Protein AF-A0A316NWY6-F1 (afdb_monomer)

Sequence (429 aa):
MKNTVKSVIVLVLIFAVMMLGITGVNAYTAPIIAANGSAAVYEPLLEVMPDAQDFELLYDAADPAASTLTDVPETVQGLYRETSGLGYVIRLSTTKGYTGEPIELTMAVDSEGKISGIKLNTFSDSKHFGEDYPDSYLGQDSALGGVSLVAGVTYSSKAFKEAVEDGFAVLTANSLVSAGVKSDSQILLELLPSLFPGMANTEGVAQYTERELSGGSIAAALDSANGVGAAYIASIGENSYLVLVNDSLSARAYDVNGADVTESVDAAILKEAATDAAANIEDSSAKEIKKLSKLAGDGAECTPIALDGLYGTVSHAYSISVGGSTYYGFAARPLGYGNMPMLLYYVLDESGAIVSMTADELILMGDYFNAYELNESDYKAGFAGITGDSWNGDQALISGATISSEAVSAATADVFLAFGAIDQNGGEG

Secondary structure (DSSP, 8-state):
-HHHHHHHHHHHHHHHHHHHHHHHHHHHHHHHHHHHHHHHHHHHHHHH-TT---EEEEEETT-GGG----S--TTEEEEEEESSSSEEEEEEEE--STTSS-EEEEEEEETTS-EEEEEEEE---SS---TTTGGGGTT--TT-TT-PPPTT-HHHHHHHHHHHHHHHHHHHHTTSSPPPPPPHHHHHHHHHHHH-GGGB-TTS-B-EEEEE--SSSEEEEEEETTSSEEEEEEEETTEEEEEEEETT--EEEE-TT--B-TTTS-HHHHHHHHHHHHHHS---HHHHHHHHHHHH-TTPEEEEE--TT--SSEEEEEEEEETTEEEEEEEE--B-GGGPBPPEEEEEETTS-EEEEEES-SSTTGGG--S-B--HHHHHHTTTT--TTT--SGGG--BT-HHHHHHHHHHHHHHHHHHHHHHHTTT--

Structure (mmCIF, N/CA/C/O backbone):
data_AF-A0A316NWY6-F1
#
_entry.id   AF-A0A316NWY6-F1
#
loop_
_atom_site.group_PDB
_atom_site.id
_atom_site.type_symbol
_atom_site.label_atom_id
_atom_site.label_alt_id
_atom_site.label_comp_id
_atom_site.label_asym_id
_atom_site.label_entity_id
_atom_site.label_seq_id
_atom_site.pdbx_PDB_ins_code
_atom_site.Cartn_x
_atom_site.Cartn_y
_atom_site.Cartn_z
_atom_site.occupancy
_atom_site.B_iso_or_equiv
_atom_site.auth_seq_id
_atom_site.auth_comp_id
_atom_site.auth_asym_id
_atom_site.auth_atom_id
_atom_site.pdbx_PDB_model_num
ATOM 1 N N . MET A 1 1 ? 15.880 -6.694 -93.848 1.00 54.97 1 MET A N 1
ATOM 2 C CA . MET A 1 1 ? 16.723 -7.343 -92.812 1.00 54.97 1 MET A CA 1
ATOM 3 C C . MET A 1 1 ? 17.705 -6.387 -92.127 1.00 54.97 1 MET A C 1
ATOM 5 O O . MET A 1 1 ? 17.645 -6.303 -90.911 1.00 54.97 1 MET A O 1
ATOM 9 N N . LYS A 1 2 ? 18.554 -5.618 -92.837 1.00 56.41 2 LYS A N 1
ATOM 10 C CA . LYS A 1 2 ? 19.553 -4.714 -92.207 1.00 56.41 2 LYS A CA 1
ATOM 11 C C . LYS A 1 2 ? 18.978 -3.659 -91.234 1.00 56.41 2 LYS A C 1
ATOM 13 O O . LYS A 1 2 ? 19.558 -3.450 -90.175 1.00 56.41 2 LYS A O 1
ATOM 18 N N . ASN A 1 3 ? 17.834 -3.043 -91.550 1.00 60.91 3 ASN A N 1
ATOM 19 C CA . ASN A 1 3 ? 17.220 -2.027 -90.676 1.00 60.91 3 ASN A CA 1
ATOM 20 C C . ASN A 1 3 ? 16.578 -2.629 -89.414 1.00 60.91 3 ASN A C 1
ATOM 22 O O . ASN A 1 3 ? 16.706 -2.055 -88.341 1.00 60.91 3 ASN A O 1
ATOM 26 N N . THR A 1 4 ? 15.973 -3.816 -89.516 1.00 67.12 4 THR A N 1
ATOM 27 C CA . THR A 1 4 ? 15.369 -4.526 -88.375 1.00 67.12 4 THR A CA 1
ATOM 28 C C . THR A 1 4 ? 16.424 -4.955 -87.353 1.00 67.12 4 THR A C 1
ATOM 30 O O . THR A 1 4 ? 16.241 -4.747 -86.161 1.00 67.12 4 THR A O 1
ATOM 33 N N . VAL A 1 5 ? 17.569 -5.476 -87.813 1.00 73.62 5 VAL A N 1
ATOM 34 C CA . VAL A 1 5 ? 18.687 -5.872 -86.935 1.00 73.62 5 VAL A CA 1
ATOM 35 C C . VAL A 1 5 ? 19.286 -4.658 -86.216 1.00 73.62 5 VAL A C 1
ATOM 37 O O . VAL A 1 5 ? 19.575 -4.734 -85.026 1.00 73.62 5 VAL A O 1
ATOM 40 N N . LYS A 1 6 ? 19.406 -3.510 -86.898 1.00 71.75 6 LYS A N 1
ATOM 41 C CA . LYS A 1 6 ? 19.885 -2.264 -86.281 1.00 71.75 6 LYS A CA 1
ATOM 42 C C . LYS A 1 6 ? 18.932 -1.763 -85.190 1.00 71.75 6 LYS A C 1
ATOM 44 O O . LYS A 1 6 ? 19.401 -1.393 -84.121 1.00 71.75 6 LYS A O 1
ATOM 49 N N . SER A 1 7 ? 17.620 -1.793 -85.425 1.00 77.56 7 SER A N 1
ATOM 50 C CA . SER A 1 7 ? 16.623 -1.401 -84.418 1.00 77.56 7 SER A CA 1
ATOM 51 C C . SER A 1 7 ? 16.632 -2.315 -83.192 1.00 77.56 7 SER A C 1
ATOM 53 O O . SER A 1 7 ? 16.554 -1.813 -82.077 1.00 77.56 7 SER A O 1
ATOM 55 N N . VAL A 1 8 ? 16.792 -3.631 -83.377 1.00 82.31 8 VAL A N 1
ATOM 56 C CA . VAL A 1 8 ? 16.903 -4.586 -82.259 1.00 82.31 8 VAL A CA 1
ATOM 57 C C . VAL A 1 8 ? 18.170 -4.328 -81.440 1.00 82.31 8 VAL A C 1
ATOM 59 O O . VAL A 1 8 ? 18.102 -4.268 -80.217 1.00 82.31 8 VAL A O 1
ATOM 62 N N . ILE A 1 9 ? 19.312 -4.101 -82.095 1.00 83.50 9 ILE A N 1
ATOM 63 C CA . ILE A 1 9 ? 20.578 -3.805 -81.406 1.00 83.50 9 ILE A CA 1
ATOM 64 C C . ILE A 1 9 ? 20.498 -2.483 -80.633 1.00 83.50 9 ILE A C 1
ATOM 66 O O . ILE A 1 9 ? 20.939 -2.416 -79.489 1.00 83.50 9 ILE A O 1
ATOM 70 N N . VAL A 1 10 ? 19.912 -1.442 -81.232 1.00 84.81 10 VAL A N 1
ATOM 71 C CA . VAL A 1 10 ? 19.721 -0.145 -80.565 1.00 84.81 10 VAL A CA 1
ATOM 72 C C . VAL A 1 10 ? 18.808 -0.293 -79.347 1.00 84.81 10 VAL A C 1
ATOM 74 O O . VAL A 1 10 ? 19.115 0.262 -78.298 1.00 84.81 10 VAL A O 1
ATOM 77 N N . LEU A 1 11 ? 17.737 -1.083 -79.449 1.00 82.06 11 LEU A N 1
ATOM 78 C CA . LEU A 1 11 ? 16.833 -1.336 -78.330 1.00 82.06 11 LEU A CA 1
ATOM 79 C C . LEU A 1 11 ? 17.550 -2.055 -77.176 1.00 82.06 11 LEU A C 1
ATOM 81 O O . LEU A 1 11 ? 17.463 -1.610 -76.036 1.00 82.06 11 LEU A O 1
ATOM 85 N N . VAL A 1 12 ? 18.309 -3.117 -77.469 1.00 85.50 12 VAL A N 1
ATOM 86 C CA . VAL A 1 12 ? 19.085 -3.858 -76.457 1.00 85.50 12 VAL A CA 1
ATOM 87 C C . VAL A 1 12 ? 20.119 -2.958 -75.777 1.00 85.50 12 VAL A C 1
ATOM 89 O O . VAL A 1 12 ? 20.268 -3.015 -74.560 1.00 85.50 12 VAL A O 1
ATOM 92 N N . LEU A 1 13 ? 20.791 -2.085 -76.534 1.00 85.88 13 LEU A N 1
ATOM 93 C CA . LEU A 1 13 ? 21.739 -1.116 -75.980 1.00 85.88 13 LEU A CA 1
ATOM 94 C C . LEU A 1 13 ? 21.062 -0.102 -75.056 1.00 85.88 13 LEU A C 1
ATOM 96 O O . LEU A 1 13 ? 21.588 0.184 -73.986 1.00 85.88 13 LEU A O 1
ATOM 100 N N . ILE A 1 14 ? 19.889 0.408 -75.433 1.00 84.19 14 ILE A N 1
ATOM 101 C CA . ILE A 1 14 ? 19.126 1.332 -74.586 1.00 84.19 14 ILE A CA 1
ATOM 102 C C . ILE A 1 14 ? 18.707 0.637 -73.286 1.00 84.19 14 ILE A C 1
ATOM 104 O O . ILE A 1 14 ? 18.904 1.199 -72.211 1.00 84.19 14 ILE A O 1
ATOM 108 N N . PHE A 1 15 ? 18.203 -0.600 -73.356 1.00 83.75 15 PHE A N 1
ATOM 109 C CA . PHE A 1 15 ? 17.851 -1.370 -72.158 1.00 83.75 15 PHE A CA 1
ATOM 110 C C . PHE A 1 15 ? 19.061 -1.660 -71.268 1.00 83.75 15 PHE A C 1
ATOM 112 O O . PHE A 1 15 ? 18.954 -1.534 -70.051 1.00 83.75 15 PHE A O 1
ATOM 119 N N . ALA A 1 16 ? 20.212 -1.999 -71.850 1.00 82.88 16 ALA A N 1
ATOM 120 C CA . ALA A 1 16 ? 21.441 -2.226 -71.095 1.00 82.88 16 ALA A CA 1
ATOM 121 C C . ALA A 1 16 ? 21.913 -0.953 -70.373 1.00 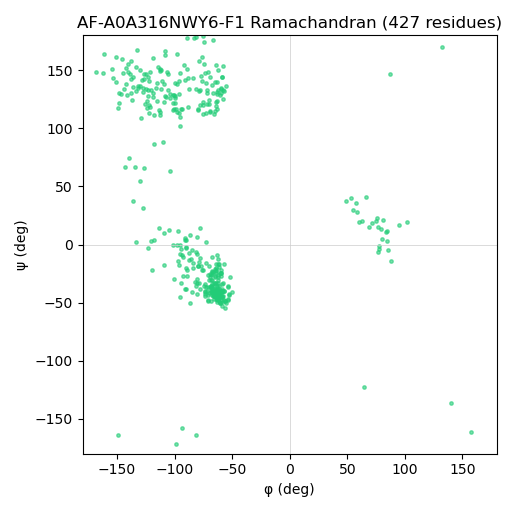82.88 16 ALA A C 1
ATOM 123 O O . ALA A 1 16 ? 22.272 -1.012 -69.200 1.00 82.88 16 ALA A O 1
ATOM 124 N N . VAL A 1 17 ? 21.860 0.204 -71.042 1.00 86.38 17 VAL A N 1
ATOM 125 C CA . VAL A 1 17 ? 22.231 1.496 -70.444 1.00 86.38 17 VAL A CA 1
ATOM 126 C C . VAL A 1 17 ? 21.245 1.905 -69.350 1.00 86.38 17 VAL A C 1
ATOM 128 O O . VAL A 1 17 ? 21.678 2.357 -68.294 1.00 86.38 17 VAL A O 1
ATOM 131 N N . MET A 1 18 ? 19.939 1.706 -69.552 1.00 80.44 18 MET A N 1
ATOM 132 C CA . MET A 1 18 ? 18.942 2.008 -68.519 1.00 80.44 18 MET A CA 1
ATOM 133 C C . MET A 1 18 ? 19.062 1.077 -67.308 1.00 80.44 18 MET A C 1
ATOM 135 O O . MET A 1 18 ? 18.989 1.558 -66.182 1.00 80.44 18 MET A O 1
ATOM 139 N N . MET A 1 19 ? 19.317 -0.222 -67.507 1.00 77.62 19 MET A N 1
ATOM 140 C CA . MET A 1 19 ? 19.584 -1.146 -66.397 1.00 77.62 19 MET A CA 1
ATOM 141 C C . MET A 1 19 ? 20.855 -0.772 -65.635 1.00 77.62 19 MET A C 1
ATOM 143 O O . MET A 1 19 ? 20.833 -0.745 -64.411 1.00 77.62 19 MET A O 1
ATOM 147 N N . LEU A 1 20 ? 21.947 -0.440 -66.329 1.00 81.56 20 LEU A N 1
ATOM 148 C CA . LEU A 1 20 ? 23.177 0.016 -65.674 1.00 81.56 20 LEU A CA 1
ATOM 149 C C . LEU A 1 20 ? 22.967 1.335 -64.921 1.00 81.56 20 LEU A C 1
ATOM 151 O O . LEU A 1 20 ? 23.479 1.486 -63.817 1.00 81.56 20 LEU A O 1
ATOM 155 N N . GLY A 1 21 ? 22.182 2.257 -65.484 1.00 78.56 21 GLY A N 1
ATOM 156 C CA . GLY A 1 21 ? 21.809 3.510 -64.833 1.00 78.56 21 GLY A CA 1
ATOM 157 C C . GLY A 1 21 ? 20.992 3.286 -63.561 1.00 78.56 21 GLY A C 1
ATOM 158 O O . GLY A 1 21 ? 21.350 3.816 -62.517 1.00 78.56 21 GLY A O 1
ATOM 159 N N . ILE A 1 22 ? 19.943 2.459 -63.614 1.00 76.12 22 ILE A N 1
ATOM 160 C CA . ILE A 1 22 ? 19.086 2.164 -62.452 1.00 76.12 22 ILE A CA 1
ATOM 161 C C . ILE A 1 22 ? 19.861 1.392 -61.380 1.00 76.12 22 ILE A C 1
ATOM 163 O O . ILE A 1 22 ? 19.783 1.746 -60.208 1.00 76.12 22 ILE A O 1
ATOM 167 N N . THR A 1 23 ? 20.649 0.384 -61.760 1.00 80.25 23 THR A N 1
ATOM 168 C CA . THR A 1 23 ? 21.478 -0.378 -60.814 1.00 80.25 23 THR A CA 1
ATOM 169 C C . THR A 1 23 ? 22.559 0.498 -60.188 1.00 80.25 23 THR A C 1
ATOM 171 O O . THR A 1 23 ? 22.791 0.400 -58.988 1.00 80.25 23 THR A O 1
ATOM 174 N N . GLY A 1 24 ? 23.194 1.380 -60.966 1.00 78.56 24 GLY A N 1
ATOM 175 C CA . GLY A 1 24 ? 24.198 2.320 -60.466 1.00 78.56 24 GLY A CA 1
ATOM 176 C C . GLY A 1 24 ? 23.607 3.368 -59.523 1.00 78.56 24 GLY A C 1
ATOM 177 O O . GLY A 1 24 ? 24.180 3.625 -58.468 1.00 78.56 24 GLY A O 1
ATOM 178 N N . VAL A 1 25 ? 22.435 3.919 -59.861 1.00 76.56 25 VAL A N 1
ATOM 179 C CA . VAL A 1 25 ? 21.692 4.817 -58.968 1.00 76.56 25 VAL A CA 1
ATOM 180 C C . VAL A 1 25 ? 21.329 4.076 -57.686 1.00 76.56 25 VAL A C 1
ATOM 182 O O . VAL A 1 25 ? 21.694 4.552 -56.624 1.00 76.56 25 VAL A O 1
ATOM 185 N N . ASN A 1 26 ? 20.732 2.883 -57.766 1.00 73.25 26 ASN A N 1
ATOM 186 C CA . ASN A 1 26 ? 20.335 2.112 -56.586 1.00 73.25 26 ASN A CA 1
ATOM 187 C C . ASN A 1 26 ? 21.532 1.727 -55.698 1.00 73.25 26 ASN A C 1
ATOM 189 O O . ASN A 1 26 ? 21.465 1.881 -54.486 1.00 73.25 26 ASN A O 1
ATOM 193 N N . ALA A 1 27 ? 22.654 1.295 -56.281 1.00 77.56 27 ALA A N 1
ATOM 194 C CA . ALA A 1 27 ? 23.864 0.949 -55.531 1.00 77.56 27 ALA A CA 1
ATOM 195 C C . ALA A 1 27 ? 24.493 2.154 -54.806 1.00 77.56 27 ALA A C 1
ATOM 197 O O . ALA A 1 27 ? 25.144 1.973 -53.782 1.00 77.56 27 ALA A O 1
ATOM 198 N N . TYR A 1 28 ? 24.295 3.373 -55.321 1.00 74.06 28 TYR A N 1
ATOM 199 C CA . TYR A 1 28 ? 24.797 4.602 -54.704 1.00 74.06 28 TYR A CA 1
ATOM 200 C C . TYR A 1 28 ? 23.794 5.226 -53.725 1.00 74.06 28 TYR A C 1
ATOM 202 O O . TYR A 1 28 ? 24.182 5.725 -52.672 1.00 74.06 28 TYR A O 1
ATOM 210 N N . THR A 1 29 ? 22.496 5.191 -54.038 1.00 60.62 29 THR A N 1
ATOM 211 C CA . THR A 1 29 ? 21.452 5.796 -53.203 1.00 60.62 29 THR A CA 1
ATOM 212 C C . THR A 1 29 ? 21.023 4.898 -52.053 1.00 60.62 29 THR A C 1
ATOM 214 O O . THR A 1 29 ? 20.701 5.431 -51.003 1.00 60.62 29 THR A O 1
ATOM 217 N N . ALA A 1 30 ? 21.042 3.567 -52.194 1.00 63.09 30 ALA A N 1
ATOM 218 C CA . ALA A 1 30 ? 20.675 2.643 -51.117 1.00 63.09 30 ALA A CA 1
ATOM 219 C C . ALA A 1 30 ? 21.491 2.843 -49.822 1.00 63.09 30 ALA A C 1
ATOM 221 O O . ALA A 1 30 ? 20.861 2.978 -48.776 1.00 63.09 30 ALA A O 1
ATOM 222 N N . PRO A 1 31 ? 22.839 2.945 -49.840 1.00 59.12 31 PRO A N 1
ATOM 223 C CA . PRO A 1 31 ? 23.600 3.207 -48.615 1.00 59.12 31 PRO A CA 1
ATOM 224 C C . PRO A 1 31 ? 23.349 4.610 -48.037 1.00 59.12 31 PRO A C 1
ATOM 226 O O . PRO A 1 31 ? 23.366 4.771 -46.825 1.00 59.12 31 PRO A O 1
ATOM 229 N N . ILE A 1 32 ? 23.060 5.617 -48.871 1.00 62.12 32 ILE A N 1
ATOM 230 C CA . ILE A 1 32 ? 22.737 6.983 -48.414 1.00 62.12 32 ILE A CA 1
ATOM 231 C C . ILE A 1 32 ? 21.331 7.046 -47.802 1.00 62.12 32 ILE A C 1
ATOM 233 O O . ILE A 1 32 ? 21.125 7.715 -46.799 1.00 62.12 32 ILE A O 1
ATOM 237 N N . ILE A 1 33 ? 20.357 6.345 -48.386 1.00 54.56 33 ILE A N 1
ATOM 238 C CA . ILE A 1 33 ? 18.996 6.225 -47.849 1.00 54.56 33 ILE A CA 1
ATOM 239 C C . ILE A 1 33 ? 19.017 5.416 -46.551 1.00 54.56 33 ILE A C 1
ATOM 241 O O . ILE A 1 33 ? 18.323 5.791 -45.615 1.00 54.56 33 ILE A O 1
ATOM 245 N N . ALA A 1 34 ? 19.842 4.368 -46.466 1.00 57.78 34 ALA A N 1
ATOM 246 C CA . ALA A 1 34 ? 20.061 3.630 -45.226 1.00 57.78 34 ALA A CA 1
ATOM 247 C C . ALA A 1 34 ? 20.680 4.527 -44.140 1.00 57.78 34 ALA A C 1
ATOM 249 O O . ALA A 1 34 ? 20.140 4.584 -43.044 1.00 57.78 34 ALA A O 1
ATOM 250 N N . ALA A 1 35 ? 21.729 5.294 -44.466 1.00 54.06 35 ALA A N 1
ATOM 251 C CA . ALA A 1 35 ? 22.383 6.216 -43.531 1.00 54.06 35 ALA A CA 1
ATOM 252 C C . ALA A 1 35 ? 21.496 7.407 -43.106 1.00 54.06 35 ALA A C 1
ATOM 254 O O . ALA A 1 35 ? 21.550 7.860 -41.966 1.00 54.06 35 ALA A O 1
ATOM 255 N N . ASN A 1 36 ? 20.658 7.928 -44.007 1.00 51.84 36 ASN A N 1
ATOM 256 C CA . ASN A 1 36 ? 19.719 9.007 -43.684 1.00 51.84 36 ASN A CA 1
ATOM 257 C C . ASN A 1 36 ? 18.475 8.489 -42.943 1.00 51.84 36 ASN A C 1
ATOM 259 O O . ASN A 1 36 ? 17.921 9.197 -42.109 1.00 51.84 36 ASN A O 1
ATOM 263 N N . GLY A 1 37 ? 18.030 7.265 -43.244 1.00 51.06 37 GLY A N 1
ATOM 264 C CA . GLY A 1 37 ? 16.947 6.591 -42.530 1.00 51.06 37 GLY A CA 1
ATOM 265 C C . GLY A 1 37 ? 17.348 6.201 -41.108 1.00 51.06 37 GLY A C 1
ATOM 266 O O . GLY A 1 37 ? 16.543 6.355 -40.197 1.00 51.06 37 GLY A O 1
ATOM 267 N N . SER A 1 38 ? 18.602 5.787 -40.898 1.00 53.91 38 SER A N 1
ATOM 268 C CA . SER A 1 38 ? 19.147 5.512 -39.566 1.00 53.91 38 SER A CA 1
ATOM 269 C C . SER A 1 38 ? 19.300 6.785 -38.728 1.00 53.91 38 SER A C 1
ATOM 271 O O . SER A 1 38 ? 19.002 6.763 -37.542 1.00 53.91 38 SER A O 1
ATOM 273 N N . ALA A 1 39 ? 19.653 7.925 -39.335 1.00 53.34 39 ALA A N 1
ATOM 274 C CA . ALA A 1 39 ? 19.775 9.200 -38.619 1.00 53.34 39 ALA A CA 1
ATOM 275 C C . ALA A 1 39 ? 18.460 9.657 -37.948 1.00 53.34 39 ALA A C 1
ATOM 277 O O . ALA A 1 39 ? 18.490 10.095 -36.803 1.00 53.34 39 ALA A O 1
ATOM 278 N N . ALA A 1 40 ? 17.308 9.500 -38.614 1.00 59.00 40 ALA A N 1
ATOM 279 C CA . ALA A 1 40 ? 16.003 9.848 -38.035 1.00 59.00 40 ALA A CA 1
ATOM 280 C C . ALA A 1 40 ? 15.552 8.883 -36.919 1.00 59.00 40 ALA A C 1
ATOM 282 O O . ALA A 1 40 ? 14.780 9.264 -36.044 1.00 59.00 40 ALA A O 1
ATOM 283 N N . VAL A 1 41 ? 16.025 7.632 -36.948 1.00 61.09 41 VAL A N 1
ATOM 284 C CA . VAL A 1 41 ? 15.749 6.624 -35.909 1.00 61.09 41 VAL A CA 1
ATOM 285 C C . VAL A 1 41 ? 16.664 6.813 -34.694 1.00 61.09 41 VAL A C 1
ATOM 287 O O . VAL A 1 41 ? 16.254 6.516 -33.576 1.00 61.09 41 VAL A O 1
ATOM 290 N N . TYR A 1 42 ? 17.879 7.329 -34.898 1.00 73.19 42 TYR A N 1
ATOM 291 C CA . TYR A 1 42 ? 18.880 7.506 -33.844 1.00 73.19 42 TYR A CA 1
ATOM 292 C C . TYR A 1 42 ? 18.819 8.859 -33.142 1.00 73.19 42 TYR A C 1
ATOM 294 O O . TYR A 1 42 ? 19.299 8.955 -32.017 1.00 73.19 42 TYR A O 1
ATOM 302 N N . GLU A 1 43 ? 18.212 9.883 -33.747 1.00 79.12 43 GLU A N 1
ATOM 303 C CA . GLU A 1 43 ? 18.072 11.205 -33.121 1.00 79.12 43 GLU A CA 1
ATOM 304 C C . GLU A 1 43 ? 17.414 11.127 -31.725 1.00 79.12 43 GLU A C 1
ATOM 306 O O . GLU A 1 43 ? 18.035 11.608 -30.778 1.00 79.12 43 GLU A O 1
ATOM 311 N N . PRO A 1 44 ? 16.285 10.414 -31.514 1.00 82.50 44 PRO A N 1
ATOM 312 C CA . PRO A 1 44 ? 15.713 10.248 -30.173 1.00 82.50 44 PRO A CA 1
ATOM 313 C C . PRO A 1 44 ? 16.570 9.397 -29.220 1.00 82.50 44 PRO A C 1
ATOM 315 O O . PRO A 1 44 ? 16.429 9.506 -28.005 1.00 82.50 44 PRO A O 1
ATOM 318 N N . LEU A 1 45 ? 17.440 8.523 -29.745 1.00 90.69 45 LEU A N 1
ATOM 319 C CA . LEU A 1 45 ? 18.338 7.699 -28.924 1.00 90.69 45 LEU A CA 1
ATOM 320 C C . LEU A 1 45 ? 19.531 8.524 -28.421 1.00 90.69 45 LEU A C 1
ATOM 322 O O . LEU A 1 45 ? 19.938 8.391 -27.270 1.00 90.69 45 LEU A O 1
ATOM 326 N N . LEU A 1 46 ? 20.058 9.414 -29.266 1.00 90.00 46 LEU A N 1
ATOM 327 C CA . LEU A 1 46 ? 21.153 10.326 -28.926 1.00 90.00 46 LEU A CA 1
ATOM 328 C C . LEU A 1 46 ? 20.741 11.384 -27.898 1.00 90.00 46 LEU A C 1
ATOM 330 O O . LEU A 1 46 ? 21.586 11.874 -27.160 1.00 90.00 46 LEU A O 1
ATOM 334 N N . GLU A 1 47 ? 19.456 11.725 -27.806 1.00 91.25 47 GLU A N 1
ATOM 335 C CA . GLU A 1 47 ? 18.972 12.654 -26.778 1.00 91.25 47 GLU A CA 1
ATOM 336 C C . GLU A 1 47 ? 19.131 12.108 -25.355 1.00 91.25 47 GLU A C 1
ATOM 338 O O . GLU A 1 47 ? 19.389 12.881 -24.436 1.00 91.25 47 GLU A O 1
ATOM 343 N N . VAL A 1 48 ? 19.004 10.790 -25.173 1.00 94.12 48 VAL A N 1
ATOM 344 C CA . VAL A 1 48 ? 19.203 10.130 -23.872 1.00 94.12 48 VAL A CA 1
ATOM 345 C C . VAL A 1 48 ? 20.606 9.541 -23.710 1.00 94.12 48 VAL A C 1
ATOM 347 O O . VAL A 1 48 ? 21.004 9.220 -22.596 1.00 94.12 48 VAL A O 1
ATOM 350 N N . MET A 1 49 ? 21.372 9.411 -24.797 1.00 93.75 49 MET A N 1
ATOM 351 C CA . MET A 1 49 ? 22.754 8.928 -24.780 1.00 93.75 49 MET A CA 1
ATOM 352 C C . MET A 1 49 ? 23.625 9.750 -25.752 1.00 93.75 49 MET A C 1
ATOM 354 O O . MET A 1 49 ? 23.982 9.267 -26.830 1.00 93.75 49 MET A O 1
ATOM 358 N N . PRO A 1 50 ? 23.977 11.001 -25.395 1.00 89.56 50 PRO A N 1
ATOM 359 C CA . PRO A 1 50 ? 24.624 11.946 -26.314 1.00 89.56 50 PRO A CA 1
ATOM 360 C C . PRO A 1 50 ? 26.045 11.547 -26.727 1.00 89.56 50 PRO A C 1
ATOM 362 O O . PRO A 1 50 ? 26.516 11.973 -27.780 1.00 89.56 50 PRO A O 1
ATOM 365 N N . ASP A 1 51 ? 26.713 10.719 -25.921 1.00 87.69 51 ASP A N 1
ATOM 366 C CA . ASP A 1 51 ? 28.079 10.251 -26.172 1.00 87.69 51 ASP A CA 1
ATOM 367 C C . ASP A 1 51 ? 28.141 8.945 -26.996 1.00 87.69 51 ASP A C 1
ATOM 369 O O . ASP A 1 51 ? 29.231 8.412 -27.220 1.00 87.69 51 ASP A O 1
ATOM 373 N N . ALA A 1 52 ? 26.998 8.415 -27.456 1.00 86.69 52 ALA A N 1
ATOM 374 C CA . ALA A 1 52 ? 26.939 7.186 -28.250 1.00 86.69 52 ALA A CA 1
ATOM 375 C C . ALA A 1 52 ? 27.663 7.312 -29.598 1.00 86.69 52 ALA A C 1
ATOM 377 O O . ALA A 1 52 ? 27.554 8.324 -30.295 1.00 86.69 52 ALA A O 1
ATOM 378 N N . GLN A 1 53 ? 28.374 6.251 -29.996 1.00 84.50 53 GLN A N 1
ATOM 379 C CA . GLN A 1 53 ? 29.032 6.198 -31.304 1.00 84.50 53 GLN A CA 1
ATOM 380 C C . GLN A 1 53 ? 28.084 5.692 -32.389 1.00 84.50 53 GLN A C 1
ATOM 382 O O . GLN A 1 53 ? 27.979 6.304 -33.451 1.00 84.50 53 GLN A O 1
ATOM 387 N N . ASP A 1 54 ? 27.419 4.568 -32.125 1.00 86.00 54 ASP A N 1
ATOM 388 C CA . ASP A 1 54 ? 26.435 3.948 -33.016 1.00 86.00 54 ASP A CA 1
ATOM 389 C C . ASP A 1 54 ? 25.565 2.964 -32.221 1.00 86.00 54 ASP A C 1
ATOM 391 O O . ASP A 1 54 ? 25.953 2.535 -31.126 1.00 86.00 54 ASP A O 1
ATOM 395 N N . PHE A 1 55 ? 24.429 2.569 -32.792 1.00 87.69 55 PHE A N 1
ATOM 396 C CA . PHE A 1 55 ? 23.462 1.665 -32.178 1.00 87.69 55 PHE A CA 1
ATOM 397 C C . PHE A 1 55 ? 23.214 0.415 -33.025 1.00 87.69 55 PHE A C 1
ATOM 399 O O . PHE A 1 55 ? 23.069 0.464 -34.245 1.00 87.69 55 PHE A O 1
ATOM 406 N N . GLU A 1 56 ? 23.082 -0.718 -32.347 1.00 90.81 56 GLU A N 1
ATOM 407 C CA . GLU A 1 56 ? 22.638 -1.988 -32.901 1.00 90.81 56 GLU A CA 1
ATOM 408 C C . GLU A 1 56 ? 21.237 -2.316 -32.380 1.00 90.81 56 GLU A C 1
ATOM 410 O O . GLU A 1 56 ? 21.019 -2.420 -31.174 1.00 90.81 56 GLU A O 1
ATOM 415 N N . LEU A 1 57 ? 20.283 -2.508 -33.289 1.00 92.12 57 LEU A N 1
ATOM 416 C CA . LEU A 1 57 ? 18.924 -2.921 -32.948 1.00 92.12 57 LEU A CA 1
ATOM 417 C C . LEU A 1 57 ? 18.914 -4.375 -32.450 1.00 92.12 57 LEU A C 1
ATOM 419 O O . LEU A 1 57 ? 19.284 -5.287 -33.189 1.00 92.12 57 LEU A O 1
ATOM 423 N N . LEU A 1 58 ? 18.451 -4.589 -31.219 1.00 94.50 58 LEU A N 1
ATOM 424 C CA . LEU A 1 58 ? 18.271 -5.914 -30.618 1.00 94.50 58 LEU A CA 1
ATOM 425 C C . LEU A 1 58 ? 16.813 -6.388 -30.660 1.00 94.50 58 LEU A C 1
ATOM 427 O O . LEU A 1 58 ? 16.560 -7.593 -30.706 1.00 94.50 58 LEU A O 1
ATOM 431 N N . TYR A 1 59 ? 15.855 -5.460 -30.631 1.00 96.31 59 TYR A N 1
ATOM 432 C CA . TYR A 1 59 ? 14.426 -5.769 -30.687 1.00 96.31 59 TYR A CA 1
ATOM 433 C C . TYR A 1 59 ? 13.620 -4.614 -31.275 1.00 96.31 59 TYR A C 1
ATOM 435 O O . TYR A 1 59 ? 13.902 -3.454 -30.974 1.00 96.31 59 TYR A O 1
ATOM 443 N N . ASP A 1 60 ? 12.595 -4.954 -32.054 1.00 94.25 60 ASP A N 1
ATOM 444 C CA . ASP A 1 60 ? 11.589 -4.046 -32.606 1.00 94.25 60 ASP A CA 1
ATOM 445 C C . ASP A 1 60 ? 10.210 -4.703 -32.463 1.00 94.25 60 ASP A C 1
ATOM 447 O O . ASP A 1 60 ? 9.998 -5.817 -32.948 1.00 94.25 60 ASP A O 1
ATOM 451 N N . ALA A 1 61 ? 9.267 -4.019 -31.812 1.00 93.06 61 ALA A N 1
ATOM 452 C CA . ALA A 1 61 ? 7.908 -4.527 -31.630 1.00 93.06 61 ALA A CA 1
ATOM 453 C C . ALA A 1 61 ? 7.146 -4.706 -32.957 1.00 93.06 61 ALA A C 1
ATOM 455 O O . ALA A 1 61 ? 6.181 -5.471 -33.011 1.00 93.06 61 ALA A O 1
ATOM 456 N N . ALA A 1 62 ? 7.572 -4.042 -34.038 1.00 92.31 62 ALA A N 1
ATOM 457 C CA . ALA A 1 62 ? 7.003 -4.239 -35.368 1.00 92.31 62 ALA A CA 1
ATOM 458 C C . ALA A 1 62 ? 7.460 -5.552 -36.036 1.00 92.31 62 ALA A C 1
ATOM 460 O O . ALA A 1 62 ? 6.766 -6.047 -36.928 1.00 92.31 62 ALA A O 1
ATOM 461 N N . ASP A 1 63 ? 8.594 -6.123 -35.612 1.00 92.19 63 ASP A N 1
ATOM 462 C CA . ASP A 1 63 ? 9.124 -7.401 -36.107 1.00 92.19 63 ASP A CA 1
ATOM 463 C C . ASP A 1 63 ? 9.786 -8.226 -34.980 1.00 92.19 63 ASP A C 1
ATOM 465 O O . ASP A 1 63 ? 10.999 -8.469 -34.986 1.00 92.19 63 ASP A O 1
ATOM 469 N N . PRO A 1 64 ? 9.002 -8.700 -33.993 1.00 88.56 64 PRO A N 1
ATOM 470 C CA . PRO A 1 64 ? 9.545 -9.411 -32.837 1.00 88.56 64 PRO A CA 1
ATOM 471 C C . PRO A 1 64 ? 10.210 -10.740 -33.225 1.00 88.56 64 PRO A C 1
ATOM 473 O O . PRO A 1 64 ? 11.107 -11.212 -32.532 1.00 88.56 64 PRO A O 1
ATOM 476 N N . ALA A 1 65 ? 9.812 -11.340 -34.354 1.00 90.06 65 ALA A N 1
ATOM 477 C CA . ALA A 1 65 ? 10.351 -12.611 -34.836 1.00 90.06 65 ALA A CA 1
ATOM 478 C C . ALA A 1 65 ? 11.807 -12.512 -35.327 1.00 90.06 65 ALA A C 1
ATOM 480 O O . ALA A 1 65 ? 12.478 -13.540 -35.446 1.00 90.06 65 ALA A O 1
ATOM 481 N N . ALA A 1 66 ? 12.293 -11.303 -35.620 1.00 89.06 66 ALA A N 1
ATOM 482 C CA . ALA A 1 66 ? 13.687 -11.057 -35.977 1.00 89.06 66 ALA A CA 1
ATOM 483 C C . ALA A 1 66 ? 14.624 -11.018 -34.756 1.00 89.06 66 ALA A C 1
ATOM 485 O O . ALA A 1 66 ? 15.842 -11.112 -34.919 1.00 89.06 66 ALA A O 1
ATOM 486 N N . SER A 1 67 ? 14.075 -10.891 -33.544 1.00 93.75 67 SER A N 1
ATOM 487 C CA . SER A 1 67 ? 14.843 -10.832 -32.304 1.00 93.75 67 SER A CA 1
ATOM 488 C C . SER A 1 67 ? 15.080 -12.219 -31.704 1.00 93.75 67 SER A C 1
ATOM 490 O O . SER A 1 67 ? 14.279 -13.140 -31.855 1.00 93.75 67 SER A O 1
ATOM 492 N N . THR A 1 68 ? 16.191 -12.365 -30.983 1.00 93.81 68 THR A N 1
ATOM 493 C CA . THR A 1 68 ? 16.468 -13.542 -30.145 1.00 93.81 68 THR A CA 1
ATOM 494 C C . THR A 1 68 ? 16.138 -13.312 -28.674 1.00 93.81 68 THR A C 1
ATOM 496 O O . THR A 1 68 ? 16.392 -14.205 -27.867 1.00 93.81 68 THR A O 1
ATOM 499 N N . LEU A 1 69 ? 15.653 -12.120 -28.309 1.00 94.88 69 LEU A N 1
ATOM 500 C CA . LEU A 1 69 ? 15.298 -11.815 -26.929 1.00 94.88 69 LEU A CA 1
ATOM 501 C C . LEU A 1 69 ? 14.063 -12.609 -26.507 1.00 94.88 69 LEU A C 1
ATOM 503 O O . LEU A 1 69 ? 13.138 -12.818 -27.293 1.00 94.88 69 LEU A O 1
ATOM 507 N N . THR A 1 70 ? 14.047 -13.030 -25.250 1.00 93.38 70 THR A N 1
ATOM 508 C CA . THR A 1 70 ? 12.891 -13.666 -24.617 1.00 93.38 70 THR A CA 1
ATOM 509 C C . THR A 1 70 ? 12.256 -12.722 -23.608 1.00 93.38 70 THR A C 1
ATOM 511 O O . THR A 1 70 ? 12.872 -11.738 -23.199 1.00 93.38 70 THR A O 1
ATOM 514 N N . ASP A 1 71 ? 11.015 -13.025 -23.224 1.00 93.81 71 ASP A N 1
ATOM 515 C CA . ASP A 1 71 ? 10.308 -12.345 -22.131 1.00 93.81 71 ASP A CA 1
ATOM 516 C C . ASP A 1 71 ? 10.265 -10.816 -22.283 1.00 93.81 71 ASP A C 1
ATOM 518 O O . ASP A 1 71 ? 10.432 -10.078 -21.318 1.00 93.81 71 ASP A O 1
ATOM 522 N N . VAL A 1 72 ? 10.065 -10.338 -23.516 1.00 96.38 72 VAL A N 1
ATOM 523 C CA . VAL A 1 72 ? 9.976 -8.908 -23.829 1.00 96.38 72 VAL A CA 1
ATOM 524 C C . VAL A 1 72 ? 8.572 -8.394 -23.470 1.00 96.38 72 VAL A C 1
ATOM 526 O O . VAL A 1 72 ? 7.606 -8.854 -24.087 1.00 96.38 72 VAL A O 1
ATOM 529 N N . PRO A 1 73 ? 8.422 -7.463 -22.506 1.00 96.56 73 PRO A N 1
ATOM 530 C CA . PRO A 1 73 ? 7.120 -6.889 -22.166 1.00 96.56 73 PRO A CA 1
ATOM 531 C C . PRO A 1 73 ? 6.492 -6.118 -23.333 1.00 96.56 73 PRO A C 1
ATOM 533 O O . PRO A 1 73 ? 7.201 -5.509 -24.134 1.00 96.56 73 PRO A O 1
ATOM 536 N N . GLU A 1 74 ? 5.155 -6.076 -23.398 1.00 95.88 74 GLU A N 1
ATOM 537 C CA . GLU A 1 74 ? 4.412 -5.362 -24.457 1.00 95.88 74 GLU A CA 1
ATOM 538 C C . GLU A 1 74 ? 4.713 -3.859 -24.502 1.00 95.88 74 GLU A C 1
ATOM 540 O O . GLU A 1 74 ? 4.565 -3.221 -25.545 1.00 95.88 74 GLU A O 1
ATOM 545 N N . THR A 1 75 ? 5.149 -3.287 -23.379 1.00 96.88 75 THR A N 1
ATOM 546 C CA . THR A 1 75 ? 5.530 -1.878 -23.287 1.00 96.88 75 THR A CA 1
ATOM 547 C C . THR A 1 75 ? 6.813 -1.570 -24.056 1.00 96.88 75 THR A C 1
ATOM 549 O O . THR A 1 75 ? 6.977 -0.445 -24.532 1.00 96.88 75 THR A O 1
ATOM 552 N N . VAL A 1 76 ? 7.700 -2.549 -24.266 1.00 97.62 76 VAL A N 1
ATOM 553 C CA . VAL A 1 76 ? 8.955 -2.371 -25.005 1.00 97.62 76 VAL A CA 1
ATOM 554 C C . VAL A 1 76 ? 8.679 -2.295 -26.502 1.00 97.62 76 VAL A C 1
ATOM 556 O O . VAL A 1 76 ? 8.311 -3.275 -27.140 1.00 97.62 76 VAL A O 1
ATOM 559 N N . GLN A 1 77 ? 8.903 -1.116 -27.078 1.00 97.00 77 GLN A N 1
ATOM 560 C CA . GLN A 1 77 ? 8.724 -0.850 -28.509 1.00 97.00 77 GLN A CA 1
ATOM 561 C C . GLN A 1 77 ? 10.014 -1.056 -29.305 1.00 97.00 77 GLN A C 1
ATOM 563 O O . GLN A 1 77 ? 9.975 -1.376 -30.491 1.00 97.00 77 GLN A O 1
ATOM 568 N N . GLY A 1 78 ? 11.169 -0.889 -28.662 1.00 95.75 78 GLY A N 1
ATOM 569 C CA . GLY A 1 78 ? 12.455 -1.203 -29.268 1.00 95.75 78 GLY A CA 1
ATOM 570 C C . GLY A 1 78 ? 13.596 -1.203 -28.262 1.00 95.75 78 GLY A C 1
ATOM 571 O O . GLY A 1 78 ? 13.571 -0.435 -27.300 1.00 95.75 78 GLY A O 1
ATOM 572 N N . LEU A 1 79 ? 14.598 -2.046 -28.506 1.00 96.94 79 LEU A N 1
ATOM 573 C CA . LEU A 1 79 ? 15.814 -2.152 -27.700 1.00 96.94 79 LEU A CA 1
ATOM 574 C C . LEU A 1 79 ? 17.044 -2.024 -28.594 1.00 96.94 79 LEU A C 1
ATOM 576 O O . LEU A 1 79 ? 17.163 -2.731 -29.595 1.00 96.94 79 LEU A O 1
ATOM 580 N N . TYR A 1 80 ? 17.974 -1.166 -28.192 1.00 95.44 80 TYR A N 1
ATOM 581 C CA . TYR A 1 80 ? 19.190 -0.848 -28.927 1.00 95.44 80 TYR A CA 1
ATOM 582 C C . TYR A 1 80 ? 20.401 -1.023 -28.014 1.00 95.44 80 TYR A C 1
ATOM 584 O O . TYR A 1 80 ? 20.394 -0.560 -26.876 1.00 95.44 80 TYR A O 1
ATOM 592 N N . ARG A 1 81 ? 21.452 -1.668 -28.514 1.00 94.88 81 ARG A N 1
ATOM 593 C CA . ARG A 1 81 ? 22.767 -1.740 -27.873 1.00 94.88 81 ARG A CA 1
ATOM 594 C C . ARG A 1 81 ? 23.671 -0.667 -28.455 1.00 94.88 81 ARG A C 1
ATOM 596 O O . ARG A 1 81 ? 23.809 -0.583 -29.670 1.00 94.88 81 ARG A O 1
ATOM 603 N N . GLU A 1 82 ? 24.317 0.116 -27.607 1.00 93.56 82 GLU A N 1
ATOM 604 C CA . GLU A 1 82 ? 25.361 1.038 -28.048 1.00 93.56 82 GLU A CA 1
ATOM 605 C C . GLU A 1 82 ? 26.664 0.267 -28.346 1.00 93.56 82 GLU A C 1
ATOM 607 O O . GLU A 1 82 ? 27.013 -0.699 -27.661 1.00 93.56 82 GLU A O 1
ATOM 612 N N . THR A 1 83 ? 27.374 0.655 -29.407 1.00 89.88 83 THR A N 1
ATOM 613 C CA . THR A 1 83 ? 28.496 -0.122 -29.973 1.00 89.88 83 THR A CA 1
ATOM 614 C C . THR A 1 83 ? 29.857 0.096 -29.304 1.00 89.88 83 THR A C 1
ATOM 616 O O . THR A 1 83 ? 30.738 -0.759 -29.432 1.00 89.88 83 THR A O 1
ATOM 619 N N . SER A 1 84 ? 30.056 1.199 -28.582 1.00 87.31 84 SER A N 1
ATOM 620 C CA . SER A 1 84 ? 31.277 1.487 -27.817 1.00 87.31 84 SER A CA 1
ATOM 621 C C . SER A 1 84 ? 31.272 0.920 -26.393 1.00 87.31 84 SER A C 1
ATOM 623 O O . SER A 1 84 ? 32.310 0.925 -25.726 1.00 87.31 84 SER A O 1
ATOM 625 N N . GLY A 1 85 ? 30.135 0.371 -25.960 1.00 87.31 85 GLY A N 1
ATOM 626 C CA . GLY A 1 85 ? 29.952 -0.246 -24.649 1.00 87.31 85 GLY A CA 1
ATOM 627 C C . GLY A 1 85 ? 29.362 0.692 -23.598 1.00 87.31 85 GLY A C 1
ATOM 628 O O . GLY A 1 85 ? 29.458 0.375 -22.415 1.00 87.31 85 GLY A O 1
ATOM 629 N N . LEU A 1 86 ? 28.754 1.815 -23.998 1.00 89.44 86 LEU A N 1
ATOM 630 C CA . LEU A 1 86 ? 28.103 2.736 -23.060 1.00 89.44 86 LEU A CA 1
ATOM 631 C C . LEU A 1 86 ? 26.844 2.146 -22.425 1.00 89.44 86 LEU A C 1
ATOM 633 O O . LEU A 1 86 ? 26.510 2.532 -21.312 1.00 89.44 86 LEU A O 1
ATOM 637 N N . GLY A 1 87 ? 26.177 1.203 -23.096 1.00 95.19 87 GLY A N 1
ATOM 638 C CA . GLY A 1 87 ? 25.019 0.497 -22.558 1.00 95.19 87 GLY A CA 1
ATOM 639 C C . GLY A 1 87 ? 23.927 0.273 -23.598 1.00 95.19 87 GLY A C 1
ATOM 640 O O . GLY A 1 87 ? 24.205 -0.128 -24.732 1.00 95.19 87 GLY A O 1
ATOM 641 N N . TYR A 1 88 ? 22.680 0.512 -23.200 1.00 97.56 88 TYR A N 1
ATOM 642 C CA . TYR A 1 88 ? 21.484 0.217 -23.983 1.00 97.56 88 TYR A CA 1
ATOM 643 C C . TYR A 1 88 ? 20.513 1.396 -23.988 1.00 97.56 88 TYR A C 1
ATOM 645 O O . TYR A 1 88 ? 20.454 2.165 -23.033 1.00 97.56 88 TYR A O 1
ATOM 653 N N . VAL A 1 89 ? 19.712 1.508 -25.045 1.00 97.62 89 VAL A N 1
ATOM 654 C CA . VAL A 1 89 ? 18.594 2.453 -25.131 1.00 97.62 89 VAL A CA 1
ATOM 655 C C . VAL A 1 89 ? 17.311 1.685 -25.417 1.00 97.62 89 VAL A C 1
ATOM 657 O O . VAL A 1 89 ? 17.271 0.826 -26.299 1.00 97.62 89 VAL A O 1
ATOM 660 N N . ILE A 1 90 ? 16.257 1.995 -24.671 1.00 97.69 90 ILE A N 1
ATOM 661 C CA . ILE A 1 90 ? 14.950 1.350 -24.736 1.00 97.69 90 ILE A CA 1
ATOM 662 C C . ILE A 1 90 ? 13.899 2.400 -25.074 1.00 97.69 90 ILE A C 1
ATOM 664 O O . ILE A 1 90 ? 13.850 3.471 -24.469 1.00 97.69 90 ILE A O 1
ATOM 668 N N . ARG A 1 91 ? 13.039 2.081 -26.039 1.00 97.00 91 ARG A N 1
ATOM 669 C CA . ARG A 1 91 ? 11.824 2.842 -26.339 1.00 97.00 91 ARG A CA 1
ATOM 670 C C . ARG A 1 91 ? 10.636 2.119 -25.728 1.00 97.00 91 ARG A C 1
ATOM 672 O O . ARG A 1 91 ? 10.456 0.928 -25.979 1.00 97.00 91 ARG A O 1
ATOM 679 N N . LEU A 1 92 ? 9.832 2.842 -24.963 1.00 97.50 92 LEU A N 1
ATOM 680 C CA . LEU A 1 92 ? 8.714 2.308 -24.195 1.00 97.50 92 LEU A CA 1
ATOM 681 C C . LEU A 1 92 ? 7.423 3.046 -24.557 1.00 97.50 92 LEU A C 1
ATOM 683 O O . LEU A 1 92 ? 7.445 4.245 -24.846 1.00 97.50 92 LEU A O 1
ATOM 687 N N . SER A 1 93 ? 6.301 2.332 -24.524 1.00 96.88 93 SER A N 1
ATOM 688 C CA . SER A 1 93 ? 4.959 2.888 -24.692 1.00 96.88 93 SER A CA 1
ATOM 689 C C . SER A 1 93 ? 3.970 2.151 -23.797 1.00 96.88 93 SER A C 1
ATOM 691 O O . SER A 1 93 ? 3.978 0.924 -23.739 1.00 96.88 93 SER A O 1
ATOM 693 N N . THR A 1 94 ? 3.117 2.884 -23.089 1.00 95.38 94 THR A N 1
ATOM 694 C CA . THR A 1 94 ? 2.060 2.311 -22.247 1.00 95.38 94 THR A CA 1
ATOM 695 C C . THR A 1 94 ? 0.767 3.095 -22.402 1.00 95.38 94 THR A C 1
ATOM 697 O O . THR A 1 94 ? 0.778 4.318 -22.497 1.00 95.38 94 THR A O 1
ATOM 700 N N . THR A 1 95 ? -0.366 2.397 -22.395 1.00 93.94 95 THR A N 1
ATOM 701 C CA . THR A 1 95 ? -1.712 2.994 -22.408 1.00 93.94 95 THR A CA 1
ATOM 702 C C . THR A 1 95 ? -2.383 2.911 -21.038 1.00 93.94 95 THR A C 1
ATOM 704 O O . THR A 1 95 ? -3.587 3.113 -20.923 1.00 93.94 95 THR A O 1
ATOM 707 N N . LYS A 1 96 ? -1.632 2.580 -19.979 1.00 89.44 96 LYS A N 1
ATOM 708 C CA . LYS A 1 96 ? -2.153 2.493 -18.602 1.00 89.44 96 LYS A CA 1
ATOM 709 C C . LYS A 1 96 ? -2.267 3.859 -17.900 1.00 89.44 96 LYS A C 1
ATOM 711 O O . LYS A 1 96 ? -2.536 3.907 -16.703 1.00 89.44 96 LYS A O 1
ATOM 716 N N . GLY A 1 97 ? -2.026 4.957 -18.621 1.00 85.50 97 GLY A N 1
ATOM 717 C CA . GLY A 1 97 ? -2.217 6.323 -18.128 1.00 85.50 97 GLY A CA 1
ATOM 718 C C . GLY A 1 97 ? -3.686 6.661 -17.864 1.00 85.50 97 GLY A C 1
ATOM 719 O O . GLY A 1 97 ? -4.590 5.880 -18.160 1.00 85.50 97 GLY A O 1
ATOM 720 N N . TYR A 1 98 ? -3.942 7.855 -17.330 1.00 80.44 98 TYR A N 1
ATOM 721 C CA . TYR A 1 98 ? -5.282 8.270 -16.901 1.00 80.44 98 TYR A CA 1
ATOM 722 C C . TYR A 1 98 ? -6.299 8.316 -18.054 1.00 80.44 98 TYR A C 1
ATOM 724 O O . TYR A 1 98 ? -7.461 7.955 -17.874 1.00 80.44 98 TYR A O 1
ATOM 732 N N . THR A 1 99 ? -5.882 8.774 -19.236 1.00 85.31 99 THR A N 1
ATOM 733 C CA . THR A 1 99 ? -6.763 8.906 -20.411 1.00 85.31 99 THR A CA 1
ATOM 734 C C . THR A 1 99 ? -6.846 7.643 -21.264 1.00 85.31 99 THR A C 1
ATOM 736 O O . THR A 1 99 ? -7.722 7.555 -22.122 1.00 85.31 99 THR A O 1
ATOM 739 N N . GLY A 1 100 ? -5.954 6.674 -21.046 1.00 86.00 100 GLY A N 1
ATOM 740 C CA . GLY A 1 100 ? -5.781 5.519 -21.928 1.00 86.00 100 GLY A CA 1
ATOM 741 C C . GLY A 1 100 ? -4.997 5.813 -23.214 1.00 86.00 100 GLY A C 1
ATOM 742 O O . GLY A 1 100 ? -4.727 4.891 -23.981 1.00 86.00 100 GLY A O 1
ATOM 743 N N . GLU A 1 101 ? -4.616 7.070 -23.461 1.00 92.12 101 GLU A N 1
ATOM 744 C CA . GLU A 1 101 ? -3.748 7.435 -24.581 1.00 92.12 101 GLU A CA 1
ATOM 745 C C . GLU A 1 101 ? -2.287 7.032 -24.304 1.00 92.12 101 GLU A C 1
ATOM 747 O O . GLU A 1 101 ? -1.886 6.924 -23.139 1.00 92.12 101 GLU A O 1
ATOM 752 N N . PRO A 1 102 ? -1.464 6.817 -25.349 1.00 92.56 102 PRO A N 1
ATOM 753 C CA . PRO A 1 102 ? -0.075 6.411 -25.171 1.00 92.56 102 PRO A CA 1
ATOM 754 C C . PRO A 1 102 ? 0.758 7.427 -24.377 1.00 92.56 102 PRO A C 1
ATOM 756 O O . PRO A 1 102 ? 0.835 8.609 -24.725 1.00 92.56 102 PRO A O 1
ATOM 759 N N . ILE A 1 103 ? 1.437 6.927 -23.347 1.00 95.00 103 ILE A N 1
ATOM 760 C CA . ILE A 1 103 ? 2.588 7.561 -22.704 1.00 95.00 103 ILE A CA 1
ATOM 761 C C . ILE A 1 103 ? 3.832 6.914 -23.308 1.00 95.00 103 ILE A C 1
ATOM 763 O O . ILE A 1 103 ? 4.068 5.721 -23.109 1.00 95.00 103 ILE A O 1
ATOM 767 N N . GLU A 1 104 ? 4.618 7.691 -24.050 1.00 95.44 104 GLU A N 1
ATOM 768 C CA . GLU A 1 104 ? 5.833 7.209 -24.712 1.00 95.44 104 GLU A CA 1
ATOM 769 C C . GLU A 1 104 ? 7.065 7.832 -24.072 1.00 95.44 104 GLU A C 1
ATOM 771 O O . GLU A 1 104 ? 7.130 9.050 -23.894 1.00 95.44 104 GLU A O 1
ATOM 776 N N . LEU A 1 105 ? 8.074 7.013 -23.792 1.00 95.56 105 LEU A N 1
ATOM 777 C CA . LEU A 1 105 ? 9.348 7.462 -23.244 1.00 95.56 105 LEU A CA 1
ATOM 778 C C . LEU A 1 105 ? 10.522 6.706 -23.873 1.00 95.56 105 LEU A C 1
ATOM 780 O O . LEU A 1 105 ? 10.381 5.583 -24.362 1.00 95.56 105 LEU A O 1
ATOM 784 N N . THR A 1 106 ? 11.688 7.339 -23.860 1.00 96.25 106 THR A N 1
ATOM 785 C CA . THR A 1 106 ? 12.969 6.722 -24.211 1.00 96.25 106 THR A CA 1
ATOM 786 C C . THR A 1 106 ? 13.845 6.725 -22.968 1.00 96.25 106 THR A C 1
ATOM 788 O O . THR A 1 106 ? 13.931 7.738 -22.279 1.00 96.25 106 THR A O 1
ATOM 791 N N . MET A 1 107 ? 14.507 5.611 -22.681 1.00 97.06 107 MET A N 1
ATOM 792 C CA . MET A 1 107 ? 15.400 5.460 -21.536 1.00 97.06 107 MET A CA 1
ATOM 793 C C . MET A 1 107 ? 16.738 4.882 -21.989 1.00 97.06 107 MET A C 1
ATOM 795 O O . MET A 1 107 ? 16.765 3.936 -22.768 1.00 97.06 107 MET A O 1
ATOM 799 N N . ALA A 1 108 ? 17.838 5.428 -21.489 1.00 97.31 108 ALA A N 1
ATOM 800 C CA . ALA A 1 108 ? 19.185 4.899 -21.625 1.00 97.31 108 ALA A CA 1
ATOM 801 C C . ALA A 1 108 ? 19.630 4.278 -20.298 1.00 97.31 108 ALA A C 1
ATOM 803 O O . ALA A 1 108 ? 19.480 4.889 -19.241 1.00 97.31 108 ALA A O 1
ATOM 804 N N . VAL A 1 109 ? 20.195 3.076 -20.366 1.00 97.62 109 VAL A N 1
ATOM 805 C CA . VAL A 1 109 ? 20.781 2.356 -19.233 1.00 97.62 109 VAL A CA 1
ATOM 806 C C . VAL A 1 109 ? 22.252 2.133 -19.537 1.00 97.62 109 VAL A C 1
ATOM 808 O O . VAL A 1 109 ? 22.589 1.633 -20.610 1.00 97.62 109 VAL A O 1
ATOM 811 N N . ASP A 1 110 ? 23.129 2.524 -18.622 1.00 95.12 110 ASP A N 1
ATOM 812 C CA . ASP A 1 110 ? 24.564 2.343 -18.772 1.00 95.12 110 ASP A CA 1
ATOM 813 C C . ASP A 1 110 ? 25.008 0.883 -18.572 1.00 95.12 110 ASP A C 1
ATOM 815 O O . ASP A 1 110 ? 24.232 -0.008 -18.212 1.00 95.12 110 ASP A O 1
ATOM 819 N N . SER A 1 111 ? 26.293 0.618 -18.803 1.00 89.50 111 SER A N 1
ATOM 820 C CA . SER A 1 111 ? 26.886 -0.709 -18.602 1.00 89.50 111 SER A CA 1
ATOM 821 C C . SER A 1 111 ? 26.849 -1.212 -17.151 1.00 89.50 111 SER A C 1
ATOM 823 O O . SER A 1 111 ? 27.061 -2.402 -16.919 1.00 89.50 111 SER A O 1
ATOM 825 N N . GLU A 1 112 ? 26.618 -0.330 -16.175 1.00 88.19 112 GLU A N 1
ATOM 826 C CA . GLU A 1 112 ? 26.492 -0.671 -14.753 1.00 88.19 112 GLU A CA 1
ATOM 827 C C . GLU A 1 112 ? 25.039 -0.991 -14.363 1.00 88.19 112 GLU A C 1
ATOM 829 O O . GLU A 1 112 ? 24.779 -1.374 -13.221 1.00 88.19 112 GLU A O 1
ATOM 834 N N . GLY A 1 113 ? 24.095 -0.887 -15.306 1.00 92.19 113 GLY A N 1
ATOM 835 C CA . GLY A 1 113 ? 22.675 -1.124 -15.063 1.00 92.19 113 GLY A CA 1
ATOM 836 C C . GLY A 1 113 ? 21.958 0.075 -14.442 1.00 92.19 113 GLY A C 1
ATOM 837 O O . GLY A 1 113 ? 20.902 -0.111 -13.836 1.00 92.19 113 GLY A O 1
ATOM 838 N N . LYS A 1 114 ? 22.507 1.290 -14.569 1.00 94.25 114 LYS A N 1
ATOM 839 C CA . LYS A 1 114 ? 21.895 2.531 -14.074 1.00 94.25 114 LYS A CA 1
ATOM 840 C C . LYS A 1 114 ? 21.323 3.359 -15.213 1.00 94.25 114 LYS A C 1
ATOM 842 O O . LYS A 1 114 ? 21.871 3.385 -16.309 1.00 94.25 114 LYS A O 1
ATOM 847 N N . ILE A 1 115 ? 20.232 4.070 -14.961 1.00 97.12 115 ILE A N 1
ATOM 848 C CA . ILE A 1 115 ? 19.631 4.978 -15.938 1.00 97.12 115 ILE A CA 1
ATOM 849 C C . ILE A 1 115 ? 20.571 6.170 -16.140 1.00 97.12 115 ILE A C 1
ATOM 851 O O . ILE A 1 115 ? 20.775 6.972 -15.229 1.00 97.12 115 ILE A O 1
ATOM 855 N N . SER A 1 116 ? 21.131 6.303 -17.337 1.00 95.31 116 SER A N 1
ATOM 856 C CA . SER A 1 116 ? 22.029 7.402 -17.713 1.00 95.31 116 SER A CA 1
ATOM 857 C C . SER A 1 116 ? 21.309 8.542 -18.434 1.00 95.31 116 SER A C 1
ATOM 859 O O . SER A 1 116 ? 21.812 9.665 -18.464 1.00 95.31 116 SER A O 1
ATOM 861 N N . GLY A 1 117 ? 20.109 8.280 -18.954 1.00 96.38 117 GLY A N 1
ATOM 862 C CA . GLY A 1 117 ? 19.254 9.274 -19.589 1.00 96.38 117 GLY A CA 1
ATOM 863 C C . GLY A 1 117 ? 17.814 8.791 -19.681 1.00 96.38 117 GLY A C 1
ATOM 864 O O . GLY A 1 117 ? 17.554 7.599 -19.829 1.00 96.38 117 GLY A O 1
ATOM 865 N N . ILE A 1 118 ? 16.857 9.706 -19.601 1.00 96.38 118 ILE A N 1
ATOM 866 C CA . ILE A 1 118 ? 15.438 9.388 -19.745 1.00 96.38 118 ILE A CA 1
ATOM 867 C C . ILE A 1 118 ? 14.705 10.594 -20.315 1.00 96.38 118 ILE A C 1
ATOM 869 O O . ILE A 1 118 ? 15.002 11.736 -19.974 1.00 96.38 118 ILE A O 1
ATOM 873 N N . LYS A 1 119 ? 13.767 10.341 -21.220 1.00 93.88 119 LYS A N 1
ATOM 874 C CA . LYS A 1 119 ? 12.994 11.383 -21.883 1.00 93.88 119 LYS A CA 1
ATOM 875 C C . LYS A 1 119 ? 11.553 10.945 -22.058 1.00 93.88 119 LYS A C 1
ATOM 877 O O . LYS A 1 119 ? 11.286 9.883 -22.616 1.00 93.88 119 LYS A O 1
ATOM 882 N N . LEU A 1 120 ? 10.631 11.801 -21.632 1.00 94.06 120 LEU A N 1
ATOM 883 C CA . LEU A 1 120 ? 9.223 11.701 -21.989 1.00 94.06 120 LEU A CA 1
ATOM 884 C C . LEU A 1 120 ? 9.033 12.243 -23.413 1.00 94.06 120 LEU A C 1
ATOM 886 O O . LEU A 1 120 ? 9.356 13.397 -23.691 1.00 94.06 120 LEU A O 1
ATOM 890 N N . ASN A 1 121 ? 8.537 11.404 -24.320 1.00 90.94 121 ASN A N 1
ATOM 891 C CA . ASN A 1 121 ? 8.343 11.751 -25.730 1.00 90.94 121 ASN A CA 1
ATOM 892 C C . ASN A 1 121 ? 6.914 12.224 -26.005 1.00 90.94 121 ASN A C 1
ATOM 894 O O . ASN A 1 121 ? 6.713 13.229 -26.684 1.00 90.94 121 ASN A O 1
ATOM 898 N N . THR A 1 122 ? 5.935 11.497 -25.461 1.00 91.50 122 THR A N 1
ATOM 899 C CA . THR A 1 122 ? 4.507 11.738 -25.688 1.00 91.50 122 THR A CA 1
ATOM 900 C C . THR A 1 122 ? 3.757 11.598 -24.369 1.00 91.50 122 THR A C 1
ATOM 902 O O . THR A 1 122 ? 3.915 10.599 -23.667 1.00 91.50 122 THR A O 1
ATOM 905 N N . PHE A 1 123 ? 2.927 12.591 -24.042 1.00 91.00 123 PHE A N 1
ATOM 906 C CA . PHE A 1 123 ? 2.069 12.591 -22.860 1.00 91.00 123 PHE A CA 1
ATOM 907 C C . PHE A 1 123 ? 0.781 13.366 -23.143 1.00 91.00 123 PHE A C 1
ATOM 909 O O . PHE A 1 123 ? 0.828 14.545 -23.498 1.00 91.00 123 PHE A O 1
ATOM 916 N N . SER A 1 124 ? -0.366 12.705 -22.987 1.00 86.69 124 SER A N 1
ATOM 917 C CA . SER A 1 124 ? -1.677 13.260 -23.366 1.00 86.69 124 SER A CA 1
ATOM 918 C C . SER A 1 124 ? -2.667 13.355 -22.203 1.00 86.69 124 SER A C 1
ATOM 920 O O . SER A 1 124 ? -3.813 13.761 -22.403 1.00 86.69 124 SER A O 1
ATOM 922 N N . ASP A 1 125 ? -2.248 13.005 -20.982 1.00 82.88 125 ASP A N 1
ATOM 923 C CA . ASP A 1 125 ? -3.133 13.084 -19.825 1.00 82.88 125 ASP A CA 1
ATOM 924 C C . ASP A 1 125 ? -3.412 14.536 -19.421 1.00 82.88 125 ASP A C 1
ATOM 926 O O . ASP A 1 125 ? -2.583 15.437 -19.547 1.00 82.88 125 ASP A O 1
ATOM 930 N N . SER A 1 126 ? -4.614 14.759 -18.886 1.00 79.38 126 SER A N 1
ATOM 931 C CA . SER A 1 126 ? -5.118 16.091 -18.532 1.00 79.38 126 SER A CA 1
ATOM 932 C C . SER A 1 126 ? -4.324 16.787 -17.420 1.00 79.38 126 SER A C 1
ATOM 934 O O . SER A 1 126 ? -4.361 18.016 -17.319 1.00 79.38 126 SER A O 1
ATOM 936 N N . LYS A 1 127 ? -3.604 16.022 -16.591 1.00 80.44 127 LYS A N 1
ATOM 937 C CA . LYS A 1 127 ? -2.663 16.520 -15.584 1.00 80.44 127 LYS A CA 1
ATOM 938 C C . LYS A 1 127 ? -1.284 15.914 -15.822 1.00 80.44 127 LYS A C 1
ATOM 940 O O . LYS A 1 127 ? -1.155 14.697 -15.876 1.00 80.44 127 LYS A O 1
ATOM 945 N N . HIS A 1 128 ? -0.266 16.767 -15.907 1.00 86.06 128 HIS A N 1
ATOM 946 C CA . HIS A 1 128 ? 1.131 16.349 -16.018 1.00 86.06 128 HIS A CA 1
ATOM 947 C C . HIS A 1 128 ? 1.723 16.062 -14.638 1.00 86.06 128 HIS A C 1
ATOM 949 O O . HIS A 1 128 ? 1.461 16.800 -13.688 1.00 86.06 128 HIS A O 1
ATOM 955 N N . PHE A 1 129 ? 2.583 15.050 -14.533 1.00 84.25 129 PHE A N 1
ATOM 956 C CA . PHE A 1 129 ? 3.320 14.726 -13.305 1.00 84.25 129 PHE A CA 1
ATOM 957 C C . PHE A 1 129 ? 4.532 15.655 -13.047 1.00 84.25 129 PHE A C 1
ATOM 959 O O . PHE A 1 129 ? 5.364 15.363 -12.199 1.00 84.25 129 PHE A O 1
ATOM 966 N N . GLY A 1 130 ? 4.617 16.793 -13.751 1.00 84.00 130 GLY A N 1
ATOM 967 C CA . GLY A 1 130 ? 5.767 17.713 -13.750 1.00 84.00 130 GLY A CA 1
ATOM 968 C C . GLY A 1 130 ? 6.854 17.354 -14.774 1.00 84.00 130 GLY A C 1
ATOM 969 O O . GLY A 1 130 ? 7.052 16.184 -15.078 1.00 84.00 130 GLY A O 1
ATOM 970 N N . GLU A 1 131 ? 7.526 18.362 -15.331 1.00 85.62 131 GLU A N 1
ATOM 971 C CA . GLU A 1 131 ? 8.586 18.174 -16.345 1.00 85.62 131 GLU A CA 1
ATOM 972 C C . GLU A 1 131 ? 9.837 17.507 -15.760 1.00 85.62 131 GLU A C 1
ATOM 974 O O . GLU A 1 131 ? 10.494 16.738 -16.447 1.00 85.62 131 GLU A O 1
ATOM 979 N N . ASP A 1 132 ? 10.116 17.741 -14.474 1.00 87.44 132 ASP A N 1
ATOM 980 C CA . ASP A 1 132 ? 11.308 17.224 -13.789 1.00 87.44 132 ASP A CA 1
ATOM 981 C C . ASP A 1 132 ? 11.112 15.794 -13.243 1.00 87.44 132 ASP A C 1
ATOM 983 O O . ASP A 1 132 ? 12.033 15.195 -12.692 1.00 87.44 132 ASP A O 1
ATOM 987 N N . TYR A 1 133 ? 9.904 15.223 -13.340 1.00 90.12 133 TYR A N 1
ATOM 988 C CA . TYR A 1 133 ? 9.632 13.888 -12.794 1.00 90.12 133 TYR A CA 1
ATOM 989 C C . TYR A 1 133 ? 10.459 12.778 -13.458 1.00 90.12 133 TYR A C 1
ATOM 991 O O . TYR A 1 133 ? 11.028 11.969 -12.720 1.00 90.12 133 TYR A O 1
ATOM 999 N N . PRO A 1 134 ? 10.599 12.724 -14.800 1.00 93.44 134 PRO A N 1
ATOM 1000 C CA . PRO A 1 134 ? 11.513 11.787 -15.446 1.00 93.44 134 PRO A CA 1
ATOM 1001 C C . PRO A 1 134 ? 12.944 11.882 -14.900 1.00 93.44 134 PRO A C 1
ATOM 1003 O O . PRO A 1 134 ? 13.568 10.850 -14.683 1.00 93.44 134 PRO A O 1
ATOM 1006 N N . ASP A 1 135 ? 13.439 13.075 -14.564 1.00 92.25 135 ASP A N 1
ATOM 1007 C CA . ASP A 1 135 ? 14.810 13.250 -14.066 1.00 92.25 135 ASP A CA 1
ATOM 1008 C C . ASP A 1 135 ? 15.056 12.562 -12.711 1.00 92.25 135 ASP A C 1
ATOM 1010 O O . ASP A 1 135 ? 16.196 12.218 -12.395 1.00 92.25 135 ASP A O 1
ATOM 1014 N N . SER A 1 136 ? 14.003 12.273 -11.933 1.00 92.75 136 SER A N 1
ATOM 1015 C CA . SER A 1 136 ? 14.117 11.489 -10.688 1.00 92.75 136 SER A CA 1
ATOM 1016 C C . SER A 1 136 ? 14.633 10.059 -10.905 1.00 92.75 136 SER A C 1
ATOM 1018 O O . SER A 1 136 ? 15.154 9.438 -9.976 1.00 92.75 136 SER A O 1
ATOM 1020 N N . TYR A 1 137 ? 14.536 9.548 -12.135 1.00 95.81 137 TYR A N 1
ATOM 1021 C CA . TYR A 1 137 ? 15.009 8.220 -12.513 1.00 95.81 137 TYR A CA 1
ATOM 1022 C C . TYR A 1 137 ? 16.506 8.190 -12.845 1.00 95.81 137 TYR A C 1
ATOM 1024 O O . TYR A 1 137 ? 17.093 7.111 -12.871 1.00 95.81 137 TYR A O 1
ATOM 1032 N N . LEU A 1 138 ? 17.157 9.334 -13.078 1.00 94.94 138 LEU A N 1
ATOM 1033 C CA . LEU A 1 138 ? 18.581 9.370 -13.421 1.00 94.94 138 LEU A CA 1
ATOM 1034 C C . LEU A 1 138 ? 19.445 8.797 -12.283 1.00 94.94 138 LEU A C 1
ATOM 1036 O O . LEU A 1 138 ? 19.278 9.127 -11.109 1.00 94.94 138 LEU A O 1
ATOM 1040 N N . GLY A 1 139 ? 20.384 7.919 -12.637 1.00 91.88 139 GLY A N 1
ATOM 1041 C CA . GLY A 1 139 ? 21.277 7.212 -11.715 1.00 91.88 139 GLY A CA 1
ATOM 1042 C C . GLY A 1 139 ? 20.639 6.043 -10.953 1.00 91.88 139 GLY A C 1
ATOM 1043 O O . GLY A 1 139 ? 21.358 5.315 -10.259 1.00 91.88 139 GLY A O 1
ATOM 1044 N N . GLN A 1 140 ? 19.325 5.837 -11.083 1.00 93.81 140 GLN A N 1
ATOM 1045 C CA . GLN A 1 140 ? 18.625 4.700 -10.484 1.00 93.81 140 GLN A CA 1
ATOM 1046 C C . GLN A 1 140 ? 18.955 3.414 -11.243 1.00 93.81 140 GLN A C 1
ATOM 1048 O O . GLN A 1 140 ? 19.169 3.436 -12.452 1.00 93.81 140 GLN A O 1
ATOM 1053 N N . ASP A 1 141 ? 18.989 2.288 -10.540 1.00 93.31 141 ASP A N 1
ATOM 1054 C CA . ASP A 1 141 ? 19.024 0.960 -11.154 1.00 93.31 141 ASP A CA 1
ATOM 1055 C C . ASP A 1 141 ? 17.617 0.343 -11.176 1.00 93.31 141 ASP A C 1
ATOM 1057 O O . ASP A 1 141 ? 16.628 0.997 -10.835 1.00 93.31 141 ASP A O 1
ATOM 1061 N N . SER A 1 142 ? 17.513 -0.932 -11.554 1.00 92.25 142 SER A N 1
ATOM 1062 C CA . SER A 1 142 ? 16.223 -1.622 -11.642 1.00 92.25 142 SER A CA 1
ATOM 1063 C C . SER A 1 142 ? 15.469 -1.759 -10.312 1.00 92.25 142 SER A C 1
ATOM 1065 O O . SER A 1 142 ? 14.328 -2.209 -10.328 1.00 92.25 142 SER A O 1
ATOM 1067 N N . ALA A 1 143 ? 16.071 -1.422 -9.164 1.00 88.69 143 ALA A N 1
ATOM 1068 C CA . ALA A 1 143 ? 15.363 -1.373 -7.887 1.00 88.69 143 ALA A CA 1
ATOM 1069 C C . ALA A 1 143 ? 14.548 -0.078 -7.710 1.00 88.69 143 ALA A C 1
ATOM 1071 O O . ALA A 1 143 ? 13.665 -0.047 -6.853 1.00 88.69 143 ALA A O 1
ATOM 1072 N N . LEU A 1 144 ? 14.845 0.980 -8.481 1.00 89.44 144 LEU A N 1
ATOM 1073 C CA . LEU A 1 144 ? 14.140 2.274 -8.483 1.00 89.44 144 LEU A CA 1
ATOM 1074 C C . LEU A 1 144 ? 13.919 2.882 -7.084 1.00 89.44 144 LEU A C 1
ATOM 1076 O O . LEU A 1 144 ? 12.879 3.482 -6.807 1.00 89.44 144 LEU A O 1
ATOM 1080 N N . GLY A 1 145 ? 14.894 2.725 -6.185 1.00 78.62 145 GLY A N 1
ATOM 1081 C CA . GLY A 1 145 ? 14.731 3.060 -4.766 1.00 78.62 145 GLY A CA 1
ATOM 1082 C C . GLY A 1 145 ? 14.550 4.533 -4.446 1.00 78.62 145 GLY A C 1
ATOM 1083 O O . GLY A 1 145 ? 13.968 4.853 -3.416 1.00 78.62 145 GLY A O 1
ATOM 1084 N N . GLY A 1 146 ? 15.008 5.426 -5.322 1.00 78.88 146 GLY A N 1
ATOM 1085 C CA . GLY A 1 146 ? 14.827 6.869 -5.172 1.00 78.88 146 GLY A CA 1
ATOM 1086 C C . GLY A 1 146 ? 13.562 7.433 -5.822 1.00 78.88 146 GLY A C 1
ATOM 1087 O O . GLY A 1 146 ? 13.426 8.653 -5.870 1.00 78.88 146 GLY A O 1
ATOM 1088 N N . VAL A 1 147 ? 12.667 6.595 -6.362 1.00 85.19 147 VAL A N 1
ATOM 1089 C CA . VAL A 1 147 ? 11.545 7.054 -7.197 1.00 85.19 147 VAL A CA 1
ATOM 1090 C C . VAL A 1 147 ? 10.186 6.808 -6.542 1.00 85.19 147 VAL A C 1
ATOM 1092 O O . VAL A 1 147 ? 9.717 5.669 -6.418 1.00 85.19 147 VAL A O 1
ATOM 1095 N N . SER A 1 148 ? 9.498 7.912 -6.250 1.00 79.44 148 SER A N 1
ATOM 1096 C CA . SER A 1 148 ? 8.124 7.940 -5.734 1.00 79.44 148 SER A CA 1
ATOM 1097 C C . SER A 1 148 ? 7.085 8.193 -6.834 1.00 79.44 148 SER A C 1
ATOM 1099 O O . SER A 1 148 ? 7.402 8.638 -7.938 1.00 79.44 148 SER A O 1
ATOM 1101 N N . LEU A 1 149 ? 5.813 7.918 -6.535 1.00 84.56 149 LEU A N 1
ATOM 1102 C CA . LEU A 1 149 ? 4.687 8.332 -7.381 1.00 84.56 149 LEU A CA 1
ATOM 1103 C C . LEU A 1 149 ? 4.358 9.815 -7.160 1.00 84.56 149 LEU A C 1
ATOM 1105 O O . LEU A 1 149 ? 4.652 10.376 -6.103 1.00 84.56 149 LEU A O 1
ATOM 1109 N N . VAL A 1 150 ? 3.702 10.448 -8.135 1.00 76.19 150 VAL A N 1
ATOM 1110 C CA . VAL A 1 150 ? 3.296 11.857 -8.033 1.00 76.19 150 VAL A CA 1
ATOM 1111 C C . VAL A 1 150 ? 1.866 11.957 -7.512 1.00 76.19 150 VAL A C 1
ATOM 1113 O O . VAL A 1 150 ? 0.911 11.522 -8.163 1.00 76.19 150 VAL A O 1
ATOM 1116 N N . ALA A 1 151 ? 1.713 12.561 -6.332 1.00 69.31 151 ALA A N 1
ATOM 1117 C CA . ALA A 1 151 ? 0.417 12.770 -5.697 1.00 69.31 151 ALA A CA 1
ATOM 1118 C C . ALA A 1 151 ? -0.541 13.557 -6.610 1.00 69.31 151 ALA A C 1
ATOM 1120 O O . ALA A 1 151 ? -0.187 14.585 -7.187 1.00 69.31 151 ALA A O 1
ATOM 1121 N N . GLY A 1 152 ? -1.776 13.068 -6.751 1.00 64.81 152 GLY A N 1
ATOM 1122 C CA . GLY A 1 152 ? -2.795 13.677 -7.614 1.00 64.81 152 GLY A CA 1
ATOM 1123 C C . GLY A 1 152 ? -2.637 13.396 -9.116 1.00 64.81 152 GLY A C 1
ATOM 1124 O O . GLY A 1 152 ? -3.491 13.839 -9.890 1.00 64.81 152 GLY A O 1
ATOM 1125 N N . VAL A 1 153 ? -1.594 12.653 -9.518 1.00 81.50 153 VAL A N 1
ATOM 1126 C CA . VAL A 1 153 ? -1.342 12.142 -10.883 1.00 81.50 153 VAL A CA 1
ATOM 1127 C C . VAL A 1 153 ? -0.882 10.671 -10.810 1.00 81.50 153 VAL A C 1
ATOM 1129 O O . VAL A 1 153 ? 0.014 10.219 -11.527 1.00 81.50 153 VAL A O 1
ATOM 1132 N N . THR A 1 154 ? -1.466 9.914 -9.877 1.00 79.81 154 THR A N 1
ATOM 1133 C CA . THR A 1 154 ? -0.995 8.575 -9.495 1.00 79.81 154 THR A CA 1
ATOM 1134 C C . THR A 1 154 ? -1.099 7.569 -10.641 1.00 79.81 154 THR A C 1
ATOM 1136 O O . THR A 1 154 ? -0.139 6.845 -10.866 1.00 79.81 154 THR A O 1
ATOM 1139 N N . TYR A 1 155 ? -2.179 7.590 -11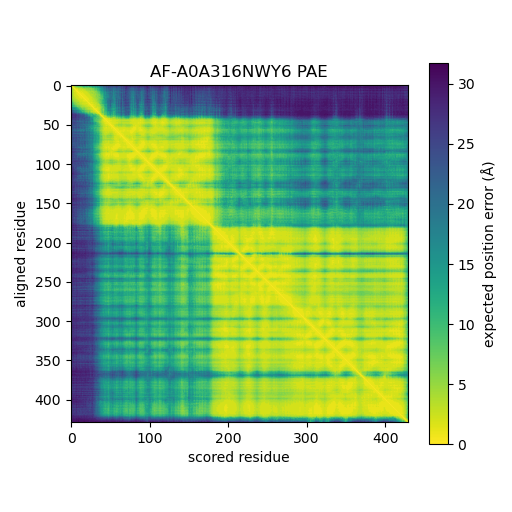.435 1.00 80.75 155 TYR A N 1
ATOM 1140 C CA . TYR A 1 155 ? -2.328 6.719 -12.612 1.00 80.75 155 TYR A CA 1
ATOM 1141 C C . TYR A 1 155 ? -1.170 6.876 -13.601 1.00 80.75 155 TYR A C 1
ATOM 1143 O O . TYR A 1 155 ? -0.495 5.908 -13.940 1.00 80.75 155 TYR A O 1
ATOM 1151 N N . SER A 1 156 ? -0.902 8.108 -14.033 1.00 89.38 156 SER A N 1
ATOM 1152 C CA . SER A 1 156 ? 0.099 8.382 -15.064 1.00 89.38 156 SER A CA 1
ATOM 1153 C C . SER A 1 156 ? 1.526 8.191 -14.554 1.00 89.38 156 SER A C 1
ATOM 1155 O O . SER A 1 156 ? 2.358 7.640 -15.270 1.00 89.38 156 SER A O 1
ATOM 1157 N N . SER A 1 157 ? 1.818 8.608 -13.314 1.00 89.81 157 SER A N 1
ATOM 1158 C CA . SER A 1 157 ? 3.145 8.395 -12.714 1.00 89.81 157 SER A CA 1
ATOM 1159 C C . SER A 1 157 ? 3.422 6.914 -12.433 1.00 89.81 157 SER A C 1
ATOM 1161 O O . SER A 1 157 ? 4.539 6.457 -12.663 1.00 89.81 157 SER A O 1
ATOM 1163 N N . LYS A 1 158 ? 2.403 6.135 -12.042 1.00 90.25 158 LYS A N 1
ATOM 1164 C CA . LYS A 1 158 ? 2.501 4.674 -11.908 1.00 90.25 158 LYS A CA 1
ATOM 1165 C C . LYS A 1 158 ? 2.729 4.002 -13.258 1.00 90.25 158 LYS A C 1
ATOM 1167 O O . LYS A 1 158 ? 3.648 3.205 -13.371 1.00 90.25 158 LYS A O 1
ATOM 1172 N N . ALA A 1 159 ? 1.965 4.366 -14.288 1.00 92.38 159 ALA A N 1
ATOM 1173 C CA . ALA A 1 159 ? 2.147 3.822 -15.633 1.00 92.38 159 ALA A CA 1
ATOM 1174 C C . ALA A 1 159 ? 3.554 4.104 -16.190 1.00 92.38 159 ALA A C 1
ATOM 1176 O O . ALA A 1 159 ? 4.164 3.222 -16.790 1.00 92.38 159 ALA A O 1
ATOM 1177 N N . PHE A 1 160 ? 4.088 5.310 -15.959 1.00 95.62 160 PHE A N 1
ATOM 1178 C CA . PHE A 1 160 ? 5.460 5.660 -16.331 1.00 95.62 160 PHE A CA 1
ATOM 1179 C C . PHE A 1 160 ? 6.487 4.797 -15.580 1.00 95.62 160 PHE A C 1
ATOM 1181 O O . PHE A 1 160 ? 7.392 4.249 -16.208 1.00 95.62 160 PHE A O 1
ATOM 1188 N N . LYS A 1 161 ? 6.321 4.628 -14.259 1.00 94.81 161 LYS A N 1
ATOM 1189 C CA . LYS A 1 161 ? 7.191 3.775 -13.436 1.00 94.81 161 LYS A CA 1
ATOM 1190 C C . LYS A 1 161 ? 7.172 2.316 -13.900 1.00 94.81 161 LYS A C 1
ATOM 1192 O O . LYS A 1 161 ? 8.234 1.756 -14.141 1.00 94.81 161 LYS A O 1
ATOM 1197 N N . GLU A 1 162 ? 5.987 1.738 -14.100 1.00 95.38 162 GLU A N 1
ATOM 1198 C CA . GLU A 1 162 ? 5.819 0.363 -14.598 1.00 95.38 162 GLU A CA 1
ATOM 1199 C C . GLU A 1 162 ? 6.483 0.171 -15.972 1.00 95.38 162 GLU A C 1
ATOM 1201 O O . GLU A 1 162 ? 7.111 -0.852 -16.223 1.00 95.38 162 GLU A O 1
ATOM 1206 N N . ALA A 1 163 ? 6.405 1.167 -16.863 1.00 97.12 163 ALA A N 1
ATOM 1207 C CA . ALA A 1 163 ? 7.082 1.095 -18.157 1.00 97.12 163 ALA A CA 1
ATOM 1208 C C . ALA A 1 163 ? 8.616 1.075 -18.010 1.00 97.12 163 ALA A C 1
ATOM 1210 O O . ALA A 1 163 ? 9.296 0.347 -18.733 1.00 97.12 163 ALA A O 1
ATOM 1211 N N . VAL A 1 164 ? 9.176 1.844 -17.069 1.00 97.38 164 VAL A N 1
ATOM 1212 C CA . VAL A 1 164 ? 10.613 1.791 -16.748 1.00 97.38 164 VAL A CA 1
ATOM 1213 C C . VAL A 1 164 ? 11.001 0.424 -16.169 1.00 97.38 164 VAL A C 1
ATOM 1215 O O . VAL A 1 164 ? 12.022 -0.139 -16.573 1.00 97.38 164 VAL A O 1
ATOM 1218 N N . GLU A 1 165 ? 10.184 -0.132 -15.272 1.00 96.31 165 GLU A N 1
ATOM 1219 C CA . GLU A 1 165 ? 10.375 -1.476 -14.704 1.00 96.31 165 GLU A CA 1
ATOM 1220 C C . GLU A 1 165 ? 10.385 -2.551 -15.799 1.00 96.31 165 GLU A C 1
ATOM 1222 O O . GLU A 1 165 ? 11.295 -3.379 -15.833 1.00 96.31 165 GLU A O 1
ATOM 1227 N N . ASP A 1 166 ? 9.457 -2.485 -16.755 1.00 97.69 166 ASP A N 1
ATOM 1228 C CA . ASP A 1 166 ? 9.425 -3.369 -17.924 1.00 97.69 166 ASP A CA 1
ATOM 1229 C C . ASP A 1 166 ? 10.679 -3.221 -18.809 1.00 97.69 166 ASP A C 1
ATOM 1231 O O . ASP A 1 166 ? 11.230 -4.209 -19.311 1.00 97.69 166 ASP A O 1
ATOM 1235 N N . GLY A 1 167 ? 11.179 -1.990 -18.968 1.00 97.38 167 GLY A N 1
ATOM 1236 C CA . GLY A 1 167 ? 12.443 -1.715 -19.651 1.00 97.38 167 GLY A CA 1
ATOM 1237 C C . GLY A 1 167 ? 13.632 -2.421 -18.992 1.00 97.38 167 GLY A C 1
ATOM 1238 O O . GLY A 1 167 ? 14.477 -2.991 -19.682 1.00 97.38 167 GLY A O 1
ATOM 1239 N N . PHE A 1 168 ? 13.682 -2.462 -17.660 1.00 97.50 168 PHE A N 1
ATOM 1240 C CA . PHE A 1 168 ? 14.673 -3.260 -16.938 1.00 97.50 168 PHE A CA 1
ATOM 1241 C C . PHE A 1 168 ? 14.391 -4.765 -16.986 1.00 97.50 168 PHE A C 1
ATOM 1243 O O . PHE A 1 168 ? 15.338 -5.557 -17.043 1.00 97.50 168 PHE A O 1
ATOM 1250 N N . ALA A 1 169 ? 13.124 -5.179 -16.990 1.00 96.38 169 ALA A N 1
ATOM 1251 C CA . ALA A 1 169 ? 12.737 -6.585 -17.048 1.00 96.38 169 ALA A CA 1
ATOM 1252 C C . ALA A 1 169 ? 13.290 -7.261 -18.311 1.00 96.38 169 ALA A C 1
ATOM 1254 O O . ALA A 1 169 ? 13.916 -8.315 -18.208 1.00 96.38 169 ALA A O 1
ATOM 1255 N N . VAL A 1 170 ? 13.184 -6.619 -19.484 1.00 97.31 170 VAL A N 1
ATOM 1256 C CA . VAL A 1 170 ? 13.765 -7.177 -20.720 1.00 97.31 170 VAL A CA 1
ATOM 1257 C C . VAL A 1 170 ? 15.293 -7.262 -20.660 1.00 97.31 170 VAL A C 1
ATOM 1259 O O . VAL A 1 170 ? 15.868 -8.266 -21.091 1.00 97.31 170 VAL A O 1
ATOM 1262 N N . LEU A 1 171 ? 15.973 -6.250 -20.106 1.00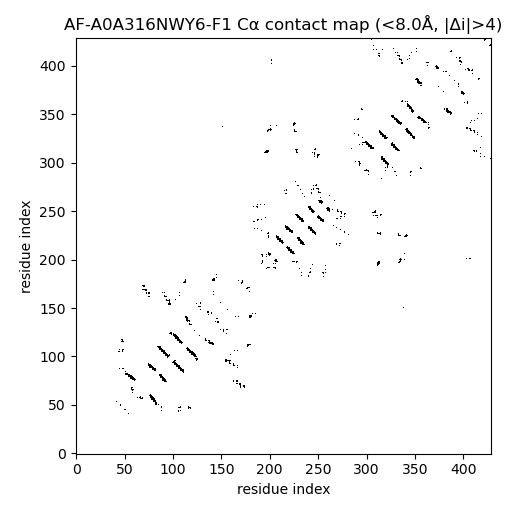 96.50 171 LEU A N 1
ATOM 1263 C CA . LEU A 1 171 ? 17.435 -6.250 -20.009 1.00 96.50 171 LEU A CA 1
ATOM 1264 C C . LEU A 1 171 ? 17.933 -7.359 -19.075 1.00 96.50 171 LEU A C 1
ATOM 1266 O O . LEU A 1 171 ? 18.884 -8.070 -19.401 1.00 96.50 171 LEU A O 1
ATOM 1270 N N . THR A 1 172 ? 17.284 -7.521 -17.925 1.00 94.75 172 THR A N 1
ATOM 1271 C CA . THR A 1 172 ? 17.673 -8.499 -16.902 1.00 94.75 172 THR A CA 1
ATOM 1272 C C . THR A 1 172 ? 17.322 -9.929 -17.312 1.00 94.75 172 THR A C 1
ATOM 1274 O O . THR A 1 172 ? 18.180 -10.808 -17.205 1.00 94.75 172 THR A O 1
ATOM 1277 N N . ALA A 1 173 ? 16.132 -10.169 -17.879 1.00 94.81 173 ALA A N 1
ATOM 1278 C CA . ALA A 1 173 ? 15.723 -11.484 -18.389 1.00 94.81 173 ALA A CA 1
ATOM 1279 C C . ALA A 1 173 ? 16.689 -12.021 -19.458 1.00 94.81 173 ALA A C 1
ATOM 1281 O O . ALA A 1 173 ? 16.972 -13.218 -19.512 1.00 94.81 173 ALA A O 1
ATOM 1282 N N . ASN A 1 174 ? 17.268 -11.121 -20.257 1.00 95.88 174 ASN A N 1
ATOM 1283 C CA . ASN A 1 174 ? 18.216 -11.458 -21.317 1.00 95.88 174 ASN A CA 1
ATOM 1284 C C . ASN A 1 174 ? 19.690 -11.306 -20.897 1.00 95.88 174 ASN A C 1
ATOM 1286 O O . ASN A 1 174 ? 20.578 -11.370 -21.748 1.00 95.88 174 ASN A O 1
ATOM 1290 N N . SER A 1 175 ? 19.972 -11.133 -19.597 1.00 94.12 175 SER A N 1
ATOM 1291 C CA . SER A 1 175 ? 21.333 -10.994 -19.045 1.00 94.12 175 SER A CA 1
ATOM 1292 C C . SER A 1 175 ? 22.164 -9.868 -19.688 1.00 94.12 175 SER A C 1
ATOM 1294 O O . SER A 1 175 ? 23.388 -9.967 -19.782 1.00 94.12 175 SER A O 1
ATOM 1296 N N . LEU A 1 176 ? 21.501 -8.808 -20.158 1.00 94.06 176 LEU A N 1
ATOM 1297 C CA . LEU A 1 176 ? 22.135 -7.637 -20.768 1.00 94.06 176 LEU A CA 1
ATOM 1298 C C . LEU A 1 176 ? 22.678 -6.670 -19.709 1.00 94.06 176 LEU A C 1
ATOM 1300 O O . LEU A 1 176 ? 23.721 -6.056 -19.932 1.00 94.06 176 LEU A O 1
ATOM 1304 N N . VAL A 1 177 ? 21.996 -6.582 -18.561 1.00 93.12 177 VAL A N 1
ATOM 1305 C CA . VAL A 1 177 ? 22.430 -5.875 -17.345 1.00 93.12 177 VAL A CA 1
ATOM 1306 C C . VAL A 1 177 ? 22.101 -6.716 -16.109 1.00 93.12 177 VAL A C 1
ATOM 1308 O O . VAL A 1 177 ? 21.212 -7.570 -16.145 1.00 93.12 177 VAL A O 1
ATOM 1311 N N . SER A 1 178 ? 22.805 -6.468 -15.007 1.00 88.56 178 SER A N 1
ATOM 1312 C CA . SER A 1 178 ? 22.470 -7.057 -13.707 1.00 88.56 178 SER A CA 1
ATOM 1313 C C . SER A 1 178 ? 21.271 -6.341 -13.087 1.00 88.56 178 SER A C 1
ATOM 1315 O O . SER A 1 178 ? 21.141 -5.127 -13.223 1.00 88.56 178 SER A O 1
ATOM 1317 N N . ALA A 1 179 ? 20.422 -7.074 -12.367 1.00 86.56 179 ALA A N 1
ATOM 1318 C CA . ALA A 1 179 ? 19.363 -6.459 -11.576 1.00 86.56 179 ALA A CA 1
ATOM 1319 C C . ALA A 1 179 ? 19.960 -5.654 -10.407 1.00 86.56 179 ALA A C 1
ATOM 1321 O O . ALA A 1 179 ? 20.873 -6.124 -9.722 1.00 86.56 179 ALA A O 1
ATOM 1322 N N . GLY A 1 180 ? 19.419 -4.460 -10.174 1.00 81.25 180 GLY A N 1
ATOM 1323 C CA . GLY A 1 180 ? 19.635 -3.690 -8.957 1.00 81.25 180 GLY A CA 1
ATOM 1324 C C . GLY A 1 180 ? 19.175 -4.473 -7.729 1.00 81.25 180 GLY A C 1
ATOM 1325 O O . GLY A 1 180 ? 18.190 -5.214 -7.769 1.00 81.25 180 GLY A O 1
ATOM 1326 N N . VAL A 1 181 ? 19.906 -4.320 -6.627 1.00 82.94 181 VAL A N 1
ATOM 1327 C CA . VAL A 1 181 ? 19.564 -4.952 -5.350 1.00 82.94 181 VAL A CA 1
ATOM 1328 C C . VAL A 1 181 ? 18.736 -3.956 -4.550 1.00 82.94 181 VAL A C 1
ATOM 1330 O O . VAL A 1 181 ? 19.234 -2.890 -4.194 1.00 82.94 181 VAL A O 1
ATOM 1333 N N . LYS A 1 182 ? 17.477 -4.301 -4.264 1.00 83.94 182 LYS A N 1
ATOM 1334 C CA . LYS A 1 182 ? 16.638 -3.512 -3.355 1.00 83.94 182 LYS A CA 1
ATOM 1335 C C . LYS A 1 182 ? 17.303 -3.455 -1.982 1.00 83.94 182 LYS A C 1
ATOM 1337 O O . LYS A 1 182 ? 17.742 -4.481 -1.465 1.00 83.94 182 LYS A O 1
ATOM 1342 N N . SER A 1 183 ? 17.366 -2.264 -1.399 1.00 87.50 183 SER A N 1
ATOM 1343 C CA . SER A 1 183 ? 17.703 -2.119 0.016 1.00 87.50 183 SER A CA 1
ATOM 1344 C C . SER A 1 183 ? 16.632 -2.779 0.884 1.00 87.50 183 SER A C 1
ATOM 1346 O O . SER A 1 183 ? 15.470 -2.863 0.480 1.00 87.50 183 SER A O 1
ATOM 1348 N N . ASP A 1 184 ? 16.999 -3.196 2.096 1.00 90.62 184 ASP A N 1
ATOM 1349 C CA . ASP A 1 184 ? 16.041 -3.766 3.043 1.00 90.62 184 ASP A CA 1
ATOM 1350 C C . ASP A 1 184 ? 14.828 -2.851 3.253 1.00 90.62 184 ASP A C 1
ATOM 1352 O O . ASP A 1 184 ? 13.697 -3.320 3.225 1.00 90.62 184 ASP A O 1
ATOM 1356 N N . SER A 1 185 ? 15.038 -1.537 3.385 1.00 88.75 185 SER A N 1
ATOM 1357 C CA . SER A 1 185 ? 13.949 -0.568 3.546 1.00 88.75 185 SER A CA 1
ATOM 1358 C C . SER A 1 185 ? 12.962 -0.599 2.379 1.00 88.75 185 SER A C 1
ATOM 1360 O O . SER A 1 185 ? 11.759 -0.536 2.605 1.00 88.75 185 SER A O 1
ATOM 1362 N N . GLN A 1 186 ? 13.436 -0.747 1.137 1.00 87.75 186 GLN A N 1
ATOM 1363 C CA . GLN A 1 186 ? 12.547 -0.880 -0.024 1.00 87.75 186 GLN A CA 1
ATOM 1364 C C . GLN A 1 186 ? 11.738 -2.175 0.032 1.00 87.75 186 GLN A C 1
ATOM 1366 O O . GLN A 1 186 ? 10.541 -2.153 -0.237 1.00 87.75 186 GLN A O 1
ATOM 1371 N N . ILE A 1 187 ? 12.375 -3.288 0.405 1.00 91.00 187 ILE A N 1
ATOM 1372 C CA . ILE A 1 187 ? 11.687 -4.576 0.549 1.00 91.00 187 ILE A CA 1
ATOM 1373 C C . ILE A 1 187 ? 10.597 -4.466 1.623 1.00 91.00 187 ILE A C 1
ATOM 1375 O O . ILE A 1 187 ? 9.461 -4.877 1.403 1.00 91.00 187 ILE A O 1
ATOM 1379 N N . LEU A 1 188 ? 10.911 -3.848 2.761 1.00 94.19 188 LEU A N 1
ATOM 1380 C CA . LEU A 1 188 ? 9.962 -3.629 3.851 1.00 94.19 188 LEU A CA 1
ATOM 1381 C C . LEU A 1 188 ? 8.794 -2.721 3.434 1.00 94.19 188 LEU A C 1
ATOM 1383 O O . LEU A 1 188 ? 7.645 -3.019 3.753 1.00 94.19 188 LEU A O 1
ATOM 1387 N N . LEU A 1 189 ? 9.055 -1.651 2.679 1.00 91.38 189 LEU A N 1
ATOM 1388 C CA . LEU A 1 189 ? 8.006 -0.769 2.156 1.00 91.38 189 LEU A CA 1
ATOM 1389 C C . LEU A 1 189 ? 7.068 -1.484 1.172 1.00 91.38 189 LEU A C 1
ATOM 1391 O O . LEU A 1 189 ? 5.875 -1.191 1.148 1.00 91.38 189 LEU A O 1
ATOM 1395 N N . GLU A 1 190 ? 7.567 -2.447 0.398 1.00 90.31 190 GLU A N 1
ATOM 1396 C CA . GLU A 1 190 ? 6.733 -3.269 -0.491 1.00 90.31 190 GLU A CA 1
ATOM 1397 C C . GLU A 1 190 ? 5.817 -4.233 0.273 1.00 90.31 190 GLU A C 1
ATOM 1399 O O . GLU A 1 190 ? 4.730 -4.560 -0.204 1.00 90.31 190 GLU A O 1
ATOM 1404 N N . LEU A 1 191 ? 6.218 -4.658 1.474 1.00 95.00 191 LEU A N 1
ATOM 1405 C CA . LEU A 1 191 ? 5.389 -5.487 2.351 1.00 95.00 191 LEU A CA 1
ATOM 1406 C C . LEU A 1 191 ? 4.283 -4.678 3.045 1.00 95.00 191 LEU A C 1
ATOM 1408 O O . LEU A 1 191 ? 3.268 -5.251 3.451 1.00 95.00 191 LEU A O 1
ATOM 1412 N N . LEU A 1 192 ? 4.448 -3.357 3.168 1.00 94.75 192 LEU A N 1
ATOM 1413 C CA . LEU A 1 192 ? 3.570 -2.501 3.964 1.00 94.75 192 LEU A CA 1
ATOM 1414 C C . LEU A 1 192 ? 2.084 -2.592 3.570 1.00 94.75 192 LEU A C 1
ATOM 1416 O O . LEU A 1 192 ? 1.282 -2.808 4.474 1.00 94.75 192 LEU A O 1
ATOM 1420 N N . PRO A 1 193 ? 1.662 -2.510 2.290 1.00 93.19 193 PRO A N 1
ATOM 1421 C CA . PRO A 1 193 ? 0.241 -2.621 1.946 1.00 93.19 193 PRO A CA 1
ATOM 1422 C C . PRO A 1 193 ? -0.378 -3.978 2.301 1.00 93.19 193 PRO A C 1
ATOM 1424 O O . PRO A 1 193 ? -1.574 -4.059 2.562 1.00 93.19 193 PRO A O 1
ATOM 1427 N N . SER A 1 194 ? 0.423 -5.049 2.312 1.00 95.00 194 SER A N 1
ATOM 1428 C CA . SER A 1 194 ? -0.054 -6.387 2.669 1.00 95.00 194 SER A CA 1
ATOM 1429 C C . SER A 1 194 ? -0.131 -6.595 4.179 1.00 95.00 194 SER A C 1
ATOM 1431 O O . SER A 1 194 ? -1.010 -7.319 4.639 1.00 95.00 194 SER A O 1
ATOM 1433 N N . LEU A 1 195 ? 0.807 -6.025 4.940 1.00 96.62 195 LEU A N 1
ATOM 1434 C CA . LEU A 1 195 ? 0.882 -6.200 6.393 1.00 96.62 195 LEU A CA 1
ATOM 1435 C C . LEU A 1 195 ? 0.066 -5.142 7.151 1.00 96.62 195 LEU A C 1
ATOM 1437 O O . LEU A 1 195 ? -0.430 -5.422 8.238 1.00 96.62 195 LEU A O 1
ATOM 1441 N N . PHE A 1 196 ? -0.117 -3.959 6.558 1.00 96.88 196 PHE A N 1
ATOM 1442 C CA . PHE A 1 196 ? -0.938 -2.860 7.065 1.00 96.88 196 PHE A CA 1
ATOM 1443 C C . PHE A 1 196 ? -1.958 -2.388 6.008 1.00 96.88 196 PHE A C 1
ATOM 1445 O O . PHE A 1 196 ? -1.898 -1.245 5.542 1.00 96.88 196 PHE A O 1
ATOM 1452 N N . PRO A 1 197 ? -2.936 -3.236 5.634 1.00 95.81 197 PRO A N 1
ATOM 1453 C CA . PRO A 1 197 ? -3.918 -2.908 4.598 1.00 95.81 197 PRO A CA 1
ATOM 1454 C C . PRO A 1 197 ? -4.751 -1.660 4.915 1.00 95.81 197 PRO A C 1
ATOM 1456 O O . PRO A 1 197 ? -5.159 -0.955 3.996 1.00 95.81 197 PRO A O 1
ATOM 1459 N N . GLY A 1 198 ? -4.944 -1.321 6.194 1.00 95.62 198 GLY A N 1
ATOM 1460 C CA . GLY A 1 198 ? -5.622 -0.094 6.611 1.00 95.62 198 GLY A CA 1
ATOM 1461 C C . GLY A 1 198 ? -4.964 1.197 6.121 1.00 95.62 198 GLY A C 1
ATOM 1462 O O . GLY A 1 198 ? -5.650 2.207 5.998 1.00 95.62 198 GLY A O 1
ATOM 1463 N N . MET A 1 199 ? -3.661 1.180 5.819 1.00 94.38 199 MET A N 1
ATOM 1464 C CA . MET A 1 199 ? -2.935 2.328 5.262 1.00 94.38 199 MET A CA 1
ATOM 1465 C C . MET A 1 199 ? -3.025 2.412 3.736 1.00 94.38 199 MET A C 1
ATOM 1467 O O . MET A 1 199 ? -2.612 3.418 3.157 1.00 94.38 199 MET A O 1
ATOM 1471 N N . ALA A 1 200 ? -3.498 1.363 3.064 1.00 93.19 200 ALA A N 1
ATOM 1472 C CA . ALA A 1 200 ? -3.528 1.290 1.613 1.00 93.19 200 ALA A CA 1
ATOM 1473 C C . ALA A 1 200 ? -4.843 1.829 1.046 1.00 93.19 200 ALA A C 1
ATOM 1475 O O . ALA A 1 200 ? -5.926 1.619 1.592 1.00 93.19 200 ALA A O 1
ATOM 1476 N N . ASN A 1 201 ? -4.749 2.532 -0.082 1.00 89.12 201 ASN A N 1
ATOM 1477 C CA . ASN A 1 201 ? -5.927 2.846 -0.879 1.00 89.12 201 ASN A CA 1
ATOM 1478 C C . ASN A 1 201 ? -6.404 1.604 -1.656 1.00 89.12 201 ASN A C 1
ATOM 1480 O O . ASN A 1 201 ? -5.793 0.535 -1.604 1.00 89.12 201 ASN A O 1
ATOM 1484 N N . THR A 1 202 ? -7.485 1.747 -2.420 1.00 83.38 202 THR A N 1
ATOM 1485 C CA . THR A 1 202 ? -8.118 0.622 -3.127 1.00 83.38 202 THR A CA 1
ATOM 1486 C C . THR A 1 202 ? -7.260 0.039 -4.257 1.00 83.38 202 THR A C 1
ATOM 1488 O O . THR A 1 202 ? -7.520 -1.064 -4.729 1.00 83.38 202 THR A O 1
ATOM 1491 N N . GLU A 1 203 ? -6.174 0.721 -4.632 1.00 81.00 203 GLU A N 1
ATOM 1492 C CA . GLU A 1 203 ? -5.169 0.239 -5.586 1.00 81.00 203 GLU A CA 1
ATOM 1493 C C . GLU A 1 203 ? -4.008 -0.516 -4.920 1.00 81.00 203 GLU A C 1
ATOM 1495 O O . GLU A 1 203 ? -3.046 -0.885 -5.599 1.00 81.00 203 GLU A O 1
ATOM 1500 N N . GLY A 1 204 ? -4.064 -0.718 -3.599 1.00 84.06 204 GLY A N 1
ATOM 1501 C CA . GLY A 1 204 ? -3.002 -1.364 -2.830 1.00 84.06 204 GLY A CA 1
ATOM 1502 C C . GLY A 1 204 ? -1.782 -0.469 -2.599 1.00 84.06 204 GLY A C 1
ATOM 1503 O O . GLY A 1 204 ? -0.698 -0.977 -2.326 1.00 84.06 204 GLY A O 1
ATOM 1504 N N . VAL A 1 205 ? -1.927 0.855 -2.720 1.00 84.56 205 VAL A N 1
ATOM 1505 C CA . VAL A 1 205 ? -0.831 1.808 -2.495 1.00 84.56 205 VAL A CA 1
ATOM 1506 C C . VAL A 1 205 ? -0.966 2.418 -1.104 1.00 84.56 205 VAL A C 1
ATOM 1508 O O . VAL A 1 205 ? -1.928 3.144 -0.838 1.00 84.56 205 VAL A O 1
ATOM 1511 N N . ALA A 1 206 ? 0.014 2.164 -0.234 1.00 89.25 206 ALA A N 1
ATOM 1512 C CA . ALA A 1 206 ? 0.087 2.767 1.095 1.00 89.25 206 ALA A CA 1
ATOM 1513 C C . ALA A 1 206 ? 0.123 4.304 1.007 1.00 89.25 206 ALA A C 1
ATOM 1515 O O . ALA A 1 206 ? 0.871 4.875 0.214 1.00 89.25 206 ALA A O 1
ATOM 1516 N N . GLN A 1 207 ? -0.700 4.969 1.816 1.00 93.12 207 GLN A N 1
ATOM 1517 C CA . GLN A 1 207 ? -0.788 6.423 1.913 1.00 93.12 207 GLN A CA 1
ATOM 1518 C C . GLN A 1 207 ? -0.290 6.858 3.288 1.00 93.12 207 GLN A C 1
ATOM 1520 O O . GLN A 1 207 ? -0.907 6.554 4.312 1.00 93.12 207 GLN A O 1
ATOM 1525 N N . TYR A 1 208 ? 0.828 7.574 3.314 1.00 92.75 208 TYR A N 1
ATOM 1526 C CA . TYR A 1 208 ? 1.470 7.998 4.551 1.00 92.75 208 TYR A CA 1
ATOM 1527 C C . TYR A 1 208 ? 2.235 9.308 4.382 1.00 92.75 208 TYR A C 1
ATOM 1529 O O . TYR A 1 208 ? 2.577 9.715 3.270 1.00 92.75 208 TYR A O 1
ATOM 1537 N N . THR A 1 209 ? 2.515 9.954 5.510 1.00 90.31 209 THR A N 1
ATOM 1538 C CA . THR A 1 209 ? 3.539 10.997 5.613 1.00 90.31 209 THR A CA 1
ATOM 1539 C C . THR A 1 209 ? 4.778 10.389 6.249 1.00 90.31 209 THR A C 1
ATOM 1541 O O . THR A 1 209 ? 4.688 9.749 7.292 1.00 90.31 209 THR A O 1
ATOM 1544 N N . GLU A 1 210 ? 5.932 10.578 5.621 1.00 91.75 210 GLU A N 1
ATOM 1545 C CA . GLU A 1 210 ? 7.202 10.111 6.168 1.00 91.75 210 GLU A CA 1
ATOM 1546 C C . GLU A 1 210 ? 7.810 11.162 7.102 1.00 91.75 210 GLU A C 1
ATOM 1548 O O . GLU A 1 210 ? 7.874 12.355 6.780 1.00 91.75 210 GLU A O 1
ATOM 1553 N N . ARG A 1 211 ? 8.266 10.708 8.269 1.00 92.50 211 ARG A N 1
ATOM 1554 C CA . ARG A 1 211 ? 9.042 11.490 9.225 1.00 92.50 211 ARG A CA 1
ATOM 1555 C C . ARG A 1 211 ? 10.353 10.787 9.527 1.00 92.50 211 ARG A C 1
ATOM 1557 O O . ARG A 1 211 ? 10.374 9.675 10.045 1.00 92.50 211 ARG A O 1
ATOM 1564 N N . GLU A 1 212 ? 11.443 11.502 9.298 1.00 90.94 212 GLU A N 1
ATOM 1565 C CA . GLU A 1 212 ? 12.775 11.093 9.733 1.00 90.94 212 GLU A CA 1
ATOM 1566 C C . GLU A 1 212 ? 12.871 11.115 11.263 1.00 90.94 212 GLU A C 1
ATOM 1568 O O . GLU A 1 212 ? 12.536 12.114 11.915 1.00 90.94 212 GLU A O 1
ATOM 1573 N N . LEU A 1 213 ? 13.373 10.025 11.837 1.00 88.62 213 LEU A N 1
ATOM 1574 C CA . LEU A 1 213 ? 13.641 9.894 13.263 1.00 88.62 213 LEU A CA 1
ATOM 1575 C C . LEU A 1 213 ? 15.154 9.874 13.494 1.00 88.62 213 LEU A C 1
ATOM 1577 O O . LEU A 1 213 ? 15.924 9.267 12.758 1.00 88.62 213 LEU A O 1
ATOM 1581 N N . SER A 1 214 ? 15.606 10.583 14.531 1.00 77.44 214 SER A N 1
ATOM 1582 C CA . SER A 1 214 ? 17.028 10.657 14.874 1.00 77.44 214 SER A CA 1
ATOM 1583 C C . SER A 1 214 ? 17.259 10.235 16.320 1.00 77.44 214 SER A C 1
ATOM 1585 O O . SER A 1 214 ? 16.571 10.696 17.229 1.00 77.44 214 SER A O 1
ATOM 1587 N N . GLY A 1 215 ? 18.265 9.382 16.540 1.00 66.00 215 GLY A N 1
ATOM 1588 C CA . GLY A 1 215 ? 18.745 9.038 17.883 1.00 66.00 215 GLY A CA 1
ATOM 1589 C C . GLY A 1 215 ? 18.302 7.688 18.458 1.00 66.00 215 GLY A C 1
ATOM 1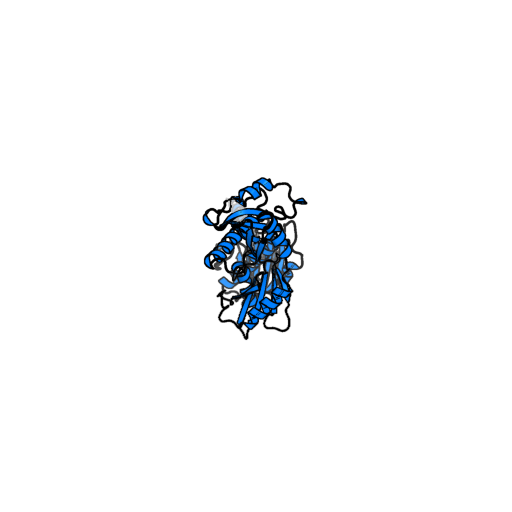590 O O . GLY A 1 215 ? 18.425 7.518 19.671 1.00 66.00 215 GLY A O 1
ATOM 1591 N N . GLY A 1 216 ? 17.854 6.737 17.631 1.00 81.19 216 GLY A N 1
ATOM 1592 C CA . GLY A 1 216 ? 17.445 5.395 18.066 1.00 81.19 216 GLY A CA 1
ATOM 1593 C C . GLY A 1 216 ? 17.692 4.302 17.023 1.00 81.19 216 GLY A C 1
ATOM 1594 O O . GLY A 1 216 ? 18.472 4.495 16.087 1.00 81.19 216 GLY A O 1
ATOM 1595 N N . SER A 1 217 ? 17.051 3.146 17.212 1.00 89.56 217 SER A N 1
ATOM 1596 C CA . SER A 1 217 ? 17.091 2.029 16.253 1.00 89.56 217 SER A CA 1
ATOM 1597 C C . SER A 1 217 ? 16.109 2.216 15.096 1.00 89.56 217 SER A C 1
ATOM 1599 O O . SER A 1 217 ? 16.123 1.417 14.165 1.00 89.56 217 SER A O 1
ATOM 1601 N N . ILE A 1 218 ? 15.269 3.251 15.142 1.00 93.06 218 ILE A N 1
ATOM 1602 C CA . ILE A 1 218 ? 14.291 3.575 14.106 1.00 93.06 218 ILE A CA 1
ATOM 1603 C C . ILE A 1 218 ? 14.788 4.761 13.277 1.00 93.06 218 ILE A C 1
ATOM 1605 O O . ILE A 1 218 ? 15.121 5.813 13.823 1.00 93.06 218 ILE A O 1
ATOM 1609 N N . ALA A 1 219 ? 14.833 4.580 11.957 1.00 87.06 219 ALA A N 1
ATOM 1610 C CA . ALA A 1 219 ? 15.285 5.599 11.010 1.00 87.06 219 ALA A CA 1
ATOM 1611 C C . ALA A 1 219 ? 14.133 6.483 10.511 1.00 87.06 219 ALA A C 1
ATOM 1613 O O . ALA A 1 219 ? 14.293 7.691 10.373 1.00 87.06 219 ALA A O 1
ATOM 1614 N N . ALA A 1 220 ? 12.961 5.890 10.283 1.00 91.31 220 ALA A N 1
ATOM 1615 C CA . ALA A 1 220 ? 11.809 6.591 9.733 1.00 91.31 220 ALA A CA 1
ATOM 1616 C C . ALA A 1 220 ? 10.497 6.080 10.332 1.00 91.31 220 ALA A C 1
ATOM 1618 O O . ALA A 1 220 ? 10.364 4.892 10.647 1.00 91.31 220 ALA A O 1
ATOM 1619 N N . ALA A 1 221 ? 9.536 6.991 10.450 1.00 95.69 221 ALA A N 1
ATOM 1620 C CA . ALA A 1 221 ? 8.132 6.724 10.724 1.00 95.69 221 ALA A CA 1
ATOM 1621 C C . ALA A 1 221 ? 7.292 7.057 9.485 1.00 95.69 221 ALA A C 1
ATOM 1623 O O . ALA A 1 221 ? 7.528 8.055 8.808 1.00 95.69 221 ALA A O 1
ATOM 1624 N N . LEU A 1 222 ? 6.298 6.226 9.209 1.00 96.12 222 LEU A N 1
ATOM 1625 C CA . LEU A 1 222 ? 5.365 6.313 8.095 1.00 96.12 222 LEU A CA 1
ATOM 1626 C C . LEU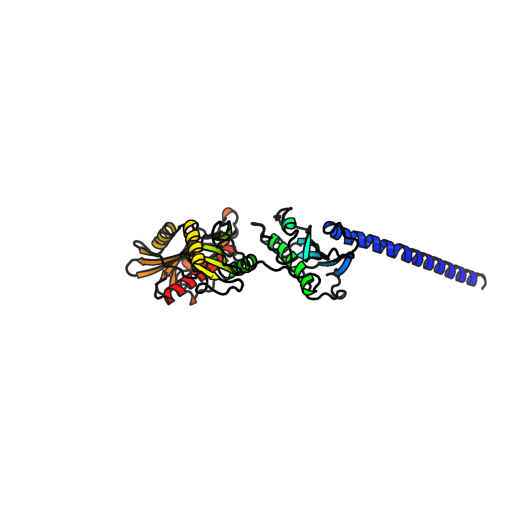 A 1 222 ? 3.976 6.476 8.716 1.00 96.12 222 LEU A C 1
ATOM 1628 O O . LEU A 1 222 ? 3.282 5.493 8.993 1.00 96.12 222 LEU A O 1
ATOM 1632 N N . ASP A 1 223 ? 3.599 7.718 9.002 1.00 94.88 223 ASP A N 1
ATOM 1633 C CA . ASP A 1 223 ? 2.334 8.027 9.664 1.00 94.88 223 ASP A CA 1
ATOM 1634 C C . ASP A 1 223 ? 1.191 7.878 8.656 1.00 94.88 223 ASP A C 1
ATOM 1636 O O . ASP A 1 223 ? 1.191 8.522 7.602 1.00 94.88 223 ASP A O 1
ATOM 1640 N N . SER A 1 224 ? 0.211 7.027 8.958 1.00 95.25 224 SER A N 1
ATOM 1641 C CA . SER A 1 224 ? -0.904 6.757 8.044 1.00 95.25 224 SER A CA 1
ATOM 1642 C C . SER A 1 224 ? -1.705 8.021 7.721 1.00 95.25 224 SER A C 1
ATOM 1644 O O . SER A 1 224 ? -2.075 8.791 8.608 1.00 95.25 224 SER A O 1
ATOM 1646 N N . ALA A 1 225 ? -2.022 8.232 6.441 1.00 92.62 225 ALA A N 1
ATOM 1647 C CA . ALA A 1 225 ? -2.743 9.429 5.994 1.00 92.62 225 ALA A CA 1
ATOM 1648 C C . ALA A 1 225 ? -4.174 9.525 6.561 1.00 92.62 225 ALA A C 1
ATOM 1650 O O . ALA A 1 225 ? -4.755 10.608 6.630 1.00 92.62 225 ALA A O 1
ATOM 1651 N N . ASN A 1 226 ? -4.744 8.391 6.962 1.00 93.44 226 ASN A N 1
ATOM 1652 C CA . ASN A 1 226 ? -6.069 8.256 7.557 1.00 93.44 226 ASN A CA 1
ATOM 1653 C C . ASN A 1 226 ? -6.057 8.097 9.084 1.00 93.44 226 ASN A C 1
ATOM 1655 O O . ASN A 1 226 ? -7.131 7.994 9.676 1.00 93.44 226 ASN A O 1
ATOM 1659 N N . GLY A 1 227 ? -4.885 8.083 9.725 1.00 92.25 227 GLY A N 1
ATOM 1660 C CA . GLY A 1 227 ? -4.766 8.000 11.179 1.00 92.25 227 GLY A CA 1
ATOM 1661 C C . GLY A 1 227 ? -5.248 6.672 11.764 1.00 92.25 227 GLY A C 1
ATOM 1662 O O . GLY A 1 227 ? -5.940 6.684 12.773 1.00 92.25 227 GLY A O 1
ATOM 1663 N N . VAL A 1 228 ? -4.951 5.539 11.125 1.00 94.25 228 VAL A N 1
ATOM 1664 C CA . VAL A 1 228 ? -5.197 4.187 11.685 1.00 94.25 228 VAL A CA 1
ATOM 1665 C C . VAL A 1 228 ? -3.980 3.619 12.427 1.00 94.25 228 VAL A C 1
ATOM 1667 O O . VAL A 1 228 ? -4.065 2.582 13.082 1.00 94.25 228 VAL A O 1
ATOM 1670 N N . GLY A 1 229 ? -2.835 4.293 12.318 1.00 95.56 229 GLY A N 1
ATOM 1671 C CA . GLY A 1 229 ? -1.581 3.901 12.947 1.00 95.56 229 GLY A CA 1
ATOM 1672 C C . GLY A 1 229 ? -0.355 4.497 12.259 1.00 95.56 229 GLY A C 1
ATOM 1673 O O . GLY A 1 229 ? -0.452 5.460 11.491 1.00 95.56 229 GLY A O 1
ATOM 1674 N N . ALA A 1 230 ? 0.798 3.897 12.524 1.00 97.19 230 ALA A N 1
ATOM 1675 C CA . ALA A 1 230 ? 2.068 4.224 11.896 1.00 97.19 230 ALA A CA 1
ATOM 1676 C C . ALA A 1 230 ? 2.891 2.953 11.649 1.00 97.19 230 ALA A C 1
ATOM 1678 O O . ALA A 1 230 ? 2.782 1.964 12.378 1.00 97.19 230 ALA A O 1
ATOM 1679 N N . ALA A 1 231 ? 3.734 2.990 10.623 1.00 97.81 231 ALA A N 1
ATOM 1680 C CA . ALA A 1 231 ? 4.745 1.970 10.375 1.00 97.81 231 ALA A CA 1
ATOM 1681 C C . ALA A 1 231 ? 6.147 2.564 10.533 1.00 97.81 231 ALA A C 1
ATOM 1683 O O . ALA A 1 231 ? 6.349 3.755 10.334 1.00 97.81 231 ALA A O 1
ATOM 1684 N N . TYR A 1 232 ? 7.122 1.741 10.894 1.00 97.56 232 TYR A N 1
ATOM 1685 C CA . TYR A 1 232 ? 8.462 2.192 11.245 1.00 97.56 232 TYR A CA 1
ATOM 1686 C C . TYR A 1 232 ? 9.513 1.306 10.599 1.00 97.56 232 TYR A C 1
ATOM 1688 O O . TYR A 1 232 ? 9.414 0.079 10.654 1.00 97.56 232 TYR A O 1
ATOM 1696 N N . ILE A 1 233 ? 10.549 1.928 10.040 1.00 95.56 233 ILE A N 1
ATOM 1697 C CA . ILE A 1 233 ? 11.724 1.218 9.533 1.00 95.56 233 ILE A CA 1
ATOM 1698 C C . ILE A 1 233 ? 12.785 1.216 10.630 1.00 95.56 233 ILE A C 1
ATOM 1700 O O . ILE A 1 233 ? 13.355 2.259 10.968 1.00 95.56 233 ILE A O 1
ATOM 1704 N N . ALA A 1 234 ? 13.023 0.039 11.201 1.00 95.44 234 ALA A N 1
ATOM 1705 C CA . ALA A 1 234 ? 13.959 -0.173 12.294 1.00 95.44 234 ALA A CA 1
ATOM 1706 C C . ALA A 1 234 ? 15.160 -1.013 11.850 1.00 95.44 234 ALA A C 1
ATOM 1708 O O . ALA A 1 234 ? 15.031 -1.894 11.004 1.00 95.44 234 ALA A O 1
ATOM 1709 N N . SER A 1 235 ? 16.313 -0.801 12.480 1.00 92.56 235 SER A N 1
ATOM 1710 C CA . SER A 1 235 ? 17.522 -1.592 12.261 1.00 92.56 235 SER A CA 1
ATOM 1711 C C . SER A 1 235 ? 18.155 -2.025 13.585 1.00 92.56 235 SER A C 1
ATOM 1713 O O . SER A 1 235 ? 18.332 -1.234 14.518 1.00 92.56 235 SER A O 1
ATOM 1715 N N . ILE A 1 236 ? 18.541 -3.301 13.654 1.00 91.12 236 ILE A N 1
ATOM 1716 C CA . ILE A 1 236 ? 19.315 -3.879 14.759 1.00 91.12 236 ILE A CA 1
ATOM 1717 C C . ILE A 1 236 ? 20.508 -4.624 14.160 1.00 91.12 236 ILE A C 1
ATOM 1719 O O . ILE A 1 236 ? 20.362 -5.693 13.567 1.00 91.12 236 ILE A O 1
ATOM 1723 N N . GLY A 1 237 ? 21.708 -4.074 14.348 1.00 88.81 237 GLY A N 1
ATOM 1724 C CA . GLY A 1 237 ? 22.907 -4.605 13.702 1.00 88.81 237 GLY A CA 1
ATOM 1725 C C . GLY A 1 237 ? 22.817 -4.451 12.184 1.00 88.81 237 GLY A C 1
ATOM 1726 O O . GLY A 1 237 ? 22.659 -3.336 11.700 1.00 88.81 237 GLY A O 1
ATOM 1727 N N . GLU A 1 238 ? 22.924 -5.562 11.456 1.00 88.94 238 GLU A N 1
ATOM 1728 C CA . GLU A 1 238 ? 22.796 -5.608 9.988 1.00 88.94 238 GLU A CA 1
ATOM 1729 C C . GLU A 1 238 ? 21.371 -5.946 9.519 1.00 88.94 238 GLU A C 1
ATOM 1731 O O . GLU A 1 238 ? 21.120 -5.950 8.322 1.00 88.94 238 GLU A O 1
ATOM 1736 N N . ASN A 1 239 ? 20.444 -6.234 10.441 1.00 93.38 239 ASN A N 1
ATOM 1737 C CA . ASN A 1 239 ? 19.077 -6.620 10.100 1.00 93.38 239 ASN A CA 1
ATOM 1738 C C . ASN A 1 239 ? 18.138 -5.417 10.160 1.00 93.38 239 ASN A C 1
ATOM 1740 O O . ASN A 1 239 ? 18.194 -4.633 11.115 1.00 93.38 239 ASN A O 1
ATOM 1744 N N . SER A 1 240 ? 17.213 -5.355 9.208 1.00 95.31 240 SER A N 1
ATOM 1745 C CA . SER A 1 240 ? 16.145 -4.358 9.165 1.00 95.31 240 SER A CA 1
ATOM 1746 C C . SER A 1 240 ? 14.776 -4.992 9.400 1.00 95.31 240 SER A C 1
ATOM 1748 O O . SER A 1 240 ? 14.544 -6.150 9.046 1.00 95.31 240 SER A O 1
ATOM 1750 N N . TYR A 1 241 ? 13.864 -4.219 9.984 1.00 97.38 241 TYR A N 1
ATOM 1751 C CA . TYR A 1 241 ? 12.523 -4.655 10.353 1.00 97.38 241 TYR A CA 1
ATOM 1752 C C . TYR A 1 241 ? 11.493 -3.575 10.040 1.00 97.38 241 TYR A C 1
ATOM 1754 O O . TYR A 1 241 ? 11.762 -2.381 10.197 1.00 97.38 241 TYR A O 1
ATOM 1762 N N . LEU A 1 242 ? 10.294 -4.011 9.666 1.00 97.88 242 LEU A N 1
ATOM 1763 C CA . LEU A 1 242 ? 9.107 -3.172 9.602 1.00 97.88 242 LEU A CA 1
ATOM 1764 C C . LEU A 1 242 ? 8.335 -3.349 10.907 1.00 97.88 242 LEU A C 1
ATOM 1766 O O . LEU A 1 242 ? 7.829 -4.438 11.179 1.00 97.88 242 LEU A O 1
ATOM 1770 N N . VAL A 1 243 ? 8.252 -2.301 11.723 1.00 98.19 243 VAL A N 1
ATOM 1771 C CA . VAL A 1 243 ? 7.444 -2.309 12.948 1.00 98.19 243 VAL A CA 1
ATOM 1772 C C . VAL A 1 243 ? 6.130 -1.593 12.677 1.00 98.19 243 VAL A C 1
ATOM 1774 O O . VAL A 1 243 ? 6.129 -0.432 12.284 1.00 98.19 243 VAL A O 1
ATOM 1777 N N . LEU A 1 244 ? 5.010 -2.275 12.878 1.00 98.19 244 LEU A N 1
ATOM 1778 C CA . LEU A 1 244 ? 3.669 -1.736 12.687 1.00 98.19 244 LEU A CA 1
ATOM 1779 C C . LEU A 1 244 ? 3.050 -1.425 14.040 1.00 98.19 244 LEU A C 1
ATOM 1781 O O . LEU A 1 244 ? 3.028 -2.293 14.913 1.00 98.19 244 LEU A O 1
ATOM 1785 N N . VAL A 1 245 ? 2.515 -0.218 14.197 1.00 97.62 245 VAL A N 1
ATOM 1786 C CA . VAL A 1 245 ? 1.805 0.213 15.401 1.00 97.62 245 VAL A CA 1
ATOM 1787 C C . VAL A 1 245 ? 0.425 0.721 15.011 1.00 97.62 245 VAL A C 1
ATOM 1789 O O . VAL A 1 245 ? 0.308 1.651 14.215 1.00 97.62 245 VAL A O 1
ATOM 1792 N N . ASN A 1 246 ? -0.624 0.112 15.556 1.00 94.19 246 ASN A N 1
ATOM 1793 C CA . ASN A 1 246 ? -1.990 0.602 15.369 1.00 94.19 246 ASN A CA 1
ATOM 1794 C C . ASN A 1 246 ? -2.378 1.625 16.450 1.00 94.19 246 ASN A C 1
ATOM 1796 O O . ASN A 1 246 ? -1.606 1.905 17.366 1.00 94.19 246 ASN A O 1
ATOM 1800 N N . ASP A 1 247 ? -3.585 2.181 16.361 1.00 89.50 247 ASP A N 1
ATOM 1801 C CA . ASP A 1 247 ? -4.081 3.199 17.304 1.00 89.50 247 ASP A CA 1
ATOM 1802 C C . ASP A 1 247 ? -4.184 2.685 18.761 1.00 89.50 247 ASP A C 1
ATOM 1804 O O . ASP A 1 247 ? -4.003 3.434 19.716 1.00 89.50 247 ASP A O 1
ATOM 1808 N N . SER A 1 248 ? -4.351 1.367 18.960 1.00 87.88 248 SER A N 1
ATOM 1809 C CA . SER A 1 248 ? -4.274 0.734 20.294 1.00 87.88 248 SER A CA 1
ATOM 1810 C C . SER A 1 248 ? -2.846 0.655 20.856 1.00 87.88 248 SER A C 1
ATOM 1812 O O . SER A 1 248 ? -2.642 0.115 21.943 1.00 87.88 248 SER A O 1
ATOM 1814 N N . LEU A 1 249 ? -1.856 1.182 20.127 1.00 90.94 249 LEU A N 1
ATOM 1815 C CA . LEU A 1 249 ? -0.424 1.119 20.423 1.00 90.94 249 LEU A CA 1
ATOM 1816 C C . LEU A 1 249 ? 0.141 -0.309 20.434 1.00 90.94 249 LEU A C 1
ATOM 1818 O O . LEU A 1 249 ? 1.214 -0.556 20.992 1.00 90.94 249 LEU A O 1
ATOM 1822 N N . SER A 1 250 ? -0.562 -1.244 19.789 1.00 89.88 250 SER A N 1
ATOM 1823 C CA . SER A 1 250 ? -0.101 -2.617 19.609 1.00 89.88 250 SER A CA 1
ATOM 1824 C C . SER A 1 250 ? 0.985 -2.657 18.541 1.00 89.88 250 SER A C 1
ATOM 1826 O O . SER A 1 250 ? 0.745 -2.265 17.396 1.00 89.88 250 SER A O 1
ATOM 1828 N N . ALA A 1 251 ? 2.181 -3.113 18.915 1.00 95.44 251 ALA A N 1
ATOM 1829 C CA . ALA A 1 251 ? 3.353 -3.128 18.049 1.00 95.44 251 ALA A CA 1
ATOM 1830 C C . ALA A 1 251 ? 3.715 -4.555 17.612 1.00 95.44 251 ALA A C 1
ATOM 1832 O O . ALA A 1 251 ? 3.930 -5.423 18.462 1.00 95.44 251 ALA A O 1
ATOM 1833 N N . ARG A 1 252 ? 3.867 -4.779 16.303 1.00 97.31 252 ARG A N 1
ATOM 1834 C CA . ARG A 1 252 ? 4.422 -6.020 15.733 1.00 97.31 252 ARG A CA 1
ATOM 1835 C C . ARG A 1 252 ? 5.574 -5.726 14.798 1.00 97.31 252 ARG A C 1
ATOM 1837 O O . ARG A 1 252 ? 5.571 -4.699 14.132 1.00 97.31 252 ARG A O 1
ATOM 1844 N N . ALA A 1 253 ? 6.552 -6.622 14.750 1.00 97.94 253 ALA A N 1
ATOM 1845 C CA . ALA A 1 253 ? 7.724 -6.493 13.894 1.00 97.94 253 ALA A CA 1
ATOM 1846 C C . ALA A 1 253 ? 7.760 -7.597 12.842 1.00 97.94 253 ALA A C 1
ATOM 1848 O O . ALA A 1 253 ? 7.524 -8.765 13.153 1.00 97.94 253 ALA A O 1
ATOM 1849 N N . TYR A 1 254 ? 8.141 -7.222 11.626 1.00 98.19 254 TYR A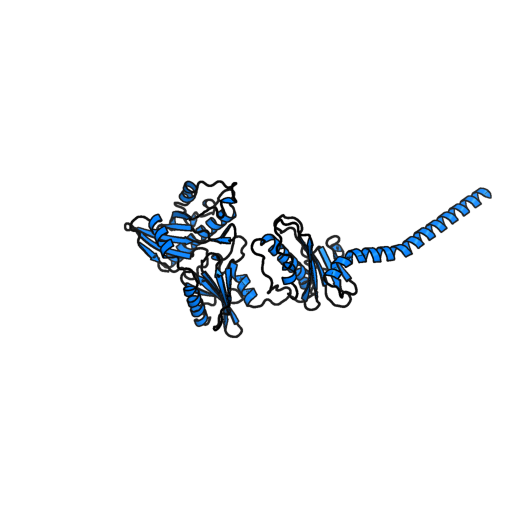 N 1
ATOM 1850 C CA . TYR A 1 254 ? 8.276 -8.115 10.484 1.00 98.19 254 TYR A CA 1
ATOM 1851 C C . TYR A 1 254 ? 9.666 -7.985 9.867 1.00 98.19 254 TYR A C 1
ATOM 1853 O O . TYR A 1 254 ? 10.223 -6.887 9.816 1.00 98.19 254 TYR A O 1
ATOM 1861 N N . ASP A 1 255 ? 10.240 -9.102 9.421 1.00 97.38 255 ASP A N 1
ATOM 1862 C CA . ASP A 1 255 ? 11.518 -9.106 8.703 1.00 97.38 255 ASP A CA 1
ATOM 1863 C C . ASP A 1 255 ? 11.342 -8.803 7.201 1.00 97.38 255 ASP A C 1
ATOM 1865 O O . ASP A 1 255 ? 10.229 -8.663 6.691 1.00 97.38 255 ASP A O 1
ATOM 1869 N N . VAL A 1 256 ? 12.455 -8.738 6.466 1.00 95.25 256 VAL A N 1
ATOM 1870 C CA . VAL A 1 256 ? 12.470 -8.513 5.006 1.00 95.25 256 VAL A CA 1
ATOM 1871 C C . VAL A 1 256 ? 11.779 -9.619 4.192 1.00 95.25 256 VAL A C 1
ATOM 1873 O O . VAL A 1 256 ? 11.520 -9.434 3.008 1.00 95.25 256 VAL A O 1
ATOM 1876 N N . ASN A 1 257 ? 11.461 -10.766 4.798 1.00 94.75 257 ASN A N 1
ATOM 1877 C CA . ASN A 1 257 ? 10.694 -11.839 4.161 1.00 94.75 257 ASN A CA 1
ATOM 1878 C C . ASN A 1 257 ? 9.191 -11.750 4.487 1.00 94.75 257 ASN A C 1
ATOM 1880 O O . ASN A 1 257 ? 8.422 -12.603 4.041 1.00 94.75 257 ASN A O 1
ATOM 1884 N N . GLY A 1 258 ? 8.772 -10.760 5.283 1.00 95.81 258 GLY A N 1
ATOM 1885 C CA . GLY A 1 258 ? 7.402 -10.608 5.768 1.00 95.81 258 GLY A CA 1
ATOM 1886 C C . GLY A 1 258 ? 7.030 -11.560 6.904 1.00 95.81 258 GLY A C 1
ATOM 1887 O O . GLY A 1 258 ? 5.844 -11.720 7.195 1.00 95.81 258 GLY A O 1
ATOM 1888 N N . ALA A 1 259 ? 8.001 -12.209 7.552 1.00 97.44 259 ALA A N 1
ATOM 1889 C CA . ALA A 1 259 ? 7.732 -13.070 8.697 1.00 97.44 259 ALA A CA 1
ATOM 1890 C C . ALA A 1 259 ? 7.493 -12.230 9.959 1.00 97.44 259 ALA A C 1
ATOM 1892 O O . ALA A 1 259 ? 8.288 -11.342 10.261 1.00 97.44 259 ALA A O 1
ATOM 1893 N N . ASP A 1 260 ? 6.431 -12.535 10.716 1.00 97.31 260 ASP A N 1
ATOM 1894 C CA . ASP A 1 260 ? 6.210 -11.956 12.048 1.00 97.31 260 ASP A CA 1
ATOM 1895 C C . ASP A 1 260 ? 7.316 -12.447 12.997 1.00 97.31 260 ASP A C 1
ATOM 1897 O O . ASP A 1 260 ? 7.413 -13.636 13.315 1.00 97.31 260 ASP A O 1
ATOM 1901 N N . VAL A 1 261 ? 8.171 -11.520 13.423 1.00 97.62 261 VAL A N 1
ATOM 1902 C CA . VAL A 1 261 ? 9.317 -11.751 14.311 1.00 97.62 261 VAL A CA 1
ATOM 1903 C C . VAL A 1 261 ? 9.136 -11.072 15.667 1.00 97.62 261 VAL A C 1
ATOM 1905 O O . VAL A 1 261 ? 10.099 -10.986 16.434 1.00 97.62 261 VAL A O 1
ATOM 1908 N N . THR A 1 262 ? 7.915 -10.633 15.995 1.00 97.06 262 THR A N 1
ATOM 1909 C CA . THR A 1 262 ? 7.583 -9.844 17.196 1.00 97.06 262 THR A CA 1
ATOM 1910 C C . THR A 1 262 ? 8.124 -10.459 18.489 1.00 97.06 262 THR A C 1
ATOM 1912 O O . THR A 1 262 ? 8.667 -9.748 19.328 1.00 97.06 262 THR A O 1
ATOM 1915 N N . GLU A 1 263 ? 8.049 -11.783 18.643 1.00 96.56 263 GLU A N 1
ATOM 1916 C CA . GLU A 1 263 ? 8.530 -12.476 19.850 1.00 96.56 263 GLU A CA 1
ATOM 1917 C C . GLU A 1 263 ? 10.060 -12.632 19.921 1.00 96.56 263 GLU A C 1
ATOM 1919 O O . GLU A 1 263 ? 10.611 -12.918 20.984 1.00 96.56 263 GLU A O 1
ATOM 1924 N N . SER A 1 264 ? 10.753 -12.488 18.790 1.00 95.81 264 SER A N 1
ATOM 1925 C CA . SER A 1 264 ? 12.190 -12.773 18.655 1.00 95.81 264 SER A CA 1
ATOM 1926 C C . SER A 1 264 ? 13.060 -11.531 18.473 1.00 95.81 264 SER A C 1
ATOM 1928 O O . SER A 1 264 ? 14.274 -11.597 18.677 1.00 95.81 264 SER A O 1
ATOM 1930 N N . VAL A 1 265 ? 12.451 -10.407 18.091 1.00 95.88 265 VAL A N 1
ATOM 1931 C CA . VAL A 1 265 ? 13.133 -9.128 17.907 1.00 95.88 265 VAL A CA 1
ATOM 1932 C C . VAL A 1 265 ? 13.445 -8.472 19.256 1.00 95.88 265 VAL A C 1
ATOM 1934 O O . VAL A 1 265 ? 12.852 -8.801 20.284 1.00 95.88 265 VAL A O 1
ATOM 1937 N N . ASP A 1 266 ? 14.380 -7.521 19.278 1.00 94.81 266 ASP A N 1
ATOM 1938 C CA . ASP A 1 266 ? 14.637 -6.734 20.485 1.00 94.81 266 ASP A CA 1
ATOM 1939 C C . ASP A 1 266 ? 13.392 -5.912 20.856 1.00 94.81 266 ASP A C 1
ATOM 1941 O O . ASP A 1 266 ? 12.988 -5.003 20.132 1.00 94.81 266 ASP A O 1
ATOM 1945 N N . ALA A 1 267 ? 12.799 -6.190 22.019 1.00 94.88 267 ALA A N 1
ATOM 1946 C CA . ALA A 1 267 ? 11.618 -5.481 22.509 1.00 94.88 267 ALA A CA 1
ATOM 1947 C C . ALA A 1 267 ? 11.821 -3.956 22.640 1.00 94.88 267 ALA A C 1
ATOM 1949 O O . ALA A 1 267 ? 10.839 -3.212 22.725 1.00 94.88 267 ALA A O 1
ATOM 1950 N N . ALA A 1 268 ? 13.069 -3.468 22.647 1.00 94.19 268 ALA A N 1
ATOM 1951 C CA . ALA A 1 268 ? 13.372 -2.043 22.612 1.00 94.19 268 ALA A CA 1
ATOM 1952 C C . ALA A 1 268 ? 12.795 -1.348 21.370 1.00 94.19 268 ALA A C 1
ATOM 1954 O O . ALA A 1 268 ? 12.234 -0.266 21.529 1.00 94.19 268 ALA A O 1
ATOM 1955 N N . ILE A 1 269 ? 12.848 -1.967 20.179 1.00 95.56 269 ILE A N 1
ATOM 1956 C CA . ILE A 1 269 ? 12.333 -1.324 18.954 1.00 95.56 269 ILE A CA 1
ATOM 1957 C C . ILE A 1 269 ? 10.805 -1.240 18.958 1.00 95.56 269 ILE A C 1
ATOM 1959 O O . ILE A 1 269 ? 10.247 -0.230 18.546 1.00 95.56 269 ILE A O 1
ATOM 1963 N N . LEU A 1 270 ? 10.124 -2.257 19.503 1.00 96.38 270 LEU A N 1
ATOM 1964 C CA . LEU A 1 270 ? 8.665 -2.256 19.654 1.00 96.38 270 LEU A CA 1
ATOM 1965 C C . LEU A 1 270 ? 8.229 -1.144 20.611 1.00 96.38 270 LEU A C 1
ATOM 1967 O O . LEU A 1 270 ? 7.284 -0.406 20.344 1.00 96.38 270 LEU A O 1
ATOM 1971 N N . LYS A 1 271 ? 8.957 -0.994 21.723 1.00 95.25 271 LYS A N 1
ATOM 1972 C CA . LYS A 1 271 ? 8.695 0.047 22.716 1.00 95.25 271 LYS A CA 1
ATOM 1973 C C . LYS A 1 271 ? 8.996 1.449 22.185 1.00 95.25 271 LYS A C 1
ATOM 1975 O O . LYS A 1 271 ? 8.251 2.376 22.497 1.00 95.25 271 LYS A O 1
ATOM 1980 N N . GLU A 1 272 ? 10.086 1.612 21.439 1.00 95.44 272 GLU A N 1
ATOM 1981 C CA . GLU A 1 272 ? 10.453 2.875 20.791 1.00 95.44 272 GLU A CA 1
ATOM 1982 C C . GLU A 1 272 ? 9.361 3.298 19.800 1.00 95.44 272 GLU A C 1
ATOM 1984 O O . GLU A 1 272 ? 8.825 4.397 19.938 1.00 95.44 272 GLU A O 1
ATOM 1989 N N . ALA A 1 273 ? 8.943 2.386 18.914 1.00 96.62 273 ALA A N 1
ATOM 1990 C CA . ALA A 1 273 ? 7.862 2.607 17.955 1.00 96.62 273 ALA A CA 1
ATOM 1991 C C . ALA A 1 273 ? 6.538 2.960 18.649 1.00 96.62 273 ALA A C 1
ATOM 1993 O O . ALA A 1 273 ? 5.934 3.978 18.334 1.00 96.62 273 ALA A O 1
ATOM 1994 N N . ALA A 1 274 ? 6.116 2.183 19.653 1.00 95.94 274 ALA A N 1
ATOM 1995 C CA . ALA A 1 274 ? 4.885 2.461 20.397 1.00 95.94 274 ALA A CA 1
ATOM 1996 C C . ALA A 1 274 ? 4.930 3.806 21.148 1.00 95.94 274 ALA A C 1
ATOM 1998 O O . ALA A 1 274 ? 3.910 4.481 21.279 1.00 95.94 274 ALA A O 1
ATOM 1999 N N . THR A 1 275 ? 6.108 4.219 21.631 1.00 95.56 275 THR A N 1
ATOM 2000 C CA . THR A 1 275 ? 6.284 5.516 22.304 1.00 95.56 275 THR A CA 1
ATOM 2001 C C . THR A 1 275 ? 6.188 6.677 21.319 1.00 95.56 275 THR A C 1
ATOM 2003 O O . THR A 1 275 ? 5.543 7.676 21.636 1.00 95.56 275 THR A O 1
ATOM 2006 N N . ASP A 1 276 ? 6.815 6.562 20.145 1.00 96.06 276 ASP A N 1
ATOM 2007 C CA . ASP A 1 276 ? 6.682 7.571 19.092 1.00 96.06 276 ASP A CA 1
ATOM 2008 C C . ASP A 1 276 ? 5.235 7.636 18.581 1.00 96.06 276 ASP A C 1
ATOM 2010 O O . ASP A 1 276 ? 4.667 8.726 18.508 1.00 96.06 276 ASP A O 1
ATOM 2014 N N . ALA A 1 277 ? 4.595 6.490 18.342 1.00 95.50 277 ALA A N 1
ATOM 2015 C CA . ALA A 1 277 ? 3.203 6.414 17.906 1.00 95.50 277 ALA A CA 1
ATOM 2016 C C . ALA A 1 277 ? 2.266 7.118 18.897 1.00 95.50 277 ALA A C 1
ATOM 2018 O O . ALA A 1 277 ? 1.489 7.983 18.504 1.00 95.50 277 ALA A O 1
ATOM 2019 N N . ALA A 1 278 ? 2.410 6.848 20.198 1.00 94.31 278 ALA A N 1
ATOM 2020 C CA . ALA A 1 278 ? 1.615 7.492 21.245 1.00 94.31 278 ALA A CA 1
ATOM 2021 C C . ALA A 1 278 ? 1.771 9.023 21.299 1.00 94.31 278 ALA A C 1
ATOM 2023 O O . ALA A 1 278 ? 0.896 9.715 21.819 1.00 94.31 278 ALA A O 1
ATOM 2024 N N . ALA A 1 279 ? 2.892 9.561 20.810 1.00 94.06 279 ALA A N 1
ATOM 2025 C CA . ALA A 1 279 ? 3.145 10.997 20.775 1.00 94.06 279 ALA A CA 1
ATOM 2026 C C . ALA A 1 279 ? 2.638 11.676 19.491 1.00 94.06 279 ALA A C 1
ATOM 2028 O O . ALA A 1 279 ? 2.449 12.895 19.504 1.00 94.06 279 ALA A O 1
ATOM 2029 N N . ASN A 1 280 ? 2.447 10.921 18.402 1.00 93.25 280 ASN A N 1
ATOM 2030 C CA . ASN A 1 280 ? 2.193 11.471 17.067 1.00 93.25 280 ASN A CA 1
ATOM 2031 C C . ASN A 1 280 ? 0.841 11.058 16.455 1.00 93.25 280 ASN A C 1
ATOM 2033 O O . ASN A 1 280 ? 0.338 11.783 15.597 1.00 93.25 280 ASN A O 1
ATOM 2037 N N . ILE A 1 281 ? 0.225 9.957 16.894 1.00 90.12 281 ILE A N 1
ATOM 2038 C CA . ILE A 1 281 ? -1.137 9.580 16.485 1.00 90.12 281 ILE A CA 1
ATOM 2039 C C . ILE A 1 281 ? -2.147 10.528 17.155 1.00 90.12 281 ILE A C 1
ATOM 2041 O O . ILE A 1 281 ? -2.068 10.802 18.354 1.00 90.12 281 ILE A O 1
ATOM 2045 N N . GLU A 1 282 ? -3.103 11.058 16.381 1.00 88.62 282 GLU A N 1
ATOM 2046 C CA . GLU A 1 282 ? -4.144 11.946 16.915 1.00 88.62 282 GLU A CA 1
ATOM 2047 C C . GLU A 1 282 ? -5.118 11.173 17.819 1.00 88.62 282 GLU A C 1
ATOM 2049 O O . GLU A 1 282 ? -5.924 10.365 17.347 1.00 88.62 282 GLU A O 1
ATOM 2054 N N . ASP A 1 283 ? -5.136 11.517 19.112 1.00 89.06 283 ASP A N 1
ATOM 2055 C CA . ASP A 1 283 ? -6.171 11.032 20.026 1.00 89.06 283 ASP A CA 1
ATOM 2056 C C . ASP A 1 283 ? -7.547 11.571 19.618 1.00 89.06 283 ASP A C 1
ATOM 2058 O O . ASP A 1 283 ? -7.865 12.766 19.652 1.00 89.06 283 ASP A O 1
ATOM 2062 N N . SER A 1 284 ? -8.386 10.627 19.236 1.00 90.88 284 SER A N 1
ATOM 2063 C CA . SER A 1 284 ? -9.702 10.829 18.649 1.00 90.88 284 SER A CA 1
ATOM 2064 C C . SER A 1 284 ? -10.796 10.133 19.460 1.00 90.88 284 SER A C 1
ATOM 2066 O O . SER A 1 284 ? -11.986 10.355 19.206 1.00 90.88 284 SER A O 1
ATOM 2068 N N . SER A 1 285 ? -10.407 9.419 20.519 1.00 91.69 285 SER A N 1
ATOM 2069 C CA . SER A 1 285 ? -11.264 8.583 21.359 1.00 91.69 285 SER A CA 1
ATOM 2070 C C . SER A 1 285 ? -12.496 9.325 21.887 1.00 91.69 285 SER A C 1
ATOM 2072 O O . SER A 1 285 ? -13.622 8.835 21.819 1.00 91.69 285 SER A O 1
ATOM 2074 N N . ALA A 1 286 ? -12.332 10.570 22.343 1.00 94.19 286 ALA A N 1
ATOM 2075 C CA . ALA A 1 286 ? -13.436 11.375 22.863 1.00 94.19 286 ALA A CA 1
ATOM 2076 C C . ALA A 1 286 ? -14.512 11.685 21.802 1.00 94.19 286 ALA A C 1
ATOM 2078 O O . ALA A 1 286 ? -15.707 11.737 22.119 1.00 94.19 286 ALA A O 1
ATOM 2079 N N . LYS A 1 287 ? -14.106 11.910 20.541 1.00 93.75 287 LYS A N 1
ATOM 2080 C CA . LYS A 1 287 ? -15.036 12.159 19.424 1.00 93.75 287 LYS A CA 1
ATOM 2081 C C . LYS A 1 287 ? -15.795 10.875 19.081 1.00 93.75 287 LYS A C 1
ATOM 2083 O O . LYS A 1 287 ? -17.010 10.920 18.881 1.00 93.75 287 LYS A O 1
ATOM 2088 N N . GLU A 1 288 ? -15.091 9.750 19.067 1.00 94.94 288 GLU A N 1
ATOM 2089 C CA . GLU A 1 288 ? -15.632 8.442 18.701 1.00 94.94 288 GLU A CA 1
ATOM 2090 C C . GLU A 1 288 ? -16.590 7.901 19.761 1.00 94.94 288 GLU A C 1
ATOM 2092 O O . GLU A 1 288 ? -17.727 7.576 19.423 1.00 94.94 288 GLU A O 1
ATOM 2097 N N . ILE A 1 289 ? -16.212 7.935 21.045 1.00 96.19 289 ILE A N 1
ATOM 2098 C CA . ILE A 1 289 ? -17.088 7.567 22.171 1.00 96.19 289 ILE A CA 1
ATOM 2099 C C . ILE A 1 289 ? -18.389 8.365 22.105 1.00 96.19 289 ILE A C 1
ATOM 2101 O O . ILE A 1 289 ? -19.478 7.803 22.182 1.00 96.19 289 ILE A O 1
ATOM 2105 N N . LYS A 1 290 ? -18.311 9.683 21.882 1.00 95.75 290 LYS A N 1
ATOM 2106 C CA . LYS A 1 290 ? -19.508 10.525 21.761 1.00 95.75 290 LYS A CA 1
ATOM 2107 C C . LYS A 1 290 ? -20.422 10.077 20.615 1.00 95.75 290 LYS A C 1
ATOM 2109 O O . LYS A 1 290 ? -21.647 10.131 20.757 1.00 95.75 290 LYS A O 1
ATOM 2114 N N . LYS A 1 291 ? -19.853 9.692 19.471 1.00 96.75 291 LYS A N 1
ATOM 2115 C CA . LYS A 1 291 ? -20.617 9.234 18.305 1.00 96.75 291 LYS A CA 1
ATOM 2116 C C . LYS A 1 291 ? -21.240 7.860 18.564 1.00 96.75 291 LYS A C 1
ATOM 2118 O O . LYS A 1 291 ? -22.442 7.709 18.360 1.00 96.75 291 LYS A O 1
ATOM 2123 N N . LEU A 1 292 ? -20.453 6.910 19.063 1.00 97.75 292 LEU A N 1
ATOM 2124 C CA . LEU A 1 292 ? -20.872 5.539 19.350 1.00 97.75 292 LEU A CA 1
ATOM 2125 C C . LEU A 1 292 ? -21.918 5.480 20.468 1.00 97.75 292 LEU A C 1
ATOM 2127 O O . LEU A 1 292 ? -22.946 4.833 20.289 1.00 97.75 292 LEU A O 1
ATOM 2131 N N . SER A 1 293 ? -21.755 6.246 21.552 1.00 95.94 293 SER A N 1
ATOM 2132 C CA . SER A 1 293 ? -22.784 6.371 22.593 1.00 95.94 293 SER A CA 1
ATOM 2133 C C . SER A 1 293 ? -24.114 6.867 22.021 1.00 95.94 293 SER A C 1
ATOM 2135 O O . SER A 1 293 ? -25.169 6.367 22.393 1.00 95.94 293 SER A O 1
ATOM 2137 N N . LYS A 1 294 ? -24.092 7.820 21.076 1.00 95.69 294 LYS A N 1
ATOM 2138 C CA . LYS A 1 294 ? -25.320 8.314 20.431 1.00 95.69 294 LYS A CA 1
ATOM 2139 C C . LYS A 1 294 ? -25.994 7.249 19.557 1.00 95.69 294 LYS A C 1
ATOM 2141 O O . LYS A 1 294 ? -27.217 7.259 19.446 1.00 95.69 294 LYS A O 1
ATOM 2146 N N . LEU A 1 295 ? -25.212 6.384 18.916 1.00 95.56 295 LEU A N 1
ATOM 2147 C CA . LEU A 1 295 ? -25.720 5.285 18.092 1.00 95.56 295 LEU A CA 1
ATOM 2148 C C . LEU A 1 295 ? -26.301 4.152 18.946 1.00 95.56 295 LEU A C 1
ATOM 2150 O O . LEU A 1 295 ? -27.358 3.627 18.612 1.00 95.56 295 LEU A O 1
ATOM 2154 N N . ALA A 1 296 ? -25.638 3.812 20.054 1.00 94.12 296 ALA A N 1
ATOM 2155 C CA . ALA A 1 296 ? -26.060 2.742 20.954 1.00 94.12 296 ALA A CA 1
ATOM 2156 C C . ALA A 1 296 ? -27.274 3.126 21.821 1.00 94.12 296 ALA A C 1
ATOM 2158 O O . ALA A 1 296 ? -28.138 2.290 22.077 1.00 94.12 296 ALA A O 1
ATOM 2159 N N . GLY A 1 297 ? -27.367 4.389 22.253 1.00 91.31 297 GLY A N 1
ATOM 2160 C CA . GLY A 1 297 ? -28.512 4.923 22.992 1.00 91.31 297 GLY A CA 1
ATOM 2161 C C . GLY A 1 297 ? -28.139 5.712 24.250 1.00 91.31 297 GLY A C 1
ATOM 2162 O O . GLY A 1 297 ? -26.996 5.726 24.708 1.00 91.31 297 GLY A O 1
ATOM 2163 N N . ASP A 1 298 ? -29.133 6.390 24.827 1.00 89.81 298 ASP A N 1
ATOM 2164 C CA . ASP A 1 298 ? -28.943 7.221 26.018 1.00 89.81 298 ASP A CA 1
ATOM 2165 C C . ASP A 1 298 ? -28.424 6.398 27.210 1.00 89.81 298 ASP A C 1
ATOM 2167 O O . ASP A 1 298 ? -28.988 5.367 27.574 1.00 89.81 298 ASP A O 1
ATOM 2171 N N . GLY A 1 299 ? -27.364 6.894 27.856 1.00 91.19 299 GLY A N 1
ATOM 2172 C CA . GLY A 1 299 ? -26.727 6.223 28.993 1.00 91.19 299 GLY A CA 1
ATOM 2173 C C . GLY A 1 299 ? -25.701 5.151 28.613 1.00 91.19 299 GLY A C 1
ATOM 2174 O O . GLY A 1 299 ? -25.287 4.405 29.491 1.00 91.19 299 GLY A O 1
ATOM 2175 N N . ALA A 1 300 ? -25.294 5.073 27.342 1.00 96.25 300 ALA A N 1
ATOM 2176 C CA . ALA A 1 300 ? -24.246 4.164 26.892 1.00 96.25 300 ALA A CA 1
ATOM 2177 C C . ALA A 1 300 ? -22.874 4.482 27.513 1.00 96.25 300 ALA A C 1
ATOM 2179 O O . ALA A 1 300 ? -22.328 5.574 27.317 1.00 96.25 300 ALA A O 1
ATOM 2180 N N . GLU A 1 301 ? -22.296 3.497 28.198 1.00 96.62 301 GLU A N 1
ATOM 2181 C CA . GLU A 1 301 ? -20.936 3.525 28.742 1.00 96.62 301 GLU A CA 1
ATOM 2182 C C . GLU A 1 301 ? -19.991 2.772 27.798 1.00 96.62 301 GLU A C 1
ATOM 2184 O O . GLU A 1 301 ? -20.159 1.573 27.591 1.00 96.62 301 GLU A O 1
ATOM 2189 N N . CYS A 1 302 ? -19.010 3.473 27.220 1.00 96.75 302 CYS A N 1
ATOM 2190 C CA . CYS A 1 302 ? -18.027 2.889 26.301 1.00 96.75 302 CYS A CA 1
ATOM 2191 C C . CYS A 1 302 ? -16.703 2.609 27.025 1.00 96.75 302 CYS A C 1
ATOM 2193 O O . CYS A 1 302 ? -16.120 3.519 27.618 1.00 96.75 302 CYS A O 1
ATOM 2195 N N . THR A 1 303 ? -16.205 1.380 26.921 1.00 95.94 303 THR A N 1
ATOM 2196 C CA . THR A 1 303 ? -14.904 0.941 27.441 1.00 95.94 303 THR A CA 1
ATOM 2197 C C . THR A 1 303 ? -14.006 0.546 26.266 1.00 95.94 303 THR A C 1
ATOM 2199 O O . THR A 1 303 ? -14.434 -0.302 25.486 1.00 95.94 303 THR A O 1
ATOM 2202 N N . PRO A 1 304 ? -12.807 1.138 26.098 1.00 95.06 304 PRO A N 1
ATOM 2203 C CA . PRO A 1 304 ? -11.905 0.793 24.997 1.00 95.06 304 PRO A CA 1
ATOM 2204 C C . PRO A 1 304 ? -11.515 -0.688 24.998 1.00 95.06 304 PRO A C 1
ATOM 2206 O O . PRO A 1 304 ? -11.307 -1.269 26.064 1.00 95.06 304 PRO A O 1
ATOM 2209 N N . ILE A 1 305 ? -11.378 -1.264 23.806 1.00 94.31 305 ILE A N 1
ATOM 2210 C CA . ILE A 1 305 ? -10.845 -2.609 23.570 1.00 94.31 305 ILE A CA 1
ATOM 2211 C C . ILE A 1 305 ? -9.591 -2.463 22.703 1.00 94.31 305 ILE A C 1
ATOM 2213 O O . ILE A 1 305 ? -9.625 -1.763 21.691 1.00 94.31 305 ILE A O 1
ATOM 2217 N N . ALA A 1 306 ? -8.493 -3.104 23.108 1.00 91.12 306 ALA A N 1
ATOM 2218 C CA . ALA A 1 306 ? -7.266 -3.130 22.318 1.00 91.12 306 ALA A CA 1
ATOM 2219 C C . ALA A 1 306 ? -7.440 -4.039 21.091 1.00 91.12 306 ALA A C 1
ATOM 2221 O O . ALA A 1 306 ? -8.041 -5.105 21.181 1.00 91.12 306 ALA A O 1
ATOM 2222 N N . LEU A 1 307 ? -6.921 -3.612 19.941 1.00 91.06 307 LEU A N 1
ATOM 2223 C CA . LEU A 1 307 ? -7.002 -4.358 18.682 1.00 91.06 307 LEU A CA 1
ATOM 2224 C C . LEU A 1 307 ? -5.661 -5.021 18.354 1.00 91.06 307 LEU A C 1
ATOM 2226 O O . LEU A 1 307 ? -5.004 -4.666 17.379 1.00 91.06 307 LEU A O 1
ATOM 2230 N N . ASP A 1 308 ? -5.207 -5.953 19.187 1.00 88.88 308 ASP A N 1
ATOM 2231 C CA . ASP A 1 308 ? -3.840 -6.465 19.091 1.00 88.88 308 ASP A CA 1
ATOM 2232 C C . ASP A 1 308 ? -3.535 -7.190 17.770 1.00 88.88 308 ASP A C 1
ATOM 2234 O O . ASP A 1 308 ? -4.167 -8.177 17.397 1.00 88.88 308 ASP A O 1
ATOM 2238 N N . GLY A 1 309 ? -2.507 -6.716 17.056 1.00 88.12 309 GLY A N 1
ATOM 2239 C CA . GLY A 1 309 ? -2.092 -7.286 15.769 1.00 88.12 309 GLY A CA 1
ATOM 2240 C C . GLY A 1 309 ? -3.069 -7.084 14.609 1.00 88.12 309 GLY A C 1
ATOM 2241 O O . GLY A 1 309 ? -2.932 -7.759 13.589 1.00 88.12 309 GLY A O 1
ATOM 2242 N N . LEU A 1 310 ? -4.044 -6.183 14.749 1.00 93.69 310 LEU A N 1
ATOM 2243 C CA . LEU A 1 310 ? -4.955 -5.816 13.671 1.00 93.69 310 LEU A CA 1
ATOM 2244 C C . LEU A 1 310 ? -4.513 -4.502 13.028 1.00 93.69 310 LEU A C 1
ATOM 2246 O O . LEU A 1 310 ? -4.357 -3.482 13.698 1.00 93.69 310 LEU A O 1
ATOM 2250 N N . TYR A 1 311 ? -4.354 -4.545 11.708 1.00 96.06 311 TYR A N 1
ATOM 2251 C CA . TYR A 1 311 ? -3.838 -3.445 10.891 1.00 96.06 311 TYR A CA 1
ATOM 2252 C C . TYR A 1 311 ? -4.778 -3.116 9.720 1.00 96.06 311 TYR A C 1
ATOM 2254 O O . TYR A 1 311 ? -4.351 -2.743 8.629 1.00 96.06 311 TYR A O 1
ATOM 2262 N N . GLY A 1 312 ? -6.080 -3.317 9.930 1.00 96.38 312 GLY A N 1
ATOM 2263 C CA . GLY A 1 312 ? -7.128 -2.906 8.999 1.00 96.38 312 GLY A CA 1
ATOM 2264 C C . GLY A 1 312 ? -7.478 -1.425 9.145 1.00 96.38 312 GLY A C 1
ATOM 2265 O O . GLY A 1 312 ? -6.758 -0.635 9.752 1.00 96.38 312 GLY A O 1
ATOM 2266 N N . THR A 1 313 ? -8.620 -1.044 8.594 1.00 97.38 313 THR A N 1
ATOM 2267 C CA . THR A 1 313 ? -9.139 0.328 8.631 1.00 97.38 313 THR A CA 1
ATOM 2268 C C . THR A 1 313 ? -9.777 0.710 9.971 1.00 97.38 313 THR A C 1
ATOM 2270 O O . THR A 1 313 ? -10.064 1.887 10.185 1.00 97.38 313 THR A O 1
ATOM 2273 N N . VAL A 1 314 ? -10.022 -0.246 10.874 1.00 97.19 314 VAL A N 1
ATOM 2274 C CA . VAL A 1 314 ? -10.580 0.014 12.210 1.00 97.19 314 VAL A CA 1
ATOM 2275 C C . VAL A 1 314 ? -9.517 0.674 13.087 1.00 97.19 314 VAL A C 1
ATOM 2277 O O . VAL A 1 314 ? -8.529 0.039 13.443 1.00 97.19 314 VAL A O 1
ATOM 2280 N N . SER A 1 315 ? -9.736 1.938 13.453 1.00 94.81 315 SER A N 1
ATOM 2281 C CA . SER A 1 315 ? -8.857 2.676 14.364 1.00 94.81 315 SER A CA 1
ATOM 2282 C C . SER A 1 315 ? -9.145 2.319 15.819 1.00 94.81 315 SER A C 1
ATOM 2284 O O . SER A 1 315 ? -8.221 2.125 16.592 1.00 94.81 315 SER A O 1
ATOM 2286 N N . HIS A 1 316 ? -10.416 2.210 16.208 1.00 95.38 316 HIS A N 1
ATOM 2287 C CA . HIS A 1 316 ? -10.789 1.984 17.605 1.00 95.38 316 HIS A CA 1
ATOM 2288 C C . HIS A 1 316 ? -11.955 1.011 17.745 1.00 95.38 316 HIS A C 1
ATOM 2290 O O . HIS A 1 316 ? -12.875 0.994 16.921 1.00 95.38 316 HIS A O 1
ATOM 2296 N N . ALA A 1 317 ? -11.948 0.266 18.850 1.00 96.88 317 ALA A N 1
ATOM 2297 C CA . ALA A 1 317 ? -13.044 -0.589 19.277 1.00 96.88 317 ALA A CA 1
ATOM 2298 C C . ALA A 1 317 ? -13.417 -0.331 20.741 1.00 96.88 317 ALA A C 1
ATOM 2300 O O . ALA A 1 317 ? -12.584 0.050 21.566 1.00 96.88 317 ALA A O 1
ATOM 2301 N N . TYR A 1 318 ? -14.691 -0.547 21.062 1.00 97.44 318 TYR A N 1
ATOM 2302 C CA . TYR A 1 318 ? -15.250 -0.313 22.386 1.00 97.44 318 TYR A CA 1
ATOM 2303 C C . TYR A 1 318 ? -16.278 -1.382 22.748 1.00 97.44 318 TYR A C 1
ATOM 2305 O O . TYR A 1 318 ? -17.156 -1.694 21.948 1.00 97.44 318 TYR A O 1
ATOM 2313 N N . SER A 1 319 ? -16.246 -1.860 23.989 1.00 97.06 319 SER A N 1
ATOM 2314 C CA . SER A 1 319 ? -17.404 -2.502 24.613 1.00 97.06 319 SER A CA 1
ATOM 2315 C C . SER A 1 319 ? -18.361 -1.405 25.069 1.00 97.06 319 SER A C 1
ATOM 2317 O O . SER A 1 319 ? -17.935 -0.425 25.683 1.00 97.06 319 SER A O 1
ATOM 2319 N N . ILE A 1 320 ? -19.645 -1.540 24.759 1.00 97.81 320 ILE A N 1
ATOM 2320 C CA . ILE A 1 320 ? -20.674 -0.554 25.075 1.00 97.81 320 ILE A CA 1
ATOM 2321 C C . ILE A 1 320 ? -21.746 -1.206 25.943 1.00 97.81 320 ILE A C 1
ATOM 2323 O O . ILE A 1 320 ? -22.444 -2.112 25.498 1.00 97.81 320 ILE A O 1
ATOM 2327 N N . SER A 1 321 ? -21.928 -0.704 27.163 1.00 96.56 321 SER A N 1
ATOM 2328 C CA . SER A 1 321 ? -23.010 -1.122 28.060 1.00 96.56 321 SER A CA 1
ATOM 2329 C C . SER A 1 321 ? -24.136 -0.094 28.039 1.00 96.56 321 SER A C 1
ATOM 2331 O O . SER A 1 321 ? -23.914 1.081 28.340 1.00 96.56 321 SER A O 1
ATOM 2333 N N . VAL A 1 322 ? -25.356 -0.510 27.688 1.00 95.50 322 VAL A N 1
ATOM 2334 C CA . VAL A 1 322 ? -26.541 0.362 27.732 1.00 95.50 322 VAL A CA 1
ATOM 2335 C C . VAL A 1 322 ? -27.796 -0.444 28.056 1.00 95.50 322 VAL A C 1
ATOM 2337 O O . VAL A 1 322 ? -28.054 -1.494 27.476 1.00 95.50 322 VAL A O 1
ATOM 2340 N N . GLY A 1 323 ? -28.588 0.018 29.029 1.00 90.19 323 GLY A N 1
ATOM 2341 C CA . GLY A 1 323 ? -29.864 -0.624 29.380 1.00 90.19 323 GLY A CA 1
ATOM 2342 C C . GLY A 1 323 ? -29.765 -2.087 29.848 1.00 90.19 323 GLY A C 1
ATOM 2343 O O . GLY A 1 323 ? -30.770 -2.794 29.816 1.00 90.19 323 GLY A O 1
ATOM 2344 N N . GLY A 1 324 ? -28.585 -2.543 30.285 1.00 90.25 324 GLY A N 1
ATOM 2345 C CA . GLY A 1 324 ? -28.327 -3.936 30.671 1.00 90.25 324 GLY A CA 1
ATOM 2346 C C . GLY A 1 324 ? -27.983 -4.873 29.507 1.00 90.25 324 GLY A C 1
ATOM 2347 O O . GLY A 1 324 ? -27.975 -6.084 29.709 1.00 90.25 324 GLY A O 1
ATOM 2348 N N . SER A 1 325 ? -27.725 -4.336 28.313 1.00 93.06 325 SER A N 1
ATOM 2349 C CA . SER A 1 325 ? -27.232 -5.070 27.140 1.00 93.06 325 SER A CA 1
ATOM 2350 C C . SER A 1 325 ? -25.807 -4.640 26.796 1.00 93.06 325 SER A C 1
ATOM 2352 O O . SER A 1 325 ? -25.448 -3.478 27.020 1.00 93.06 325 SER A O 1
ATOM 2354 N N . THR A 1 326 ? -25.028 -5.564 26.234 1.00 94.88 326 THR A N 1
ATOM 2355 C CA . THR A 1 326 ? -23.686 -5.291 25.713 1.00 94.88 326 THR A CA 1
ATOM 2356 C C . THR A 1 326 ? -23.743 -5.131 24.198 1.00 94.88 326 THR A C 1
ATOM 2358 O O . THR A 1 326 ? -24.440 -5.870 23.507 1.00 94.88 326 THR A O 1
ATOM 2361 N N . TYR A 1 327 ? -23.000 -4.162 23.683 1.00 97.38 327 TYR A N 1
ATOM 2362 C CA . TYR A 1 327 ? -22.762 -3.943 22.262 1.00 97.38 327 TYR A CA 1
ATOM 2363 C C . TYR A 1 327 ? -21.269 -3.720 22.030 1.00 97.38 327 TYR A C 1
ATOM 2365 O O . TYR A 1 327 ? -20.514 -3.467 22.970 1.00 97.38 327 TYR A O 1
ATOM 2373 N N . TYR A 1 328 ? -20.854 -3.757 20.770 1.00 98.19 328 TYR A N 1
ATOM 2374 C CA . TYR A 1 328 ? -19.479 -3.510 20.358 1.00 98.19 328 TYR A CA 1
ATOM 2375 C C . TYR A 1 328 ? -19.454 -2.376 19.340 1.00 98.19 328 TYR A C 1
ATOM 2377 O O . TYR A 1 328 ? -20.073 -2.456 18.281 1.00 98.19 328 TYR A O 1
ATOM 2385 N N . GLY A 1 329 ? -18.793 -1.281 19.700 1.00 98.31 329 GLY A N 1
ATOM 2386 C CA . GLY A 1 329 ? -18.650 -0.099 18.865 1.00 98.31 329 GLY A CA 1
ATOM 2387 C C . GLY A 1 329 ? -17.316 -0.083 18.143 1.00 98.31 329 GLY A C 1
ATOM 2388 O O . GLY A 1 329 ? -16.293 -0.348 18.764 1.00 98.31 329 GLY A O 1
ATOM 2389 N N . PHE A 1 330 ? -17.320 0.301 16.872 1.00 98.50 330 PHE A N 1
ATOM 2390 C CA . PHE A 1 330 ? -16.113 0.404 16.058 1.00 98.50 330 PHE A CA 1
ATOM 2391 C C . PHE A 1 330 ? -16.068 1.741 15.331 1.00 98.50 330 PHE A C 1
ATOM 2393 O O . PHE A 1 330 ? -17.077 2.175 14.768 1.00 98.50 330 PHE A O 1
ATOM 2400 N N . ALA A 1 331 ? -14.896 2.369 15.319 1.00 97.88 331 ALA A N 1
ATOM 2401 C CA . ALA A 1 331 ? -14.576 3.483 14.441 1.00 97.88 331 ALA A CA 1
ATOM 2402 C C . ALA A 1 331 ? -13.609 2.994 13.357 1.00 97.88 331 ALA A C 1
ATOM 2404 O O . ALA A 1 331 ? -12.577 2.398 13.663 1.00 97.88 331 ALA A O 1
ATOM 2405 N N . ALA A 1 332 ? -13.956 3.231 12.095 1.00 98.06 332 ALA A N 1
ATOM 2406 C CA . ALA A 1 332 ? -13.161 2.846 10.937 1.00 98.06 332 ALA A CA 1
ATOM 2407 C C . ALA A 1 332 ? -12.844 4.065 10.069 1.00 98.06 332 ALA A C 1
ATOM 2409 O O . ALA A 1 332 ? -13.670 4.971 9.923 1.00 98.06 332 ALA A O 1
ATOM 2410 N N . ARG A 1 333 ? -11.641 4.076 9.491 1.00 97.06 333 ARG A N 1
ATOM 2411 C CA . ARG A 1 333 ? -11.084 5.184 8.707 1.00 97.06 333 ARG A CA 1
ATOM 2412 C C . ARG A 1 333 ? -10.520 4.724 7.358 1.00 97.06 333 ARG A C 1
ATOM 2414 O O . ARG A 1 333 ? -9.355 4.981 7.076 1.00 97.06 333 ARG A O 1
ATOM 2421 N N . PRO A 1 334 ? -11.273 4.025 6.500 1.00 97.38 334 PRO A N 1
ATOM 2422 C CA . PRO A 1 334 ? -10.802 3.704 5.157 1.00 97.38 334 PRO A CA 1
ATOM 2423 C C . PRO A 1 334 ? -10.445 4.971 4.365 1.00 97.38 334 PRO A C 1
ATOM 2425 O O . PRO A 1 334 ? -10.994 6.055 4.589 1.00 97.38 334 PRO A O 1
ATOM 2428 N N . LEU A 1 335 ? -9.543 4.820 3.400 1.00 95.06 335 LEU A N 1
ATOM 2429 C CA . LEU A 1 335 ? -9.208 5.873 2.446 1.00 95.06 335 LEU A CA 1
ATOM 2430 C C . LEU A 1 335 ? -10.282 5.928 1.356 1.00 95.06 335 LEU A C 1
ATOM 2432 O O . LEU A 1 335 ? -10.462 4.977 0.599 1.00 95.06 335 LEU A O 1
ATOM 2436 N N . GLY A 1 336 ? -11.004 7.044 1.293 1.00 91.06 336 GLY A N 1
ATOM 2437 C CA . GLY A 1 336 ? -11.978 7.329 0.247 1.00 91.06 336 GLY A CA 1
ATOM 2438 C C . GLY A 1 336 ? -11.376 8.136 -0.907 1.00 91.06 336 GLY A C 1
ATOM 2439 O O . GLY A 1 336 ? -10.164 8.152 -1.136 1.00 91.06 336 GLY A O 1
ATOM 2440 N N . TYR A 1 337 ? -12.237 8.826 -1.659 1.00 86.62 337 TYR A N 1
ATOM 2441 C CA . TYR A 1 337 ? -11.810 9.602 -2.823 1.00 86.62 337 TYR A CA 1
ATOM 2442 C C . TYR A 1 337 ? -10.725 10.634 -2.469 1.00 86.62 337 TYR A C 1
ATOM 2444 O O . TYR A 1 337 ? -10.814 11.335 -1.461 1.00 86.62 337 TYR A O 1
ATOM 2452 N N . GLY A 1 338 ? -9.694 10.726 -3.316 1.00 83.62 338 GLY A N 1
ATOM 2453 C CA . GLY A 1 338 ? -8.551 11.617 -3.099 1.00 83.62 338 GLY A CA 1
ATOM 2454 C C . GLY A 1 338 ? -7.615 11.180 -1.968 1.00 83.62 338 GLY A C 1
ATOM 2455 O O . GLY A 1 338 ? -6.853 12.013 -1.486 1.00 83.62 338 GLY A O 1
ATOM 2456 N N . ASN A 1 339 ? -7.676 9.911 -1.543 1.00 88.25 339 ASN A N 1
ATOM 2457 C CA . ASN A 1 339 ? -6.947 9.371 -0.389 1.00 88.25 339 ASN A CA 1
ATOM 2458 C C . ASN A 1 339 ? -7.279 10.108 0.922 1.00 88.25 339 ASN A C 1
ATOM 2460 O O . ASN A 1 339 ? -6.451 10.193 1.825 1.00 88.25 339 ASN A O 1
ATOM 2464 N N . MET A 1 340 ? -8.486 10.668 1.023 1.00 89.75 340 MET A N 1
ATOM 2465 C CA . MET A 1 340 ? -8.948 11.324 2.243 1.00 89.75 340 MET A CA 1
ATOM 2466 C C . MET A 1 340 ? -9.617 10.302 3.171 1.00 89.75 340 MET A C 1
ATOM 2468 O O . MET A 1 340 ? -10.319 9.411 2.682 1.00 89.75 340 MET A O 1
ATOM 2472 N N . PRO A 1 341 ? -9.447 10.417 4.498 1.00 93.81 341 PRO A N 1
ATOM 2473 C CA . PRO A 1 341 ? -10.102 9.521 5.440 1.00 93.81 341 PRO A CA 1
ATOM 2474 C C . PRO A 1 341 ? -11.623 9.668 5.373 1.00 93.81 341 PRO A C 1
ATOM 2476 O O . PRO A 1 341 ? -12.163 10.768 5.495 1.00 93.81 341 PRO A O 1
ATOM 2479 N N . MET A 1 342 ? -12.317 8.542 5.236 1.00 96.12 342 MET A N 1
ATOM 2480 C CA . MET A 1 342 ? -13.762 8.456 5.403 1.00 96.12 342 MET A CA 1
ATOM 2481 C C . MET A 1 342 ? -14.052 7.871 6.785 1.00 96.12 342 MET A C 1
ATOM 2483 O O . MET A 1 342 ? -13.676 6.739 7.059 1.00 96.12 342 MET A O 1
ATOM 2487 N N . LEU A 1 343 ? -14.690 8.637 7.673 1.00 96.44 343 LEU A N 1
ATOM 2488 C CA . LEU A 1 343 ? -14.976 8.190 9.041 1.00 96.44 343 LEU A CA 1
ATOM 2489 C C . LEU A 1 343 ? -16.309 7.446 9.104 1.00 96.44 343 LEU A C 1
ATOM 2491 O O . LEU A 1 343 ? -17.362 8.039 8.844 1.00 96.44 343 LEU A O 1
ATOM 2495 N N . LEU A 1 344 ? -16.261 6.170 9.490 1.00 98.31 344 LEU A N 1
ATOM 2496 C CA . LEU A 1 344 ? -17.425 5.308 9.679 1.00 98.31 344 LEU A CA 1
ATOM 2497 C C . LEU A 1 344 ? -17.484 4.765 11.099 1.00 98.31 344 LEU A C 1
ATOM 2499 O O . LEU A 1 344 ? -16.467 4.515 11.740 1.00 98.31 344 LEU A O 1
ATOM 2503 N N . TYR A 1 345 ? -18.705 4.561 11.568 1.00 98.69 345 TYR A N 1
ATOM 2504 C CA . TYR A 1 345 ? -19.005 4.109 12.912 1.00 98.69 345 TYR A CA 1
ATOM 2505 C C . TYR A 1 345 ? -20.031 2.997 12.852 1.00 98.69 345 TYR A C 1
ATOM 2507 O O . TYR A 1 345 ? -21.069 3.153 12.203 1.00 98.69 345 TYR A O 1
ATOM 2515 N N . TYR A 1 346 ? -19.758 1.916 13.569 1.00 98.75 346 TYR A N 1
ATOM 2516 C CA . TYR A 1 346 ? -20.602 0.731 13.619 1.00 98.75 346 TYR A CA 1
ATOM 2517 C C . TYR A 1 346 ? -20.889 0.380 15.073 1.00 98.75 346 TYR A C 1
ATOM 2519 O O . TYR A 1 346 ? -20.014 0.507 15.927 1.00 98.75 346 TYR A O 1
ATOM 2527 N N . VAL A 1 347 ? -22.110 -0.064 15.351 1.00 98.56 347 VAL A N 1
ATOM 2528 C CA . VAL A 1 347 ? -22.484 -0.695 16.621 1.00 98.56 347 VAL A CA 1
ATOM 2529 C C . VAL A 1 347 ? -23.023 -2.074 16.292 1.00 98.56 347 VAL A C 1
ATOM 2531 O O . VAL A 1 347 ? -23.999 -2.177 15.549 1.00 98.56 347 VAL A O 1
ATOM 2534 N N . LEU A 1 348 ? -22.386 -3.110 16.823 1.00 98.50 348 LEU A N 1
ATOM 2535 C CA . LEU A 1 348 ? -22.776 -4.509 16.683 1.00 98.50 348 LEU A CA 1
ATOM 2536 C C . LEU A 1 348 ? -23.372 -5.013 18.001 1.00 98.50 348 LEU A C 1
ATOM 2538 O O . LEU A 1 348 ? -22.988 -4.547 19.075 1.00 98.50 348 LEU A O 1
ATOM 2542 N N . ASP A 1 349 ? -24.312 -5.949 17.930 1.00 96.75 349 ASP A N 1
ATOM 2543 C CA . ASP A 1 349 ? -24.790 -6.682 19.106 1.00 96.75 349 ASP A CA 1
ATOM 2544 C C . ASP A 1 349 ? -23.847 -7.838 19.491 1.00 96.75 349 ASP A C 1
ATOM 2546 O O . ASP A 1 349 ? -22.839 -8.089 18.832 1.00 96.75 349 ASP A O 1
ATOM 2550 N N . GLU A 1 350 ? -24.170 -8.554 20.573 1.00 94.81 350 GLU A N 1
ATOM 2551 C CA . GLU A 1 350 ? -23.386 -9.704 21.057 1.00 94.81 350 GLU A CA 1
ATOM 2552 C C . GLU A 1 350 ? -23.292 -10.860 20.043 1.00 94.81 350 GLU A C 1
ATOM 2554 O O . GLU A 1 350 ? -22.436 -11.725 20.189 1.00 94.81 350 GLU A O 1
ATOM 2559 N N . SER A 1 351 ? -24.148 -10.895 19.014 1.00 94.56 351 SER A N 1
ATOM 2560 C CA . SER A 1 351 ? -24.074 -11.890 17.936 1.00 94.56 351 SER A CA 1
ATOM 2561 C C . SER A 1 351 ? -23.206 -11.445 16.754 1.00 94.56 351 SER A C 1
ATOM 2563 O O . SER A 1 351 ? -23.040 -12.199 15.795 1.00 94.56 351 SER A O 1
ATOM 2565 N N . GLY A 1 352 ? -22.671 -10.222 16.801 1.00 96.38 352 GLY A N 1
ATOM 2566 C CA . GLY A 1 352 ? -21.923 -9.617 15.704 1.00 96.38 352 GLY A CA 1
ATOM 2567 C C . GLY A 1 352 ? -22.808 -9.057 14.592 1.00 96.38 352 GLY A C 1
ATOM 2568 O O . GLY A 1 352 ? -22.304 -8.760 13.508 1.00 96.38 352 GLY A O 1
ATOM 2569 N N . ALA A 1 353 ? -24.118 -8.915 14.818 1.00 98.19 353 ALA A N 1
ATOM 2570 C CA . ALA A 1 353 ? -25.009 -8.275 13.859 1.00 98.19 353 ALA A CA 1
ATOM 2571 C C . ALA A 1 353 ? -24.929 -6.754 14.003 1.00 98.19 353 ALA A C 1
ATOM 2573 O O . ALA A 1 353 ? -25.008 -6.218 15.110 1.00 98.19 353 ALA A O 1
ATOM 2574 N N . ILE A 1 354 ? -24.812 -6.037 12.884 1.00 98.62 354 ILE A N 1
ATOM 2575 C CA . ILE A 1 354 ? -24.830 -4.573 12.883 1.00 98.62 354 ILE A CA 1
ATOM 2576 C C . ILE A 1 354 ? -26.205 -4.096 13.364 1.00 98.62 354 ILE A C 1
ATOM 2578 O O . ILE A 1 354 ? -27.229 -4.347 12.735 1.00 98.62 354 ILE A O 1
ATOM 2582 N N . VAL A 1 355 ? -26.231 -3.353 14.463 1.00 97.81 355 VAL A N 1
ATOM 2583 C CA . VAL A 1 355 ? -27.423 -2.668 14.981 1.00 97.81 355 VAL A CA 1
ATOM 2584 C C . VAL A 1 355 ? -27.582 -1.316 14.299 1.00 97.81 355 VAL A C 1
ATOM 2586 O O . VAL A 1 355 ? -28.688 -0.905 13.950 1.00 97.81 355 VAL A O 1
ATOM 2589 N N . SER A 1 356 ? -26.468 -0.610 14.104 1.00 97.25 356 SER A N 1
ATOM 2590 C CA . SER A 1 356 ? -26.459 0.674 13.414 1.00 97.25 356 SER A CA 1
ATOM 2591 C C . SER A 1 356 ? -25.106 0.971 12.784 1.00 97.25 356 SER A C 1
ATOM 2593 O O . SER A 1 356 ? -24.062 0.546 13.279 1.00 97.25 356 SER A O 1
ATOM 2595 N N . MET A 1 357 ? -25.147 1.738 11.698 1.00 97.06 357 MET A N 1
ATOM 2596 C CA . MET A 1 357 ? -23.979 2.267 11.012 1.00 97.06 357 MET A CA 1
ATOM 2597 C C . MET A 1 357 ? -24.216 3.735 10.655 1.00 97.06 357 MET A C 1
ATOM 2599 O O . MET A 1 357 ? -25.331 4.144 10.321 1.00 97.06 357 MET A O 1
ATOM 2603 N N . THR A 1 358 ? -23.170 4.551 10.729 1.00 97.75 358 THR A N 1
ATOM 2604 C CA . THR A 1 358 ? -23.168 5.894 10.143 1.00 97.75 358 THR A CA 1
ATOM 2605 C C . THR A 1 358 ? -21.782 6.244 9.630 1.00 97.75 358 THR A C 1
ATOM 2607 O O . THR A 1 358 ? -20.783 5.729 10.112 1.00 97.75 358 THR A O 1
ATOM 2610 N N . ALA A 1 359 ? -21.725 7.210 8.723 1.00 96.69 359 ALA A N 1
ATOM 2611 C CA . ALA A 1 359 ? -20.503 7.918 8.372 1.00 96.69 359 ALA A CA 1
ATOM 2612 C C . ALA A 1 359 ? -20.647 9.412 8.692 1.00 96.69 359 ALA A C 1
ATOM 2614 O O . ALA A 1 359 ? -21.778 9.896 8.858 1.00 96.69 359 ALA A O 1
ATOM 2615 N N . ASP A 1 360 ? -19.525 10.120 8.802 1.00 94.25 360 ASP A N 1
ATOM 2616 C CA . ASP A 1 360 ? -19.519 11.588 8.839 1.00 94.25 360 ASP A CA 1
ATOM 2617 C C . ASP A 1 360 ? -19.811 12.177 7.454 1.00 94.25 360 ASP A C 1
ATOM 2619 O O . ASP A 1 360 ? -20.670 13.049 7.335 1.00 94.25 360 ASP A O 1
ATOM 2623 N N . GLU A 1 361 ? -19.180 11.637 6.412 1.00 92.69 361 GLU A N 1
ATOM 2624 C CA . GLU A 1 361 ? -19.417 11.989 5.011 1.00 92.69 361 GLU A CA 1
ATOM 2625 C C . GLU A 1 361 ? -19.211 10.737 4.146 1.00 92.69 361 GLU A C 1
ATOM 2627 O O . GLU A 1 361 ? -18.214 10.041 4.308 1.00 92.69 361 GLU A O 1
ATOM 2632 N N . LEU A 1 362 ? -20.168 10.415 3.266 1.00 92.94 362 LEU A N 1
ATOM 2633 C CA . LEU A 1 362 ? -20.069 9.267 2.343 1.00 92.94 362 LEU A CA 1
ATOM 2634 C C . LEU A 1 362 ? -19.522 9.675 0.969 1.00 92.94 362 LEU A C 1
ATOM 2636 O O . LEU A 1 362 ? -18.825 8.897 0.315 1.00 92.94 362 LEU A O 1
ATOM 2640 N N . ILE A 1 363 ? -19.842 10.893 0.523 1.00 92.06 363 ILE A N 1
ATOM 2641 C CA . ILE A 1 363 ? -19.402 11.441 -0.762 1.00 92.06 363 ILE A CA 1
ATOM 2642 C C . ILE A 1 363 ? -18.402 12.556 -0.502 1.00 92.06 363 ILE A C 1
ATOM 2644 O O . ILE A 1 363 ? -18.756 13.727 -0.406 1.00 92.06 363 ILE A O 1
ATOM 2648 N N . LEU A 1 364 ? -17.141 12.164 -0.396 1.00 86.19 364 LEU A N 1
ATOM 2649 C CA . LEU A 1 364 ? -16.035 13.088 -0.217 1.00 86.19 364 LEU A CA 1
ATOM 2650 C C . LEU A 1 364 ? -15.868 13.986 -1.449 1.00 86.19 364 LEU A C 1
ATOM 2652 O O . LEU A 1 364 ? -15.961 13.524 -2.587 1.00 86.19 364 LEU A O 1
ATOM 2656 N N . MET A 1 365 ? -15.583 15.271 -1.220 1.00 81.06 365 MET A N 1
ATOM 2657 C CA . MET A 1 365 ? -15.518 16.295 -2.274 1.00 81.06 365 MET A CA 1
ATOM 2658 C C . MET A 1 365 ? -16.831 16.419 -3.073 1.00 81.06 365 MET A C 1
ATOM 2660 O O . MET A 1 365 ? -16.794 16.668 -4.280 1.00 81.06 365 MET A O 1
ATOM 2664 N N . GLY A 1 366 ? -17.987 16.256 -2.417 1.00 71.94 366 GLY A N 1
ATOM 2665 C CA . GLY A 1 366 ? -19.307 16.203 -3.062 1.00 71.94 366 GLY A CA 1
ATOM 2666 C C . GLY A 1 366 ? -19.633 17.361 -4.013 1.00 71.94 366 GLY A C 1
ATOM 2667 O O . GLY A 1 366 ? -20.313 17.146 -5.009 1.00 71.94 366 GLY A O 1
ATOM 2668 N N . ASP A 1 367 ? -19.061 18.552 -3.808 1.00 75.12 367 ASP A N 1
ATOM 2669 C CA . ASP A 1 367 ? -19.224 19.700 -4.718 1.00 75.12 367 ASP A CA 1
ATOM 2670 C C . ASP A 1 367 ? -18.727 19.432 -6.157 1.00 75.12 367 ASP A C 1
ATOM 2672 O O . ASP A 1 367 ? -19.146 20.104 -7.104 1.00 75.12 367 ASP A O 1
ATOM 2676 N N . TYR A 1 368 ? -17.838 18.450 -6.340 1.00 68.38 368 TYR A N 1
ATOM 2677 C CA . TYR A 1 368 ? -17.297 18.047 -7.641 1.00 68.38 368 TYR A CA 1
ATOM 2678 C C . TYR A 1 368 ? -18.054 16.869 -8.274 1.00 68.38 368 TYR A C 1
ATOM 2680 O O . TYR A 1 368 ? -17.823 16.559 -9.446 1.00 68.38 368 TYR A O 1
ATOM 2688 N N . PHE A 1 369 ? -18.978 16.235 -7.545 1.00 74.56 369 PHE A N 1
ATOM 2689 C CA . PHE A 1 369 ? -19.676 15.024 -7.970 1.00 74.56 369 PHE A CA 1
ATOM 2690 C C . PHE A 1 369 ? -21.186 15.228 -7.977 1.00 74.56 369 PHE A C 1
ATOM 2692 O O . PHE A 1 369 ? -21.818 15.339 -6.940 1.00 74.56 369 PHE A O 1
ATOM 2699 N N . ASN A 1 370 ? -21.788 15.205 -9.166 1.00 73.69 370 ASN A N 1
ATOM 2700 C CA . ASN A 1 370 ? -23.235 15.406 -9.326 1.00 73.69 370 ASN A CA 1
ATOM 2701 C C . ASN A 1 370 ? -23.957 14.192 -9.935 1.00 73.69 370 ASN A C 1
ATOM 2703 O O . ASN A 1 370 ? -25.143 14.273 -10.238 1.00 73.69 370 ASN A O 1
ATOM 2707 N N . ALA A 1 371 ? -23.237 13.092 -10.175 1.00 80.56 371 ALA A N 1
ATOM 2708 C CA . ALA A 1 371 ? -23.721 11.935 -10.933 1.00 80.56 371 ALA A CA 1
ATOM 2709 C C . ALA A 1 371 ? -23.980 10.682 -10.073 1.00 80.56 371 ALA A C 1
ATOM 2711 O O . ALA A 1 371 ? -24.193 9.608 -10.631 1.00 80.56 371 ALA A O 1
ATOM 2712 N N . TYR A 1 372 ? -23.939 10.799 -8.743 1.00 82.94 372 TYR A N 1
ATOM 2713 C CA . TYR A 1 372 ? -24.198 9.684 -7.831 1.00 82.94 372 TYR A CA 1
ATOM 2714 C C . TYR A 1 372 ? -25.676 9.619 -7.421 1.00 82.94 372 TYR A C 1
ATOM 2716 O O . TYR A 1 372 ? -26.373 10.635 -7.390 1.00 82.94 372 TYR A O 1
ATOM 2724 N N . GLU A 1 373 ? -26.146 8.427 -7.052 1.00 86.00 373 GLU A N 1
ATOM 2725 C CA . GLU A 1 373 ? -27.484 8.218 -6.491 1.00 86.00 373 GLU A CA 1
ATOM 2726 C C . GLU A 1 373 ? -27.364 7.656 -5.071 1.00 86.00 373 GLU A C 1
ATOM 2728 O O . GLU A 1 373 ? -26.922 6.525 -4.875 1.00 86.00 373 GLU A O 1
ATOM 2733 N N . LEU A 1 374 ? -27.749 8.455 -4.069 1.00 91.38 374 LEU A N 1
ATOM 2734 C CA . LEU A 1 374 ? -27.652 8.073 -2.661 1.00 91.38 374 LEU A CA 1
ATOM 2735 C C . LEU A 1 374 ? -28.768 8.716 -1.828 1.00 91.38 374 LEU A C 1
ATOM 2737 O O . LEU A 1 374 ? -28.815 9.934 -1.666 1.00 91.38 374 LEU A O 1
ATOM 2741 N N . ASN A 1 375 ? -29.634 7.887 -1.239 1.00 94.50 375 ASN A N 1
ATOM 2742 C CA . ASN A 1 375 ? -30.410 8.276 -0.063 1.00 94.50 375 ASN A CA 1
ATOM 2743 C C . ASN A 1 375 ? -29.654 7.793 1.174 1.00 94.50 375 ASN A C 1
ATOM 2745 O O . ASN A 1 375 ? -29.706 6.613 1.509 1.00 94.50 375 ASN A O 1
ATOM 2749 N N . GLU A 1 376 ? -28.957 8.701 1.855 1.00 93.81 376 GLU A N 1
ATOM 2750 C CA . GLU A 1 376 ? -28.109 8.336 2.992 1.00 93.81 376 GLU A CA 1
ATOM 2751 C C . GLU A 1 376 ? -28.858 7.640 4.131 1.00 93.81 376 GLU A C 1
ATOM 2753 O O . GLU A 1 376 ? -28.282 6.785 4.798 1.00 93.81 376 GLU A O 1
ATOM 2758 N N . SER A 1 377 ? -30.118 8.010 4.380 1.00 95.00 377 SER A N 1
ATOM 2759 C CA . SER A 1 377 ? -30.898 7.415 5.468 1.00 95.00 377 SER A CA 1
ATOM 2760 C C . SER A 1 377 ? -31.211 5.953 5.169 1.00 95.00 377 SER A C 1
ATOM 2762 O O . SER A 1 377 ? -30.984 5.094 6.018 1.00 95.00 377 SER A O 1
ATOM 2764 N N . ASP A 1 378 ? -31.703 5.677 3.961 1.00 96.38 378 ASP A N 1
ATOM 2765 C CA . ASP A 1 378 ? -32.048 4.317 3.536 1.00 96.38 378 ASP A CA 1
ATOM 2766 C C . ASP A 1 378 ? -30.785 3.461 3.387 1.00 96.38 378 ASP A C 1
ATOM 2768 O O . ASP A 1 378 ? -30.766 2.308 3.813 1.00 96.38 378 ASP A O 1
ATOM 2772 N N . TYR A 1 379 ? -29.709 4.051 2.856 1.00 97.38 379 TYR A N 1
ATOM 2773 C CA . TYR A 1 379 ? -28.409 3.401 2.715 1.00 97.38 379 TYR A CA 1
ATOM 2774 C C . TYR A 1 379 ? -27.856 2.939 4.067 1.00 97.38 379 TYR A C 1
ATOM 2776 O O . TYR A 1 379 ? -27.575 1.758 4.246 1.00 97.38 379 TYR A O 1
ATOM 2784 N N . LYS A 1 380 ? -27.779 3.840 5.059 1.00 97.19 380 LYS A N 1
ATOM 2785 C CA . LYS A 1 380 ? -27.287 3.512 6.410 1.00 97.19 380 LYS A CA 1
ATOM 2786 C C . LYS A 1 380 ? -28.18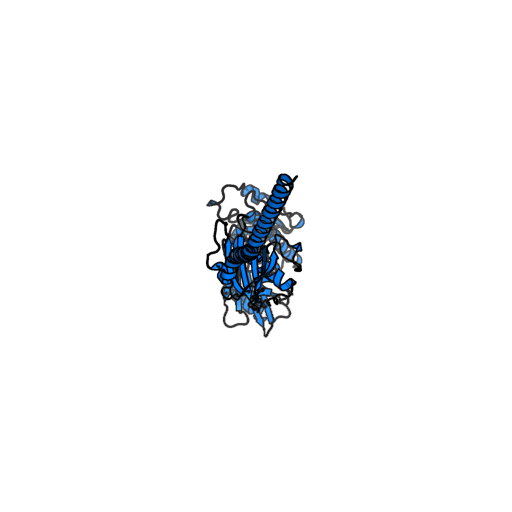6 2.487 7.110 1.00 97.19 380 LYS A C 1
ATOM 2788 O O . LYS A 1 380 ? -27.684 1.578 7.765 1.00 97.19 380 LYS A O 1
ATOM 2793 N N . ALA A 1 381 ? -29.507 2.595 6.945 1.00 96.62 381 ALA A N 1
ATOM 2794 C CA . ALA A 1 381 ? -30.457 1.633 7.505 1.00 96.62 381 ALA A CA 1
ATOM 2795 C C . ALA A 1 381 ? -30.321 0.227 6.893 1.00 96.62 381 ALA A C 1
ATOM 2797 O O . ALA A 1 381 ? -30.608 -0.758 7.571 1.00 96.62 381 ALA A O 1
ATOM 2798 N N . GLY A 1 382 ? -29.852 0.126 5.645 1.00 97.19 382 GLY A N 1
ATOM 2799 C CA . GLY A 1 382 ? -29.639 -1.140 4.942 1.00 97.19 382 GLY A CA 1
ATOM 2800 C C . GLY A 1 382 ? -28.577 -2.052 5.564 1.00 97.19 382 GLY A C 1
ATOM 2801 O O . GLY A 1 382 ? -28.580 -3.245 5.275 1.00 97.19 382 GLY A O 1
ATOM 2802 N N . PHE A 1 383 ? -27.711 -1.525 6.437 1.00 98.38 383 PHE A N 1
ATOM 2803 C CA . PHE A 1 383 ? -26.695 -2.317 7.137 1.00 98.38 383 PHE A CA 1
ATOM 2804 C C . PHE A 1 383 ? -27.242 -3.088 8.344 1.00 98.38 383 PHE A C 1
ATOM 2806 O O . PHE A 1 383 ? -26.601 -4.027 8.810 1.00 98.38 383 PHE A O 1
ATOM 2813 N N . ALA A 1 384 ? -28.409 -2.706 8.871 1.00 98.00 384 ALA A N 1
ATOM 2814 C CA . ALA A 1 384 ? -28.945 -3.313 10.083 1.00 98.00 384 ALA A CA 1
ATOM 2815 C C . ALA A 1 384 ? -29.245 -4.813 9.890 1.00 98.00 384 ALA A C 1
ATOM 2817 O O . ALA A 1 384 ? -29.920 -5.214 8.942 1.00 98.00 384 ALA A O 1
ATOM 2818 N N . GLY A 1 385 ? -28.773 -5.637 10.824 1.00 98.06 385 GLY A N 1
ATOM 2819 C CA . GLY A 1 385 ? -28.937 -7.090 10.835 1.00 98.06 385 GLY A CA 1
ATOM 2820 C C . GLY A 1 385 ? -27.892 -7.869 10.032 1.00 98.06 385 GLY A C 1
ATOM 2821 O O . GLY A 1 385 ? -27.912 -9.097 10.079 1.00 98.06 385 GLY A O 1
ATOM 2822 N N . ILE A 1 386 ? -26.981 -7.197 9.321 1.00 98.38 386 ILE A N 1
ATOM 2823 C CA . ILE A 1 386 ? -25.874 -7.867 8.629 1.00 98.38 386 ILE A CA 1
ATOM 2824 C C . ILE A 1 386 ? -24.863 -8.368 9.662 1.00 98.38 386 ILE A C 1
ATOM 2826 O O . ILE A 1 386 ? -24.417 -7.613 10.523 1.00 98.38 386 ILE A O 1
ATOM 2830 N N . THR A 1 387 ? -24.480 -9.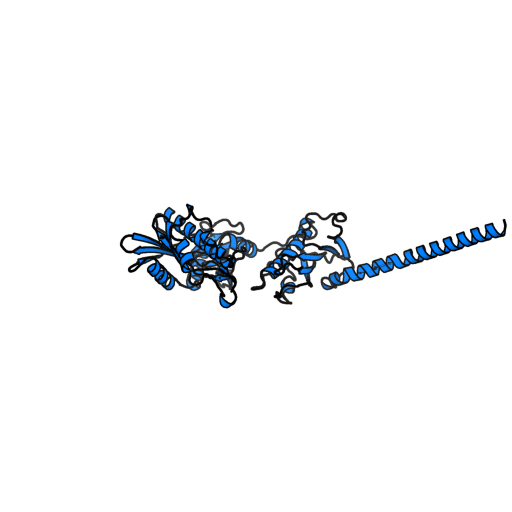632 9.536 1.00 97.88 387 THR A N 1
ATOM 2831 C CA . THR A 1 387 ? -23.363 -10.269 10.245 1.00 97.88 387 THR A CA 1
ATOM 2832 C C . THR A 1 387 ? -22.205 -10.542 9.287 1.00 97.88 387 THR A C 1
ATOM 2834 O O . THR A 1 387 ? -22.404 -10.557 8.067 1.00 97.88 387 THR A O 1
ATOM 2837 N N . GLY A 1 388 ? -21.027 -10.866 9.832 1.00 95.56 388 GLY A N 1
ATOM 2838 C CA . GLY A 1 388 ? -19.870 -11.296 9.040 1.00 95.56 388 GLY A CA 1
ATOM 2839 C C . GLY A 1 388 ? -20.168 -12.474 8.101 1.00 95.56 388 GLY A C 1
ATOM 2840 O O . GLY A 1 388 ? -19.703 -12.475 6.967 1.00 95.56 388 GLY A O 1
ATOM 2841 N N . ASP A 1 389 ? -21.024 -13.416 8.512 1.00 95.44 389 ASP A N 1
ATOM 2842 C CA . ASP A 1 389 ? -21.433 -14.562 7.679 1.00 95.44 389 ASP A CA 1
ATOM 2843 C C . ASP A 1 389 ? -22.327 -14.168 6.493 1.00 95.44 389 ASP A C 1
ATOM 2845 O O . ASP A 1 389 ? -22.349 -14.842 5.463 1.00 95.44 389 ASP A O 1
ATOM 2849 N N . SER A 1 390 ? -23.116 -13.103 6.651 1.00 96.56 390 SER A N 1
ATOM 2850 C CA . SER A 1 390 ? -24.034 -12.608 5.617 1.00 96.56 390 SER A CA 1
ATOM 2851 C C . SER A 1 390 ? -23.422 -11.526 4.726 1.00 96.56 390 SER A C 1
ATOM 2853 O O . SER A 1 390 ? -24.023 -11.149 3.719 1.00 96.56 390 SER A O 1
ATOM 2855 N N . TRP A 1 391 ? -22.254 -11.008 5.107 1.00 97.50 391 TRP A N 1
ATOM 2856 C CA . TRP A 1 391 ? -21.589 -9.915 4.421 1.00 97.50 391 TRP A CA 1
ATOM 2857 C C . TRP A 1 391 ? -21.046 -10.358 3.062 1.00 97.50 391 TRP A C 1
ATOM 2859 O O . TRP A 1 391 ? -20.259 -11.298 2.960 1.00 97.50 391 TRP A O 1
ATOM 2869 N N . ASN A 1 392 ? -21.450 -9.652 2.008 1.00 95.56 392 ASN A N 1
ATOM 2870 C CA . ASN A 1 392 ? -21.008 -9.918 0.639 1.00 95.56 392 ASN A CA 1
ATOM 2871 C C . ASN A 1 392 ? -20.579 -8.653 -0.130 1.00 95.56 392 ASN A C 1
ATOM 2873 O O . ASN A 1 392 ? -20.225 -8.755 -1.300 1.00 95.56 392 ASN A O 1
ATOM 2877 N N . GLY A 1 393 ? -20.612 -7.480 0.511 1.00 94.88 393 GLY A N 1
ATOM 2878 C CA . GLY 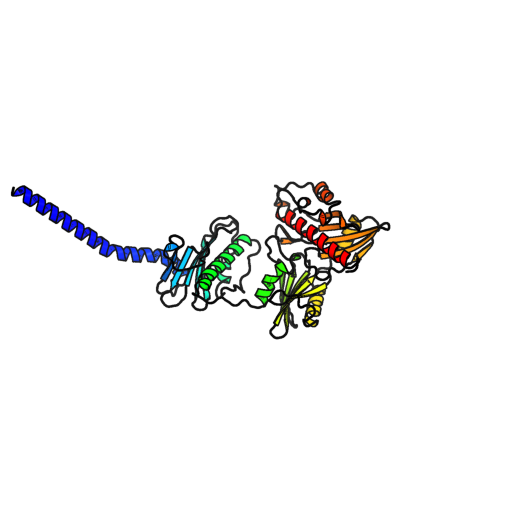A 1 393 ? -20.247 -6.198 -0.097 1.00 94.88 393 GLY A CA 1
ATOM 2879 C C . GLY A 1 393 ? -21.381 -5.465 -0.818 1.00 94.88 393 GLY A C 1
ATOM 2880 O O . GLY A 1 393 ? -21.254 -4.266 -1.058 1.00 94.88 393 GLY A O 1
ATOM 2881 N N . ASP A 1 394 ? -22.511 -6.114 -1.112 1.00 94.81 394 ASP A N 1
ATOM 2882 C CA . ASP A 1 394 ? -23.574 -5.505 -1.926 1.00 94.81 394 ASP A CA 1
ATOM 2883 C C . ASP A 1 394 ? -24.178 -4.262 -1.255 1.00 94.81 394 ASP A C 1
ATOM 2885 O O . ASP A 1 394 ? -24.515 -3.288 -1.929 1.00 94.81 394 ASP A O 1
ATOM 2889 N N . GLN A 1 395 ? -24.292 -4.258 0.078 1.00 95.88 395 GLN A N 1
ATOM 2890 C CA . GLN A 1 395 ? -24.840 -3.113 0.817 1.00 95.88 395 GLN A CA 1
ATOM 2891 C C . GLN A 1 395 ? -23.891 -1.909 0.869 1.00 95.88 395 GLN A C 1
ATOM 2893 O O . GLN A 1 395 ? -24.351 -0.806 1.152 1.00 95.88 395 GLN A O 1
ATOM 2898 N N . ALA A 1 396 ? -22.600 -2.083 0.559 1.00 96.44 396 ALA A N 1
ATOM 2899 C CA . ALA A 1 396 ? -21.656 -0.970 0.443 1.00 96.44 396 ALA A CA 1
ATOM 2900 C C . ALA A 1 396 ? -21.739 -0.227 -0.899 1.00 96.44 396 ALA A C 1
ATOM 2902 O O . ALA A 1 396 ? -21.095 0.808 -1.063 1.00 96.44 396 ALA A O 1
ATOM 2903 N N . LEU A 1 397 ? -22.499 -0.727 -1.877 1.00 96.06 397 LEU A N 1
ATOM 2904 C CA . LEU A 1 397 ? -22.539 -0.127 -3.207 1.00 96.06 397 LEU A CA 1
ATOM 2905 C C . LEU A 1 397 ? -23.287 1.212 -3.204 1.00 96.06 397 LEU A C 1
ATOM 2907 O O . LEU A 1 397 ? -24.483 1.290 -2.922 1.00 96.06 397 LEU A O 1
ATOM 2911 N N . ILE A 1 398 ? -22.582 2.263 -3.616 1.00 93.56 398 ILE A N 1
ATOM 2912 C CA . ILE A 1 398 ? -23.120 3.594 -3.886 1.00 93.56 398 ILE A CA 1
ATOM 2913 C C . ILE A 1 398 ? -22.995 3.855 -5.389 1.00 93.56 398 ILE A C 1
ATOM 2915 O O . ILE A 1 398 ? -21.898 4.014 -5.932 1.00 93.56 398 ILE A O 1
ATOM 2919 N N . SER A 1 399 ? -24.137 3.907 -6.077 1.00 89.88 399 SER A N 1
ATOM 2920 C CA . SER A 1 399 ? -24.179 4.118 -7.527 1.00 89.88 399 SER A CA 1
ATOM 2921 C C . SER A 1 399 ? -23.491 5.432 -7.908 1.00 89.88 399 SER A C 1
ATOM 2923 O O . SER A 1 399 ? -23.828 6.494 -7.382 1.00 89.88 399 SER A O 1
ATOM 2925 N N . GLY A 1 400 ? -22.514 5.356 -8.816 1.00 87.00 400 GLY A N 1
ATOM 2926 C CA . GLY A 1 400 ? -21.722 6.506 -9.264 1.00 87.00 400 GLY A CA 1
ATOM 2927 C C . GLY A 1 400 ? -20.587 6.930 -8.322 1.00 87.00 400 GLY A C 1
ATOM 2928 O O . GLY A 1 400 ? -19.925 7.924 -8.612 1.00 87.00 400 GLY A O 1
ATOM 2929 N N . ALA A 1 401 ? -20.329 6.194 -7.233 1.00 89.75 401 ALA A N 1
ATOM 2930 C CA . ALA A 1 401 ? -19.266 6.491 -6.268 1.00 89.75 401 ALA A CA 1
ATOM 2931 C C . ALA A 1 401 ? -18.454 5.231 -5.903 1.00 89.75 401 ALA A C 1
ATOM 2933 O O . ALA A 1 401 ? -18.480 4.754 -4.767 1.00 89.75 401 ALA A O 1
ATOM 2934 N N . THR A 1 402 ? -17.717 4.688 -6.878 1.00 90.81 402 THR A N 1
ATOM 2935 C CA . THR A 1 402 ? -16.951 3.434 -6.734 1.00 90.81 402 THR A CA 1
ATOM 2936 C C . THR A 1 402 ? -15.966 3.468 -5.564 1.00 90.81 402 THR A C 1
ATOM 2938 O O . THR A 1 402 ? -16.032 2.595 -4.708 1.00 90.81 402 THR A O 1
ATOM 2941 N N . ILE A 1 403 ? -15.128 4.507 -5.457 1.00 90.19 403 ILE A N 1
ATOM 2942 C CA . ILE A 1 403 ? -14.116 4.598 -4.386 1.00 90.19 403 ILE A CA 1
ATOM 2943 C C . ILE A 1 403 ? -14.764 4.674 -2.997 1.00 90.19 403 ILE A C 1
ATOM 2945 O O . ILE A 1 403 ? -14.313 4.015 -2.066 1.00 90.19 403 ILE A O 1
ATOM 2949 N N . SER A 1 404 ? -15.858 5.431 -2.845 1.00 93.12 404 SER A N 1
ATOM 2950 C CA . SER A 1 404 ? -16.617 5.443 -1.587 1.00 93.12 404 SER A CA 1
ATOM 2951 C C . SER A 1 404 ? -17.205 4.067 -1.275 1.00 93.12 404 SER A C 1
ATOM 2953 O O . SER A 1 404 ? -17.173 3.642 -0.126 1.00 93.12 404 SER A O 1
ATOM 2955 N N . SER A 1 405 ? -17.706 3.354 -2.287 1.00 95.19 405 SER A N 1
ATOM 2956 C CA . SER A 1 405 ? -18.263 2.006 -2.112 1.00 95.19 405 SER A CA 1
ATOM 2957 C C . SER A 1 405 ? -17.203 1.020 -1.621 1.00 95.19 405 SER A C 1
ATOM 2959 O O . SER A 1 405 ? -17.417 0.296 -0.651 1.00 95.19 405 SER A O 1
ATOM 2961 N N . GLU A 1 406 ? -16.027 1.035 -2.247 1.00 95.50 406 GLU A N 1
ATOM 2962 C CA . GLU A 1 406 ? -14.881 0.208 -1.861 1.00 95.50 406 GLU A CA 1
ATOM 2963 C C . GLU A 1 406 ? -14.411 0.530 -0.438 1.00 95.50 406 GLU A C 1
ATOM 2965 O O . GLU A 1 406 ? -14.184 -0.382 0.356 1.00 95.50 406 GLU A O 1
ATOM 2970 N N . ALA A 1 407 ? -14.355 1.815 -0.077 1.00 96.19 407 ALA A N 1
ATOM 2971 C CA . ALA A 1 407 ? -13.984 2.253 1.262 1.00 96.19 407 ALA A CA 1
ATOM 2972 C C . ALA A 1 407 ? -14.998 1.798 2.334 1.00 96.19 407 ALA A C 1
ATOM 2974 O O . ALA A 1 407 ? -14.591 1.264 3.367 1.00 96.19 407 ALA A O 1
ATOM 2975 N N . VAL A 1 408 ? -16.315 1.928 2.094 1.00 98.00 408 VAL A N 1
ATOM 2976 C CA . VAL A 1 408 ? -17.344 1.385 3.011 1.00 98.00 408 VAL A CA 1
ATOM 2977 C C . VAL A 1 408 ? -17.211 -0.135 3.116 1.00 98.00 408 VAL A C 1
ATOM 2979 O O . VAL A 1 408 ? -17.328 -0.690 4.212 1.00 98.00 408 VAL A O 1
ATOM 2982 N N . SER A 1 409 ? -16.953 -0.806 1.992 1.00 97.62 409 SER A N 1
ATOM 2983 C CA . SER A 1 409 ? -16.827 -2.259 1.949 1.00 97.62 409 SER A CA 1
ATOM 2984 C C . SER A 1 409 ? -15.640 -2.756 2.776 1.00 97.62 409 SER A C 1
ATOM 2986 O O . SER A 1 409 ? -15.805 -3.667 3.588 1.00 97.62 409 SER A O 1
ATOM 2988 N N . ALA A 1 410 ? -14.468 -2.133 2.613 1.00 97.06 410 ALA A N 1
ATOM 2989 C CA . ALA A 1 410 ? -13.266 -2.439 3.386 1.00 97.06 410 ALA A CA 1
ATOM 2990 C C . ALA A 1 410 ? -13.495 -2.213 4.888 1.00 97.06 410 ALA A C 1
ATOM 2992 O O . ALA A 1 410 ? -13.264 -3.116 5.686 1.00 97.06 410 ALA A O 1
ATOM 2993 N N . ALA A 1 411 ? -14.065 -1.062 5.263 1.00 98.31 411 ALA A N 1
ATOM 2994 C CA . ALA A 1 411 ? -14.394 -0.767 6.656 1.00 98.31 411 ALA A CA 1
ATOM 2995 C C . ALA A 1 411 ? -15.339 -1.790 7.282 1.00 98.31 411 ALA A C 1
ATOM 2997 O O . ALA A 1 411 ? -15.122 -2.223 8.408 1.00 98.31 411 ALA A O 1
ATOM 2998 N N . THR A 1 412 ? -16.386 -2.186 6.559 1.00 98.62 412 THR A N 1
ATOM 2999 C CA . THR A 1 412 ? -17.361 -3.153 7.074 1.00 98.62 412 THR A CA 1
ATOM 3000 C C . THR A 1 412 ? -16.724 -4.533 7.257 1.00 98.62 412 THR A C 1
ATOM 3002 O O . THR A 1 412 ? -16.938 -5.177 8.283 1.00 98.62 412 THR A O 1
ATOM 3005 N N . ALA A 1 413 ? -15.898 -4.972 6.301 1.00 98.00 413 ALA A N 1
ATOM 3006 C CA . ALA A 1 413 ? -15.161 -6.228 6.410 1.00 98.00 413 ALA A CA 1
ATOM 3007 C C . ALA A 1 413 ? -14.194 -6.219 7.608 1.00 98.00 413 ALA A C 1
ATOM 3009 O O . ALA A 1 413 ? -14.199 -7.156 8.407 1.00 98.00 413 ALA A O 1
ATOM 3010 N N . ASP A 1 414 ? -13.430 -5.139 7.780 1.00 98.00 414 ASP A N 1
ATOM 3011 C CA . ASP A 1 414 ? -12.482 -5.000 8.888 1.00 98.00 414 ASP A CA 1
ATOM 3012 C C . ASP A 1 414 ? -13.177 -4.928 10.252 1.00 98.00 414 ASP A C 1
ATOM 3014 O O . ASP A 1 414 ? -12.652 -5.448 11.234 1.00 98.00 414 ASP A O 1
ATOM 3018 N N . VAL A 1 415 ? -14.378 -4.346 10.328 1.00 98.56 415 VAL A N 1
ATOM 3019 C CA . VAL A 1 415 ? -15.201 -4.356 11.548 1.00 98.56 415 VAL A CA 1
ATOM 3020 C C . VAL A 1 415 ? -15.595 -5.776 11.941 1.00 98.56 415 VAL A C 1
ATOM 3022 O O . VAL A 1 415 ? -15.487 -6.132 13.114 1.00 98.56 415 VAL A O 1
ATOM 3025 N N . PHE A 1 416 ? -16.004 -6.612 10.984 1.00 98.25 416 PHE A N 1
ATOM 3026 C CA . PHE A 1 416 ? -16.313 -8.013 11.279 1.00 98.25 416 PHE A CA 1
ATOM 3027 C C . PHE A 1 416 ? -15.067 -8.817 11.665 1.00 98.25 416 PHE A C 1
ATOM 3029 O O . PHE A 1 416 ? -15.147 -9.649 12.568 1.00 98.25 416 PHE A O 1
ATOM 3036 N N . LEU A 1 417 ? -13.915 -8.546 11.043 1.00 96.25 417 LEU A N 1
ATOM 3037 C CA . LEU A 1 417 ? -12.639 -9.148 11.443 1.00 96.25 417 LEU A CA 1
ATOM 3038 C C . LEU A 1 417 ? -12.250 -8.748 12.873 1.00 96.25 417 LEU A C 1
ATOM 3040 O O . LEU A 1 417 ? -11.901 -9.615 13.674 1.00 96.25 417 LEU A O 1
ATOM 3044 N N . ALA A 1 418 ? -12.364 -7.462 13.214 1.00 96.62 418 ALA A N 1
ATOM 3045 C CA . ALA A 1 418 ? -12.086 -6.956 14.554 1.00 96.62 418 ALA A CA 1
ATOM 3046 C C . ALA A 1 418 ? -13.031 -7.566 15.597 1.00 96.62 418 ALA A C 1
ATOM 3048 O O . ALA A 1 418 ? -12.575 -8.043 16.633 1.00 96.62 418 ALA A O 1
ATOM 3049 N N . PHE A 1 419 ? -14.334 -7.627 15.309 1.00 97.06 419 PHE A N 1
ATOM 3050 C CA . PHE A 1 419 ? -15.303 -8.291 16.180 1.00 97.06 419 PHE A CA 1
ATOM 3051 C C . PHE A 1 419 ? -14.966 -9.774 16.387 1.00 97.06 419 PHE A C 1
ATOM 3053 O O . PHE A 1 419 ? -14.965 -10.251 17.520 1.00 97.06 419 PHE A O 1
ATOM 3060 N N . GLY A 1 420 ? -14.621 -10.493 15.315 1.00 94.69 420 GLY A N 1
ATOM 3061 C CA . GLY A 1 420 ? -14.235 -11.901 15.396 1.00 94.69 420 GLY A CA 1
ATOM 3062 C C . GLY A 1 420 ? -12.987 -12.143 16.253 1.00 94.69 420 GLY A C 1
ATOM 3063 O O . GLY A 1 420 ? -12.930 -13.144 16.964 1.00 94.69 420 GLY A O 1
ATOM 3064 N N . ALA A 1 421 ? -12.010 -11.231 16.224 1.00 92.00 421 ALA A N 1
ATOM 3065 C CA . ALA A 1 421 ? -10.832 -11.299 17.092 1.00 92.00 421 ALA A CA 1
ATOM 3066 C C . ALA A 1 421 ? -11.194 -11.083 18.573 1.00 92.00 421 ALA A C 1
ATOM 3068 O O . ALA A 1 421 ? -10.756 -11.846 19.432 1.00 92.00 421 ALA A O 1
ATOM 3069 N N . ILE A 1 422 ? -12.054 -10.101 18.860 1.00 90.50 422 ILE A N 1
ATOM 3070 C CA . ILE A 1 422 ? -12.541 -9.807 20.218 1.00 90.50 422 ILE A CA 1
ATOM 3071 C C . ILE A 1 422 ? -13.332 -10.994 20.792 1.00 90.50 422 ILE A C 1
ATOM 3073 O O . ILE A 1 422 ? -13.144 -11.366 21.951 1.00 90.50 422 ILE A O 1
ATOM 3077 N N . ASP A 1 423 ? -14.200 -11.617 19.990 1.00 83.25 423 ASP A N 1
ATOM 3078 C CA . ASP A 1 423 ? -15.003 -12.770 20.416 1.00 83.25 423 ASP A CA 1
ATOM 3079 C C . ASP A 1 423 ? -14.126 -13.989 20.754 1.00 83.25 423 ASP A C 1
ATOM 3081 O O . ASP A 1 423 ? -14.300 -14.627 21.795 1.00 83.25 423 ASP A O 1
ATOM 3085 N N . GLN A 1 424 ? -13.103 -14.264 19.936 1.00 78.06 424 GLN A N 1
ATOM 3086 C CA . GLN A 1 424 ? -12.147 -15.352 20.188 1.00 78.06 424 GLN A CA 1
ATOM 3087 C C . GLN A 1 424 ? -11.350 -15.167 21.487 1.00 78.06 424 GLN A C 1
ATOM 3089 O O . GLN A 1 424 ? -11.014 -16.159 22.139 1.00 78.06 424 GLN A O 1
ATOM 3094 N N . ASN A 1 425 ? -11.105 -13.919 21.892 1.00 72.25 425 ASN A N 1
ATOM 3095 C CA . ASN A 1 425 ? -10.430 -13.571 23.142 1.00 72.25 425 ASN A CA 1
ATOM 3096 C C . ASN A 1 425 ? -11.395 -13.468 24.345 1.00 72.25 425 ASN A C 1
ATOM 3098 O O . ASN A 1 425 ? -10.994 -13.075 25.439 1.00 72.25 425 ASN A O 1
ATOM 3102 N N . GLY A 1 426 ? -12.670 -13.852 24.188 1.00 63.81 426 GLY A N 1
ATOM 3103 C CA . GLY A 1 426 ? -13.661 -13.842 25.269 1.00 63.81 426 GLY A CA 1
ATOM 3104 C C . GLY A 1 426 ? -14.180 -12.447 25.628 1.00 63.81 426 GLY A C 1
ATOM 3105 O O . GLY A 1 426 ? -14.659 -12.246 26.746 1.00 63.81 426 GLY A O 1
ATOM 3106 N N . GLY A 1 427 ? -14.084 -11.490 24.702 1.00 60.00 427 GLY A N 1
ATOM 3107 C CA . GLY A 1 427 ? -14.462 -10.093 24.918 1.00 60.00 427 GLY A CA 1
ATOM 3108 C C . GLY A 1 427 ? -13.369 -9.233 25.561 1.00 60.00 427 GLY A C 1
ATOM 3109 O O . GLY A 1 427 ? -13.620 -8.059 25.834 1.00 60.00 427 GLY A O 1
ATOM 3110 N N . GLU A 1 428 ? -12.184 -9.797 25.801 1.00 50.34 428 GLU A N 1
ATOM 3111 C CA . GLU A 1 428 ? -10.976 -9.066 26.192 1.00 50.34 428 GLU A CA 1
ATOM 3112 C C . GLU A 1 428 ? -10.127 -8.775 24.939 1.00 50.34 428 GLU A C 1
ATOM 3114 O O . GLU A 1 428 ? -10.186 -9.523 23.966 1.00 50.34 428 GLU A O 1
ATOM 3119 N N . GLY A 1 429 ? -9.420 -7.639 24.934 1.00 44.03 429 GLY A N 1
ATOM 3120 C CA . GLY A 1 429 ? -8.508 -7.257 23.845 1.00 44.03 429 GLY A CA 1
ATOM 3121 C C . GLY A 1 429 ? -7.299 -8.174 23.775 1.00 44.03 429 GLY A C 1
ATOM 3122 O O . GLY A 1 429 ? -6.790 -8.515 24.868 1.00 44.03 429 GLY A O 1
#

Mean predicted aligned error: 10.84 Å

Nearest PDB structures (foldseek):
  2mzv-assembly1_A  TM=2.208E-01  e=3.420E-01  Sesamum indicum
  4igx-assembly4_D  TM=3.529E-01  e=7.915E+00  Actinidia deliciosa

Solvent-accessible surface area (backbone atoms only — not comparable to full-atom values): 22997 Å² total; per-residue (Å²): 110,74,68,62,55,51,53,53,52,52,50,52,50,52,53,52,52,51,49,51,49,52,50,51,48,46,70,58,44,50,60,52,51,51,56,55,54,47,49,70,65,41,52,70,51,36,74,29,38,76,87,62,82,47,75,44,81,54,38,37,62,92,49,56,85,82,31,87,74,54,79,67,45,88,35,49,46,30,34,29,37,35,72,83,59,63,26,36,39,36,32,33,41,40,48,62,27,77,72,50,52,61,40,28,35,38,38,18,31,30,69,85,27,25,25,69,21,59,42,83,75,39,78,75,49,97,64,78,68,56,89,66,49,58,62,54,48,54,69,31,35,66,47,44,84,80,59,78,71,34,88,97,30,47,50,42,38,44,34,52,49,52,44,53,48,43,55,39,45,31,33,38,74,58,68,73,32,67,75,43,78,66,52,61,69,57,46,34,59,68,43,38,30,78,71,30,45,27,38,18,38,96,86,59,50,62,40,58,49,79,42,84,44,83,92,69,53,41,51,35,39,36,38,27,60,43,64,33,31,34,36,31,45,30,47,60,92,94,47,53,32,38,36,40,27,28,63,64,48,36,56,44,31,23,38,67,85,68,47,80,37,54,93,75,50,68,65,64,57,46,50,51,50,29,54,52,44,71,72,68,58,80,90,50,61,75,62,49,50,58,52,45,27,66,72,78,32,89,79,39,47,73,43,84,41,49,56,71,88,53,39,41,17,49,35,47,37,25,45,28,42,38,97,92,44,64,30,40,31,37,37,23,24,20,33,23,58,92,64,36,55,31,48,33,39,39,33,22,40,87,84,50,26,25,67,43,50,48,58,83,55,73,65,69,71,44,94,81,56,88,76,57,59,80,59,66,68,62,52,36,57,64,48,47,68,45,26,66,90,72,61,78,55,70,81,32,64,39,52,75,35,65,51,35,15,52,22,47,32,51,27,53,53,33,46,40,52,51,50,53,53,29,56,75,52,74,72,41,90

Radius of gyration: 31.33 Å; Cα contacts (8 Å, |Δi|>4): 814; chains: 1; bounding box: 63×35×124 Å

pLDDT: mean 89.96, std 9.88, range [44.03, 98.75]

Foldseek 3Di:
DVVVVVVVVVVVVVVVVVVCVVVVCCVVVVVVCVVVVLCVVCPQVCQFVVPFPDKDWQAAPVCRVVHPFPPQDPQWHTKIAGDVQQAIKTWGWDLQFPVSDIFIKIWGAGQQQATSGIDGDDDDDPDDLDPCLRVQRGRPHLLSASHDARQPRRRHSVRVNVRVNSVNVRCCSRVRHPHDDHDLVSLQLLCCCVQQVLQAAPVSHGAFDKDADPDDQWGIWTQRQQLQFIWTWGDDDPFIWIWTQGLLLAIWIAGSVRDTCRVPDDCVVSVVRSVVGVVPRDPCPVVQCVVQDVLVDPPKDWDWARQHSANFQWRTKTWIDDPNFTKIKTWGFHQFPSRHTKTKIFIAGPVQFTQWIDTPDLDPPCVVDDQWDDDRVVLRVVRGRDHLVNDDLPSLDTGRGVRSSVRVSRRSNSSNVSVVVCVVVVNHD